Protein 6MRK (pdb70)

Nearest PDB structures (foldseek):
  6mrk-assembly2_V  TM=1.008E+00  e=7.033E-25  Drosophila melanogaster
  6mrk-assembly1_U  TM=9.855E-01  e=1.072E-21  Drosophila melanogaster
  6ihj-assembly1_B  TM=9.693E-01  e=6.223E-21  Drosophila melanogaster
  1jkg-assembly1_A  TM=9.690E-01  e=1.695E-13  Homo sapiens
  3nv0-assembly1_B  TM=9.410E-01  e=8.617E-12  Caenorhabditis elegans

Radius of gyration: 27.28 Å; Cα contacts (8 Å, |Δi|>4): 1358; chains: 4; bounding box: 56×54×80 Å

Solvent-accessible surface area: 29176 Å² total; per-residue (Å²): 163,96,91,22,57,50,66,124,48,0,147,143,21,19,30,57,14,1,54,84,0,0,129,56,5,30,40,41,115,111,0,14,63,0,40,117,23,4,26,122,88,0,5,0,0,0,0,24,20,41,90,53,162,152,57,107,47,29,98,91,13,5,23,78,4,61,44,19,20,8,51,7,104,145,47,87,68,83,90,2,18,27,21,13,32,46,8,6,14,128,0,0,47,16,0,2,18,3,18,104,3,50,7,33,54,170,20,22,39,7,2,0,2,47,55,75,56,103,7,5,8,0,8,3,18,15,6,4,103,2,36,41,172,127,20,58,14,50,2,1,4,7,0,6,0,3,1,8,21,55,71,10,131,96,76,126,73,153,201,41,121,117,33,45,1,5,0,0,0,3,1,0,7,16,19,11,166,65,22,90,197,120,72,98,96,93,106,33,90,54,100,1,49,54,0,1,109,22,0,30,71,8,2,154,85,2,11,35,7,4,31,98,113,40,154,109,1,2,145,18,0,29,114,118,2,21,0,0,16,35,4,56,29,0,92,17,43,161,101,0,82,36,60,2,138,141,31,54,72,2,83,24,86,29,63,2,1,0,1,1,8,13,26,102,108,19,62,63,158,98,75,3,4,0,0,0,0,1,7,27,0,80,8,38,146,87,114,101,45,36,1,15,2,4,0,7,0,8,44,82,155,132,137,62,15,0,38,0,0,7,2,10,51,43,46,79,170,104,85,26,68,50,60,112,44,1,135,101,17,36,42,50,12,0,53,57,0,0,123,51,3,34,59,51,124,142,1,94,78,1,114,98,21,4,44,146,83,1,5,0,0,0,0,14,28,44,94,18,93,122,61,162,68,0,31,86,22,7,22,18,5,3,64,4,21,63,21,29,11,50,10,61,82,68,44,81,85,33,1,37,42,10,26,28,71,6,10,93,141,0,16,93,17,1,75,78,4,18,104,4,41,6,10,70,135,23,15,42,6,2,0,1,46,60,83,56,137,10,3,10,0,6,2,15,20,2,2,66,2,22,45,170,119,56,20,41,12,44,0,4,2,3,0,3,0,9,4,28,32,52,67,28,167,246,198,65,145,125,30,45,1,9,1,0,0,3,0,0,5,20,20,14,165,61,31,84,180,96,7,84,59,158,159,152,86,126,37,101,61,81,5,21,52,0,0,107,26,0,16,98,9,1,124,83,0,13,21,3,5,28,108,116,44,150,97,0,2,156,18,0,43,92,116,0,19,0,0,16,26,7,52,43,5,123,6,47,109,117,0,49,47,44,2,80,130,37,64,77,10,80,14,98,24,81,0,5,0,2,0,1,14,65,114,100,151,119,69,9,7,0,0,0,0,2,3,30,0,81,10,43,140,81,125,116,34,76,3,24,1,5,0,11,0,12,67,166,158,59,50,0,40,0,0,7,2,15,32,38,126

Sequence (629 aa):
QKNFLCDTGAYELVGAFLENYLREFENDEFRHNLYKYYSENSIFTLTCNYNVVQTPKILQRLSKYNRHARNLRNKDYSKASDGVFFGCTYIVEILLQLPRVTHDFHSLQTDVMHYNGKGAVIYVAGLLRDEPPIGGVLLGFSRQFVVTFDEANLGLGKRARRLKIANERLHITNPSKTAIRNAMDSDLKAKVESCARTADTFTRLYYASVDNRRQQIGRLYLDNATLSWNGNGAIGRQMIESYFQELPSSNHQLNTLDAQPIVDQAVSNQLAYLIMASGSVKFADQQLRKFQQTFIVTAENDKWKVVSDCYRMQESQKNFLCDTGAYELVGAFLENYLREFENDEFRHNLYKYYSENSIFTLTCNYNVVQNHQTPKILQRLSKYNRHARNLRNKDYSKASDGVFFGCTYIVEILLQLPRVTHDFHSLQTDVMHYNGKGAVIYVAGLLRDEPPDIGGVLLGFSRQFVVTFDEANKRARRLKIANERLHITNPSKTAIRNAFSVNDSDLKAKVESCARTADTFTRLYYASVDNRRQQIGRLYLDNATLSWNGNGAIGRQMIESYFQELPSSNHQLNTLDAQPIVDSNQLAYLIMASGSVKFADQQLRKFQQTFIVTADKWKVVSDCYRMQE

B-factor: mean 43.91, std 13.89, range [20.0, 116.45]

Organism: Drosophila melanogaster (NCBI:txid7227)

Foldseek 3Di:
DAAADPDPVCVVVCCVPVVVLQVQLQALVRNLVCLQQAFQFAKEAEAEDADQPVRVVVCVLCCLRVVLHDDCVVNDVVCNCRNIQGGSVRVSVSSSSHAHKAWPVVFKHKYWPDQDQQGTKIKIWGWMWGDDCPDIDIWTKMKIFDWTWDFDPDPPPPTDTDIHTRYIYIYTYHDDPVRVVVD/DDPVQVVLQVVQQVQQCVLVVVQQCCLQPPLQCNLVQADQFAWEQAQNNIATGSVRVSVVSVPFAHKHWDWDDKDKDFDDCPVPHPWTKIWMKTWGWMDGPPDDIWIKIKIFIWTDDPNHIHGRYIYIHTDD/DPAAADPDPVCVCCVVPPVVVLVVLLQDLPRVLVNLQQWFQAAKEAEAEDADADPDPQSVQVVVLCCLRVVLHDDPPPDDVVCVCRRIQGGSPSVSVSSSSHARKAFQSVFKHKHFPDDDQFWTKIKIWGWMWGADCRVGTDIKTKIKIFTWTWDFDVVTDTDIHTRYIYIYTYHDDPVCVVPPDDPD/DVVVVCVQVVQQVQQVVLVVVQQCCLAPNLVCNLVQADQQAWEQAQNDIAGGSVRVSVVSVVFAHKDWDFPDKDWDWCPPVPATKIWIKTWGWMDGPPDDIWIKIKIFIWGDVHTHTRYIYIDIDD

Structure (mmCIF, N/CA/C/O backbone):
data_6MRK
#
_entry.id   6MRK
#
_cell.length_a   64.540
_cell.length_b   74.090
_cell.length_c   155.810
_cell.angle_alpha   90.00
_cell.angle_beta   90.00
_cell.angle_gamma   90.00
#
_symmetry.space_group_name_H-M   'P 21 21 21'
#
loop_
_entity.id
_entity.type
_entity.pdbx_description
1 polymer 'Nuclear RNA export factor 2'
2 polymer 'NTF2-related export protein'
3 water water
#
loop_
_atom_site.group_PDB
_atom_site.id
_atom_site.type_symbol
_atom_site.label_atom_id
_atom_site.label_alt_id
_atom_site.label_comp_id
_atom_site.label_asym_id
_atom_site.label_entity_id
_atom_site.label_seq_id
_atom_site.pdbx_PDB_ins_code
_atom_site.Cartn_x
_atom_site.Cartn_y
_atom_site.Cartn_z
_atom_site.occupancy
_atom_site.B_iso_or_equiv
_atom_site.auth_seq_id
_atom_site.auth_comp_id
_atom_site.auth_asym_id
_atom_site.auth_atom_id
_atom_site.pdbx_PDB_model_num
ATOM 1 N N . GLN A 1 2 ? 16.605 52.030 78.554 1.00 47.98 573 GLN A N 1
ATOM 2 C CA . GLN A 1 2 ? 16.277 50.748 79.283 1.00 46.55 573 GLN A CA 1
ATOM 3 C C . GLN A 1 2 ? 16.553 49.526 78.398 1.00 45.62 573 GLN A C 1
ATOM 4 O O . GLN A 1 2 ? 15.824 49.364 77.401 1.00 44.03 573 GLN A O 1
ATOM 10 N N . LYS A 1 3 ? 17.534 48.685 78.759 1.00 46.47 574 LYS A N 1
ATOM 11 C CA . LYS A 1 3 ? 17.792 47.392 78.064 1.00 42.62 574 LYS A CA 1
ATOM 12 C C . LYS A 1 3 ? 17.671 46.227 79.054 1.00 41.69 574 LYS A C 1
ATOM 13 O O . LYS A 1 3 ? 18.235 46.302 80.170 1.00 40.95 574 LYS A O 1
ATOM 19 N N . ASN A 1 4 ? 16.946 45.189 78.641 1.00 37.58 575 ASN A N 1
ATOM 20 C CA . ASN A 1 4 ? 16.816 43.912 79.379 1.00 34.29 575 ASN A CA 1
ATOM 21 C C . ASN A 1 4 ? 17.745 42.909 78.698 1.00 33.65 575 ASN A C 1
ATOM 22 O O . ASN A 1 4 ? 17.845 42.942 77.474 1.00 32.84 575 ASN A O 1
ATOM 27 N N . PHE A 1 5 ? 18.393 42.052 79.475 1.00 34.77 576 PHE A N 1
ATOM 28 C CA . PHE A 1 5 ? 19.183 40.919 78.950 1.00 35.45 576 PHE A CA 1
ATOM 29 C C . PHE A 1 5 ? 18.364 39.624 79.099 1.00 36.46 576 PHE A C 1
ATOM 30 O O . PHE A 1 5 ? 17.619 39.462 80.096 1.00 35.87 576 PHE A O 1
ATOM 38 N N . LEU A 1 6 ? 18.458 38.755 78.088 1.00 37.19 577 LEU A N 1
ATOM 39 C CA . LEU A 1 6 ? 17.835 37.411 78.074 1.00 36.79 577 LEU A CA 1
ATOM 40 C C . LEU A 1 6 ? 18.861 36.370 77.626 1.00 38.09 577 LEU A C 1
ATOM 41 O O . LEU A 1 6 ? 19.221 36.342 76.469 1.00 42.76 577 LEU A O 1
ATOM 46 N N . CYS A 1 7 ? 19.318 35.585 78.588 1.00 40.92 578 CYS A N 1
ATOM 47 C CA . CYS A 1 7 ? 20.029 34.286 78.495 1.00 40.78 578 CYS A CA 1
ATOM 48 C C . CYS A 1 7 ? 19.634 33.479 77.251 1.00 39.83 578 CYS A C 1
ATOM 49 O O . CYS A 1 7 ? 20.495 33.152 76.426 1.00 37.89 578 CYS A O 1
ATOM 52 N N . ASP A 1 8 ? 18.354 33.127 77.195 1.00 40.05 579 ASP A N 1
ATOM 53 C CA . ASP A 1 8 ? 17.735 32.144 76.283 1.00 40.95 579 ASP A CA 1
ATOM 54 C C . ASP A 1 8 ? 16.315 32.650 76.067 1.00 39.36 579 ASP A C 1
ATOM 55 O O . ASP A 1 8 ? 15.715 33.131 77.029 1.00 40.25 579 ASP A O 1
ATOM 60 N N . THR A 1 9 ? 15.797 32.525 74.857 1.00 39.76 580 THR A N 1
ATOM 61 C CA . THR A 1 9 ? 14.439 32.976 74.494 1.00 39.89 580 THR A CA 1
ATOM 62 C C . THR A 1 9 ? 13.380 32.063 75.123 1.00 40.86 580 THR A C 1
ATOM 63 O O . THR A 1 9 ? 12.209 32.437 75.035 1.00 44.20 580 THR A O 1
ATOM 67 N N . GLY A 1 10 ? 13.768 30.919 75.700 1.00 39.23 581 GLY A N 1
ATOM 68 C CA . GLY A 1 10 ? 12.868 30.012 76.438 1.00 41.08 581 GLY A CA 1
ATOM 69 C C . GLY A 1 10 ? 12.547 30.566 77.810 1.00 41.95 581 GLY A C 1
ATOM 70 O O . GLY A 1 10 ? 11.441 30.328 78.330 1.00 47.72 581 GLY A O 1
ATOM 71 N N . ALA A 1 11 ? 13.475 31.340 78.351 1.00 42.69 582 ALA A N 1
ATOM 72 C CA . ALA A 1 11 ? 13.369 32.012 79.659 1.00 42.56 582 ALA A CA 1
ATOM 73 C C . ALA A 1 11 ? 12.426 33.217 79.584 1.00 41.24 582 ALA A C 1
ATOM 74 O O . ALA A 1 11 ? 12.161 33.803 80.641 1.00 41.00 582 ALA A O 1
ATOM 76 N N . TYR A 1 12 ? 11.952 33.606 78.403 1.00 41.27 583 TYR A N 1
ATOM 77 C CA . TYR A 1 12 ? 11.272 34.912 78.256 1.00 44.34 583 TYR A CA 1
ATOM 78 C C . TYR A 1 12 ? 10.063 35.023 79.191 1.00 49.60 583 TYR A C 1
ATOM 79 O O . TYR A 1 12 ? 9.963 36.050 79.891 1.00 54.45 583 TYR A O 1
ATOM 88 N N . GLU A 1 13 ? 9.142 34.060 79.196 1.00 55.23 584 GLU A N 1
ATOM 89 C CA . GLU A 1 13 ? 7.874 34.276 79.944 1.00 59.42 584 GLU A CA 1
ATOM 90 C C . GLU A 1 13 ? 8.063 33.905 81.426 1.00 60.24 584 GLU A C 1
ATOM 91 O O . GLU A 1 13 ? 7.080 34.038 82.163 1.00 60.22 584 GLU A O 1
ATOM 97 N N . LEU A 1 14 ? 9.283 33.548 81.862 1.00 66.52 585 LEU A N 1
ATOM 98 C CA . LEU A 1 14 ? 9.664 33.385 83.301 1.00 66.58 585 LEU A CA 1
ATOM 99 C C . LEU A 1 14 ? 9.950 34.751 83.937 1.00 61.25 585 LEU A C 1
ATOM 100 O O . LEU A 1 14 ? 9.908 34.849 85.175 1.00 60.02 585 LEU A O 1
ATOM 105 N N . VAL A 1 15 ? 10.278 35.772 83.156 1.00 58.77 586 VAL A N 1
ATOM 106 C CA . VAL A 1 15 ? 10.455 37.124 83.752 1.00 61.73 586 VAL A CA 1
ATOM 107 C C . VAL A 1 15 ? 9.099 37.496 84.350 1.00 52.55 586 VAL A C 1
ATOM 108 O O . VAL A 1 15 ? 9.017 37.605 85.564 1.00 57.42 586 VAL A O 1
ATOM 112 N N . GLY A 1 16 ? 8.064 37.607 83.531 1.00 46.38 587 GLY A N 1
ATOM 113 C CA . GLY A 1 16 ? 6.735 38.033 84.002 1.00 46.53 587 GLY A CA 1
ATOM 114 C C . GLY A 1 16 ? 6.147 37.063 85.009 1.00 45.61 587 GLY A C 1
ATOM 115 O O . GLY A 1 16 ? 5.540 37.520 85.977 1.00 53.98 587 GLY A O 1
ATOM 116 N N . ALA A 1 17 ? 6.308 35.760 84.799 1.00 43.55 588 ALA A N 1
ATOM 117 C CA . ALA A 1 17 ? 5.686 34.721 85.646 1.00 44.35 588 ALA A CA 1
ATOM 118 C C . ALA A 1 17 ? 6.255 34.805 87.064 1.00 44.54 588 ALA A C 1
ATOM 119 O O . ALA A 1 17 ? 5.468 35.046 87.990 1.00 52.50 588 ALA A O 1
ATOM 121 N N . PHE A 1 18 ? 7.563 34.615 87.235 1.00 40.54 589 PHE A N 1
ATOM 122 C CA . PHE A 1 18 ? 8.190 34.548 88.577 1.00 38.01 589 PHE A CA 1
ATOM 123 C C . PHE A 1 18 ? 8.354 35.959 89.148 1.00 35.72 589 PHE A C 1
ATOM 124 O O . PHE A 1 18 ? 7.833 36.220 90.232 1.00 35.79 589 PHE A O 1
ATOM 132 N N . LEU A 1 19 ? 9.101 36.817 88.457 1.00 35.86 590 LEU A N 1
ATOM 133 C CA . LEU A 1 19 ? 9.610 38.106 88.993 1.00 36.69 590 LEU A CA 1
ATOM 134 C C . LEU A 1 19 ? 8.415 39.002 89.312 1.00 36.28 590 LEU A C 1
ATOM 135 O O . LEU A 1 19 ? 8.288 39.468 90.451 1.00 31.55 590 LEU A O 1
ATOM 140 N N . GLU A 1 20 ? 7.520 39.152 88.348 1.00 41.54 591 GLU A N 1
ATOM 141 C CA . GLU A 1 20 ? 6.374 40.084 88.443 1.00 48.30 591 GLU A CA 1
ATOM 142 C C . GLU A 1 20 ? 5.262 39.500 89.326 1.00 45.32 591 GLU A C 1
ATOM 143 O O . GLU A 1 20 ? 4.427 40.290 89.748 1.00 58.07 591 GLU A O 1
ATOM 149 N N . ASN A 1 21 ? 5.244 38.210 89.644 1.00 40.08 592 ASN A N 1
ATOM 150 C CA . ASN A 1 21 ? 4.282 37.676 90.649 1.00 40.03 592 ASN A CA 1
ATOM 151 C C . ASN A 1 21 ? 4.900 37.799 92.046 1.00 37.11 592 ASN A C 1
ATOM 152 O O . ASN A 1 21 ? 4.236 38.328 92.957 1.00 36.51 592 ASN A O 1
ATOM 157 N N . TYR A 1 22 ? 6.131 37.320 92.206 1.00 35.59 593 TYR A N 1
ATOM 158 C CA . TYR A 1 22 ? 6.928 37.419 93.455 1.00 32.76 593 TYR A CA 1
ATOM 159 C C . TYR A 1 22 ? 6.996 38.867 93.967 1.00 32.03 593 TYR A C 1
ATOM 160 O O . TYR A 1 22 ? 6.791 39.077 95.153 1.00 29.99 593 TYR A O 1
ATOM 169 N N . LEU A 1 23 ? 7.353 39.830 93.113 1.00 33.20 594 LEU A N 1
ATOM 170 C CA . LEU A 1 23 ? 7.425 41.271 93.477 1.00 32.33 594 LEU A CA 1
ATOM 171 C C . LEU A 1 23 ? 6.047 41.751 93.934 1.00 35.00 594 LEU A C 1
ATOM 172 O O . LEU A 1 23 ? 5.966 42.376 94.997 1.00 36.24 594 LEU A O 1
ATOM 177 N N . ARG A 1 24 ? 4.990 41.473 93.170 1.00 37.96 595 ARG A N 1
ATOM 178 C CA . ARG A 1 24 ? 3.629 41.922 93.546 1.00 41.31 595 ARG A CA 1
ATOM 179 C C . ARG A 1 24 ? 3.260 41.357 94.917 1.00 39.32 595 ARG A C 1
ATOM 180 O O . ARG A 1 24 ? 2.575 42.059 95.653 1.00 42.04 595 ARG A O 1
ATOM 188 N N . GLU A 1 25 ? 3.692 40.146 95.253 1.00 37.80 596 GLU A N 1
ATOM 189 C CA . GLU A 1 25 ? 3.270 39.470 96.504 1.00 39.34 596 GLU A CA 1
ATOM 190 C C . GLU A 1 25 ? 4.146 39.888 97.686 1.00 40.33 596 GLU A C 1
ATOM 191 O O . GLU A 1 25 ? 3.715 39.652 98.825 1.00 43.32 596 GLU A O 1
ATOM 197 N N . PHE A 1 26 ? 5.341 40.437 97.440 1.00 38.51 597 PHE A N 1
ATOM 198 C CA . PHE A 1 26 ? 6.218 41.006 98.492 1.00 36.10 597 PHE A CA 1
ATOM 199 C C . PHE A 1 26 ? 5.600 42.327 98.943 1.00 36.48 597 PHE A C 1
ATOM 200 O O . PHE A 1 26 ? 5.664 42.632 100.135 1.00 39.70 597 PHE A O 1
ATOM 208 N N . GLU A 1 27 ? 4.985 43.045 98.001 1.00 37.59 598 GLU A N 1
ATOM 209 C CA . GLU A 1 27 ? 4.490 44.447 98.134 1.00 39.03 598 GLU A CA 1
ATOM 210 C C . GLU A 1 27 ? 3.750 44.634 99.459 1.00 39.95 598 GLU A C 1
ATOM 211 O O . GLU A 1 27 ? 4.242 45.422 100.301 1.00 40.50 598 GLU A O 1
ATOM 217 N N . ASN A 1 28 ? 2.615 43.960 99.637 1.00 43.17 599 ASN A N 1
ATOM 218 C CA . ASN A 1 28 ? 1.783 44.118 100.858 1.00 45.34 599 ASN A CA 1
ATOM 219 C C . ASN A 1 28 ? 2.377 43.230 101.957 1.00 46.49 599 ASN A C 1
ATOM 220 O O . ASN A 1 28 ? 2.352 41.990 101.809 1.00 45.39 599 ASN A O 1
ATOM 225 N N . ASP A 1 29 ? 2.894 43.858 103.018 1.00 50.38 600 ASP A N 1
ATOM 226 C CA . ASP A 1 29 ? 3.637 43.191 104.126 1.00 53.06 600 ASP A CA 1
ATOM 227 C C . ASP A 1 29 ? 2.687 42.326 104.964 1.00 49.02 600 ASP A C 1
ATOM 228 O O . ASP A 1 29 ? 3.186 41.424 105.641 1.00 45.24 600 ASP A O 1
ATOM 233 N N . GLU A 1 30 ? 1.380 42.594 104.903 1.00 51.12 601 GLU A N 1
ATOM 234 C CA . GLU A 1 30 ? 0.314 41.818 105.595 1.00 54.45 601 GLU A CA 1
ATOM 235 C C . GLU A 1 30 ? 0.245 40.374 105.078 1.00 50.13 601 GLU A C 1
ATOM 236 O O . GLU A 1 30 ? -0.040 39.485 105.893 1.00 49.90 601 GLU A O 1
ATOM 242 N N . PHE A 1 31 ? 0.440 40.149 103.777 1.00 50.61 602 PHE A N 1
ATOM 243 C CA . PHE A 1 31 ? 0.303 38.813 103.132 1.00 54.34 602 PHE A CA 1
ATOM 244 C C . PHE A 1 31 ? 1.678 38.340 102.641 1.00 48.07 602 PHE A C 1
ATOM 245 O O . PHE A 1 31 ? 1.775 37.411 101.814 1.00 45.44 602 PHE A O 1
ATOM 253 N N . ARG A 1 32 ? 2.733 38.928 103.194 1.00 43.52 603 ARG A N 1
ATOM 254 C CA . ARG A 1 32 ? 4.117 38.695 102.731 1.00 41.26 603 ARG A CA 1
ATOM 255 C C . ARG A 1 32 ? 4.647 37.369 103.276 1.00 38.56 603 ARG A C 1
ATOM 256 O O . ARG A 1 32 ? 5.603 36.836 102.693 1.00 38.22 603 ARG A O 1
ATOM 264 N N . HIS A 1 33 ? 4.046 36.846 104.341 1.00 38.22 604 HIS A N 1
ATOM 265 C CA . HIS A 1 33 ? 4.362 35.502 104.898 1.00 38.75 604 HIS A CA 1
ATOM 266 C C . HIS A 1 33 ? 4.173 34.412 103.827 1.00 40.50 604 HIS A C 1
ATOM 267 O O . HIS A 1 33 ? 4.801 33.338 103.954 1.00 41.59 604 HIS A O 1
ATOM 274 N N . ASN A 1 34 ? 3.328 34.665 102.820 1.00 37.78 605 ASN A N 1
ATOM 275 C CA . ASN A 1 34 ? 2.928 33.667 101.796 1.00 38.13 605 ASN A CA 1
ATOM 276 C C . ASN A 1 34 ? 4.056 33.440 100.792 1.00 36.86 605 ASN A C 1
ATOM 277 O O . ASN A 1 34 ? 3.842 32.666 99.845 1.00 38.35 605 ASN A O 1
ATOM 282 N N . LEU A 1 35 ? 5.206 34.081 100.983 1.00 36.16 606 LEU A N 1
ATOM 283 C CA . LEU A 1 35 ? 6.409 33.823 100.155 1.00 35.26 606 LEU A CA 1
ATOM 284 C C . LEU A 1 35 ? 7.177 32.654 100.761 1.00 32.81 606 LEU A C 1
ATOM 285 O O . LEU A 1 35 ? 8.237 32.330 100.224 1.00 31.99 606 LEU A O 1
ATOM 290 N N . TYR A 1 36 ? 6.664 32.059 101.838 1.00 33.21 607 TYR A N 1
ATOM 291 C CA . TYR A 1 36 ? 7.322 30.917 102.523 1.00 36.21 607 TYR A CA 1
ATOM 292 C C . TYR A 1 36 ? 7.528 29.802 101.490 1.00 35.81 607 TYR A C 1
ATOM 293 O O . TYR A 1 36 ? 8.508 29.052 101.622 1.00 37.82 607 TYR A O 1
ATOM 302 N N . LYS A 1 37 ? 6.665 29.742 100.467 1.00 34.16 608 LYS A N 1
ATOM 303 C CA . LYS A 1 37 ? 6.619 28.633 99.476 1.00 31.02 608 LYS A CA 1
ATOM 304 C C . LYS A 1 37 ? 7.855 28.634 98.584 1.00 29.05 608 LYS A C 1
ATOM 305 O O . LYS A 1 37 ? 8.183 27.570 98.102 1.00 29.77 608 LYS A O 1
ATOM 311 N N . TYR A 1 38 ? 8.500 29.767 98.333 1.00 29.65 609 TYR A N 1
ATOM 312 C CA . TYR A 1 38 ? 9.628 29.826 97.362 1.00 32.20 609 TYR A CA 1
ATOM 313 C C . TYR A 1 38 ? 10.923 29.353 98.008 1.00 31.30 609 TYR A C 1
ATOM 314 O O . TYR A 1 38 ? 11.854 28.993 97.288 1.00 31.45 609 TYR A O 1
ATOM 323 N N . TYR A 1 39 ? 11.005 29.456 99.327 1.00 31.65 610 TYR A N 1
ATOM 324 C CA . TYR A 1 39 ? 12.279 29.305 100.066 1.00 31.89 610 TYR A CA 1
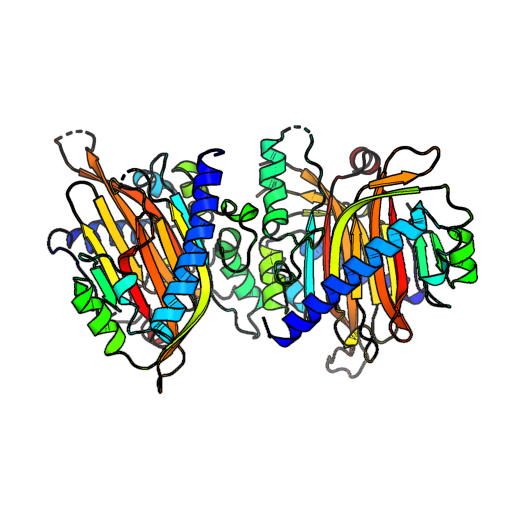ATOM 325 C C . TYR A 1 39 ? 12.340 27.864 100.549 1.00 31.31 610 TYR A C 1
ATOM 326 O O . TYR A 1 39 ? 11.333 27.159 100.565 1.00 32.72 610 TYR A O 1
ATOM 335 N N . SER A 1 40 ? 13.530 27.423 100.887 1.00 32.53 611 SER A N 1
ATOM 336 C CA . SER A 1 40 ? 13.762 26.041 101.334 1.00 34.98 611 SER A CA 1
ATOM 337 C C . SER A 1 40 ? 14.691 26.082 102.545 1.00 37.70 611 SER A C 1
ATOM 338 O O . SER A 1 40 ? 15.119 27.173 102.938 1.00 40.69 611 SER A O 1
ATOM 341 N N . GLU A 1 41 ? 14.997 24.910 103.082 1.00 40.87 612 GLU A N 1
ATOM 342 C CA . GLU A 1 41 ? 15.734 24.700 104.351 1.00 43.15 612 GLU A CA 1
ATOM 343 C C . GLU A 1 41 ? 17.162 25.239 104.168 1.00 41.80 612 GLU A C 1
ATOM 344 O O . GLU A 1 41 ? 17.777 25.668 105.170 1.00 38.29 612 GLU A O 1
ATOM 350 N N . ASN A 1 42 ? 17.645 25.252 102.919 1.00 39.09 613 ASN A N 1
ATOM 351 C CA . ASN A 1 42 ? 19.052 25.553 102.552 1.00 39.33 613 ASN A CA 1
ATOM 352 C C . ASN A 1 42 ? 19.175 26.943 101.914 1.00 38.15 613 ASN A C 1
ATOM 353 O O . ASN A 1 42 ? 20.302 27.302 101.496 1.00 37.72 613 ASN A O 1
ATOM 358 N N . SER A 1 43 ? 18.078 27.705 101.862 1.00 36.24 614 SER A N 1
ATOM 359 C CA . SER A 1 43 ? 18.014 29.065 101.267 1.00 35.83 614 SER A CA 1
ATOM 360 C C . SER A 1 43 ? 18.923 30.048 102.026 1.00 36.04 614 SER A C 1
ATOM 361 O O . SER A 1 43 ? 19.127 29.850 103.245 1.00 32.75 614 SER A O 1
ATOM 364 N N . ILE A 1 44 ? 19.446 31.060 101.315 1.00 34.10 615 ILE A N 1
ATOM 365 C CA . ILE A 1 44 ? 20.342 32.127 101.854 1.00 33.90 615 ILE A CA 1
ATOM 366 C C . ILE A 1 44 ? 19.845 33.480 101.342 1.00 32.90 615 ILE A C 1
ATOM 367 O O . ILE A 1 44 ? 19.564 33.603 100.124 1.00 31.63 615 ILE A O 1
ATOM 372 N N . PHE A 1 45 ? 19.759 34.456 102.248 1.00 30.75 616 PHE A N 1
ATOM 373 C CA . PHE A 1 45 ? 19.263 35.826 101.969 1.00 28.39 616 PHE A CA 1
ATOM 374 C C . PHE A 1 45 ? 20.183 36.845 102.649 1.00 27.92 616 PHE A C 1
ATOM 375 O O . PHE A 1 45 ? 20.489 36.666 103.824 1.00 25.05 616 PHE A O 1
ATOM 383 N N . THR A 1 46 ? 20.629 37.860 101.907 1.00 29.76 617 THR A N 1
ATOM 384 C CA . THR A 1 46 ? 21.311 39.052 102.466 1.00 31.39 617 THR A CA 1
ATOM 385 C C . THR A 1 46 ? 20.631 40.299 101.917 1.00 30.20 617 THR A C 1
ATOM 386 O O . THR A 1 46 ? 19.906 40.211 100.933 1.00 29.62 617 THR A O 1
ATOM 390 N N . LEU A 1 47 ? 20.864 41.401 102.603 1.00 31.41 618 LEU A N 1
ATOM 391 C CA . LEU A 1 47 ? 20.283 42.727 102.340 1.00 31.85 618 LEU A CA 1
ATOM 392 C C . LEU A 1 47 ? 21.430 43.740 102.436 1.00 31.91 618 LEU A C 1
ATOM 393 O O . LEU A 1 47 ? 22.216 43.688 103.409 1.00 29.40 618 LEU A O 1
ATOM 398 N N . THR A 1 48 ? 21.548 44.606 101.446 1.00 30.49 619 THR A N 1
ATOM 399 C CA . THR A 1 48 ? 22.654 45.573 101.364 1.00 32.53 619 THR A CA 1
ATOM 400 C C . THR A 1 48 ? 22.000 46.931 101.167 1.00 34.13 619 THR A C 1
ATOM 401 O O . THR A 1 48 ? 20.921 46.978 100.577 1.00 36.69 619 THR A O 1
ATOM 405 N N . CYS A 1 49 ? 22.597 47.969 101.729 1.00 36.14 620 CYS A N 1
ATOM 406 C CA . CYS A 1 49 ? 22.064 49.344 101.687 1.00 36.48 620 CYS A CA 1
ATOM 407 C C . CYS A 1 49 ? 23.192 50.332 101.382 1.00 37.95 620 CYS A C 1
ATOM 408 O O . CYS A 1 49 ? 24.115 50.454 102.196 1.00 38.97 620 CYS A O 1
ATOM 411 N N . ASN A 1 50 ? 23.116 50.996 100.232 1.00 40.69 621 ASN A N 1
ATOM 412 C CA . ASN A 1 50 ? 24.175 51.898 99.721 1.00 41.35 621 ASN A CA 1
ATOM 413 C C . ASN A 1 50 ? 23.5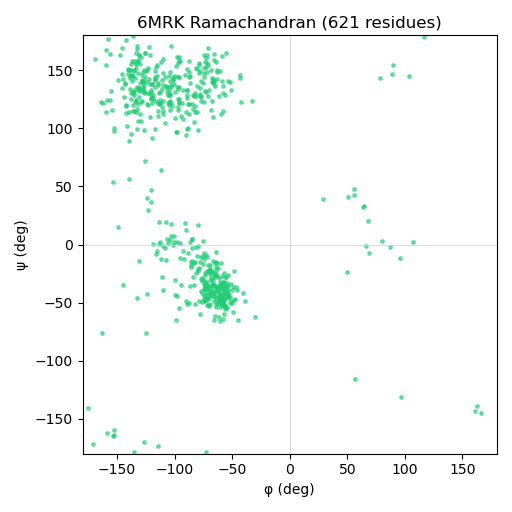56 53.268 99.472 1.00 43.40 621 ASN A C 1
ATOM 414 O O . ASN A 1 50 ? 23.866 53.869 98.435 1.00 52.26 621 ASN A O 1
ATOM 419 N N . TYR A 1 51 ? 22.680 53.722 100.358 1.00 43.87 622 TYR A N 1
ATOM 420 C CA . TYR A 1 51 ? 21.904 54.968 100.149 1.00 48.59 622 TYR A CA 1
ATOM 421 C C . TYR A 1 51 ? 22.657 56.146 100.778 1.00 51.28 622 TYR A C 1
ATOM 422 O O . TYR A 1 51 ? 22.710 56.263 102.013 1.00 52.01 622 TYR A O 1
ATOM 431 N N . ASN A 1 52 ? 23.230 57.004 99.934 1.00 56.23 623 ASN A N 1
ATOM 432 C CA . ASN A 1 52 ? 23.819 58.305 100.350 1.00 57.79 623 ASN A CA 1
ATOM 433 C C . ASN A 1 52 ? 22.666 59.198 100.830 1.00 56.70 623 ASN A C 1
ATOM 434 O O . ASN A 1 52 ? 21.820 59.612 99.992 1.00 47.50 623 ASN A O 1
ATOM 439 N N . VAL A 1 53 ? 22.602 59.461 102.135 1.00 58.06 624 VAL A N 1
ATOM 440 C CA . VAL A 1 53 ? 21.652 60.464 102.699 1.00 61.24 624 VAL A CA 1
ATOM 441 C C . VAL A 1 53 ? 22.108 61.842 102.199 1.00 67.61 624 VAL A C 1
ATOM 442 O O . VAL A 1 53 ? 23.331 62.068 102.104 1.00 73.57 624 VAL A O 1
ATOM 446 N N . VAL A 1 54 ? 21.166 62.709 101.823 1.00 73.39 625 VAL A N 1
ATOM 447 C CA . VAL A 1 54 ? 21.455 64.102 101.366 1.00 74.89 625 VAL A CA 1
ATOM 448 C C . VAL A 1 54 ? 20.267 64.996 101.741 1.00 78.41 625 VAL A C 1
ATOM 449 O O . VAL A 1 54 ? 20.535 66.067 102.321 1.00 83.51 625 VAL A O 1
ATOM 453 N N . GLN A 1 58 ? 15.457 66.757 104.262 1.00 49.96 629 GLN A N 1
ATOM 454 C CA . GLN A 1 58 ? 14.469 66.072 105.147 1.00 52.75 629 GLN A CA 1
ATOM 455 C C . GLN A 1 58 ? 15.182 64.958 105.951 1.00 56.06 629 GLN A C 1
ATOM 456 O O . GLN A 1 58 ? 14.565 63.889 106.204 1.00 55.26 629 GLN A O 1
ATOM 462 N N . THR A 1 59 ? 16.410 65.235 106.410 1.00 57.14 630 THR A N 1
ATOM 463 C CA . THR A 1 59 ? 17.453 64.234 106.777 1.00 60.23 630 THR A CA 1
ATOM 464 C C . THR A 1 59 ? 16.980 63.303 107.897 1.00 63.88 630 THR A C 1
ATOM 465 O O . THR A 1 59 ? 17.195 62.096 107.797 1.00 62.79 630 THR A O 1
ATOM 469 N N . PRO A 1 60 ? 16.389 63.791 109.018 1.00 69.16 631 PRO A N 1
ATOM 470 C CA . PRO A 1 60 ? 15.921 62.890 110.078 1.00 69.20 631 PRO A CA 1
ATOM 471 C C . PRO A 1 60 ? 14.901 61.848 109.587 1.00 67.66 631 PRO A C 1
ATOM 472 O O . PRO A 1 60 ? 15.010 60.701 110.004 1.00 70.57 631 PRO A O 1
ATOM 476 N N . LYS A 1 61 ? 13.967 62.255 108.719 1.00 60.42 632 LYS A N 1
ATOM 477 C CA . LYS A 1 61 ? 12.959 61.358 108.090 1.00 58.15 632 LYS A CA 1
ATOM 478 C C . LYS A 1 61 ? 13.678 60.244 107.333 1.00 57.89 632 LYS A C 1
ATOM 479 O O . LYS A 1 61 ? 13.340 59.064 107.538 1.00 55.11 632 LYS A O 1
ATOM 485 N N . ILE A 1 62 ? 14.618 60.623 106.468 1.00 58.13 633 ILE A N 1
ATOM 486 C CA . ILE A 1 62 ? 15.335 59.660 105.588 1.00 61.64 633 ILE A CA 1
ATOM 487 C C . ILE A 1 62 ? 15.980 58.597 106.478 1.00 62.66 633 ILE A C 1
ATOM 488 O O . ILE A 1 62 ? 15.650 57.409 106.285 1.00 68.98 633 ILE A O 1
ATOM 493 N N . LEU A 1 63 ? 16.805 59.019 107.443 1.00 60.18 634 LEU A N 1
ATOM 494 C CA . LEU A 1 63 ? 17.660 58.124 108.272 1.00 58.24 634 LEU A CA 1
ATOM 495 C C . LEU A 1 63 ? 16.797 57.173 109.114 1.00 57.73 634 LEU A C 1
ATOM 496 O O . LEU A 1 63 ? 17.221 56.018 109.297 1.00 58.67 634 LEU A O 1
ATOM 501 N N . GLN A 1 64 ? 15.646 57.624 109.624 1.00 58.22 635 GLN A N 1
ATOM 502 C CA . GLN A 1 64 ? 14.741 56.762 110.437 1.00 55.41 635 GLN A CA 1
ATOM 503 C C . GLN A 1 64 ? 14.064 55.736 109.510 1.00 50.09 635 GLN A C 1
ATOM 504 O O . GLN A 1 64 ? 13.885 54.609 109.949 1.00 50.48 635 GLN A O 1
ATOM 510 N N . ARG A 1 65 ? 13.721 56.094 108.268 1.00 46.73 636 ARG A N 1
ATOM 511 C CA . ARG A 1 65 ? 13.025 55.187 107.316 1.00 44.77 636 ARG A CA 1
ATOM 512 C C . ARG A 1 65 ? 14.014 54.166 106.736 1.00 44.42 636 ARG A C 1
ATOM 513 O O . ARG A 1 65 ? 13.624 53.002 106.578 1.00 45.30 636 ARG A O 1
ATOM 521 N N . LEU A 1 66 ? 15.229 54.599 106.385 1.00 43.23 637 LEU A N 1
ATOM 522 C CA . LEU A 1 66 ? 16.305 53.742 105.813 1.00 40.54 637 LEU A CA 1
ATOM 523 C C . LEU A 1 66 ? 16.852 52.773 106.856 1.00 38.97 637 LEU A C 1
ATOM 524 O O . LEU A 1 66 ? 17.479 51.772 106.453 1.00 37.68 637 LEU A O 1
ATOM 529 N N . SER A 1 67 ? 16.687 53.088 108.139 1.00 38.68 638 SER A N 1
ATOM 530 C CA . SER A 1 67 ? 17.123 52.211 109.252 1.00 40.06 638 SER A CA 1
ATOM 531 C C . SER A 1 67 ? 16.321 50.899 109.214 1.00 38.05 638 SER A C 1
ATOM 532 O O . SER A 1 67 ? 16.829 49.879 109.689 1.00 38.57 638 SER A O 1
ATOM 535 N N . LYS A 1 68 ? 15.121 50.915 108.643 1.00 37.17 639 LYS A N 1
ATOM 536 C CA . LYS A 1 68 ? 14.248 49.721 108.565 1.00 39.08 639 LYS A CA 1
ATOM 537 C C . LYS A 1 68 ? 14.982 48.621 107.793 1.00 37.60 639 LYS A C 1
ATOM 538 O O . LYS A 1 68 ? 14.764 47.432 108.105 1.00 38.22 639 LYS A O 1
ATOM 544 N N . TYR A 1 69 ? 15.790 49.019 106.805 1.00 37.75 640 TYR A N 1
ATOM 545 C CA . TYR A 1 69 ? 16.629 48.130 105.958 1.00 39.84 640 TYR A CA 1
ATOM 546 C C . TYR A 1 69 ? 17.998 47.967 106.612 1.00 39.58 640 TYR A C 1
ATOM 547 O O . TYR A 1 69 ? 18.473 46.832 106.754 1.00 38.11 640 TYR A O 1
ATOM 556 N N . ASN A 1 70 ? 18.595 49.092 106.997 1.00 41.26 641 ASN A N 1
ATOM 557 C CA . ASN A 1 70 ? 19.975 49.153 107.541 1.00 43.68 641 ASN A CA 1
ATOM 558 C C . ASN A 1 70 ? 20.135 48.244 108.762 1.00 44.66 641 ASN A C 1
ATOM 559 O O . ASN A 1 70 ? 21.220 47.628 108.903 1.00 47.52 641 ASN A O 1
ATOM 564 N N . ARG A 1 71 ? 19.132 48.169 109.633 1.00 42.73 642 ARG A N 1
ATOM 565 C CA . ARG A 1 71 ? 19.277 47.400 110.899 1.00 44.74 642 ARG A CA 1
ATOM 566 C C . ARG A 1 71 ? 19.586 45.932 110.587 1.00 43.21 642 ARG A C 1
ATOM 567 O O . ARG A 1 71 ? 20.044 45.235 111.501 1.00 45.52 642 ARG A O 1
ATOM 575 N N . HIS A 1 72 ? 19.366 45.489 109.350 1.00 40.40 643 HIS A N 1
ATOM 576 C CA . HIS A 1 72 ? 19.572 44.087 108.909 1.00 38.84 643 HIS A CA 1
ATOM 577 C C . HIS A 1 72 ? 20.687 43.990 107.870 1.00 37.96 643 HIS A C 1
ATOM 578 O O . HIS A 1 72 ? 21.005 42.845 107.456 1.00 36.96 643 HIS A O 1
ATOM 585 N N . ALA A 1 73 ? 21.234 45.126 107.426 1.00 34.88 644 ALA A N 1
ATOM 586 C CA . ALA A 1 73 ? 22.093 45.175 106.225 1.00 32.36 644 ALA A CA 1
ATOM 587 C C . ALA A 1 73 ? 23.431 44.520 106.549 1.00 29.49 644 ALA A C 1
ATOM 588 O O . ALA A 1 73 ? 23.778 44.413 107.727 1.00 29.15 644 ALA A O 1
ATOM 590 N N . ARG A 1 74 ? 24.097 44.051 105.506 1.00 28.72 645 ARG A N 1
ATOM 591 C CA . ARG A 1 74 ? 25.365 43.299 105.566 1.00 28.78 645 ARG A CA 1
ATOM 592 C C . ARG A 1 74 ? 26.369 44.014 104.676 1.00 28.07 645 ARG A C 1
ATOM 593 O O . ARG A 1 74 ? 25.980 44.549 103.627 1.00 25.45 645 ARG A O 1
ATOM 601 N N . ASN A 1 75 ? 27.623 44.021 105.085 1.00 29.11 646 ASN A N 1
ATOM 602 C CA . ASN A 1 75 ? 28.688 44.658 104.285 1.00 30.08 646 ASN A CA 1
ATOM 603 C C . ASN A 1 75 ? 30.029 44.141 104.809 1.00 32.15 646 ASN A C 1
ATOM 604 O O . ASN A 1 75 ? 30.279 44.249 106.024 1.00 32.84 646 ASN A O 1
ATOM 609 N N . LEU A 1 76 ? 30.820 43.539 103.923 1.00 34.72 647 LEU A N 1
ATOM 610 C CA . LEU A 1 76 ? 32.127 42.929 104.253 1.00 35.03 647 LEU A CA 1
ATOM 611 C C . LEU A 1 76 ? 33.233 43.873 103.818 1.00 40.62 647 LEU A C 1
ATOM 612 O O . LEU A 1 76 ? 34.391 43.461 103.979 1.00 40.81 647 LEU A O 1
ATOM 617 N N . ARG A 1 77 ? 32.898 45.034 103.234 1.00 46.33 648 ARG A N 1
ATOM 618 C CA . ARG A 1 77 ? 33.917 46.052 102.866 1.00 50.30 648 ARG A CA 1
ATOM 619 C C . ARG A 1 77 ? 34.644 46.466 104.148 1.00 49.60 648 ARG A C 1
ATOM 620 O O . ARG A 1 77 ? 33.989 47.069 105.007 1.00 49.59 648 ARG A O 1
ATOM 628 N N . ASN A 1 78 ? 35.928 46.115 104.267 1.00 51.11 649 ASN A N 1
ATOM 629 C CA . ASN A 1 78 ? 36.830 46.476 105.398 1.00 52.73 649 ASN A CA 1
ATOM 630 C C . ASN A 1 78 ? 36.421 45.777 106.699 1.00 49.85 649 ASN A C 1
ATOM 631 O O . ASN A 1 78 ? 36.862 46.240 107.762 1.00 54.20 649 ASN A O 1
ATOM 636 N N . LYS A 1 79 ? 35.654 44.691 106.643 1.00 45.16 650 LYS A N 1
ATOM 637 C CA . LYS A 1 79 ? 35.167 44.031 107.878 1.00 42.77 650 LYS A CA 1
ATOM 638 C C . LYS A 1 79 ? 36.101 42.884 108.258 1.00 42.04 650 LYS A C 1
ATOM 639 O O . LYS A 1 79 ? 36.841 42.377 107.401 1.00 41.39 650 LYS A O 1
ATOM 645 N N . ASP A 1 80 ? 36.060 42.509 109.529 1.00 44.69 651 ASP A N 1
ATOM 646 C CA . ASP A 1 80 ? 36.885 41.424 110.117 1.00 46.79 651 ASP A CA 1
ATOM 647 C C . ASP A 1 80 ? 36.237 40.098 109.710 1.00 43.80 651 ASP A C 1
ATOM 648 O O . ASP A 1 80 ? 35.014 39.946 109.872 1.00 44.95 651 ASP A O 1
ATOM 653 N N . TYR A 1 81 ? 37.032 39.185 109.164 1.00 42.63 652 TYR A N 1
ATOM 654 C CA . TYR A 1 81 ? 36.561 37.962 108.463 1.00 42.11 652 TYR A CA 1
ATOM 655 C C . TYR A 1 81 ? 35.770 37.050 109.407 1.00 40.98 652 TYR A C 1
ATOM 656 O O . TYR A 1 81 ? 34.986 36.199 108.950 1.00 40.94 652 TYR A O 1
ATOM 665 N N . SER A 1 82 ? 35.960 37.231 110.706 1.00 40.78 653 SER A N 1
ATOM 666 C CA . SER A 1 82 ? 35.242 36.488 111.763 1.00 43.57 653 SER A CA 1
ATOM 667 C C . SER A 1 82 ? 33.764 36.897 111.803 1.00 45.87 653 SER A C 1
ATOM 668 O O . SER A 1 82 ? 32.926 36.016 112.028 1.00 54.20 653 SER A O 1
ATOM 671 N N . LYS A 1 83 ? 33.455 38.182 111.611 1.00 43.37 654 LYS A N 1
ATOM 672 C CA . LYS A 1 83 ? 32.062 38.701 111.648 1.00 43.33 654 LYS A CA 1
ATOM 673 C C . LYS A 1 83 ? 31.353 38.419 110.322 1.00 38.39 654 LYS A C 1
ATOM 674 O O . LYS A 1 83 ? 30.312 39.059 110.066 1.00 37.68 654 LYS A O 1
ATOM 680 N N . ALA A 1 84 ? 31.880 37.513 109.502 1.00 32.01 655 ALA A N 1
ATOM 681 C CA . ALA A 1 84 ? 31.381 37.326 108.127 1.00 32.98 655 ALA A CA 1
ATOM 682 C C . ALA A 1 84 ? 29.960 36.731 108.143 1.00 34.64 655 ALA A C 1
ATOM 683 O O . ALA A 1 84 ? 29.231 36.911 107.149 1.00 36.15 655 ALA A O 1
ATOM 685 N N . SER A 1 85 ? 29.558 36.052 109.216 1.00 34.58 656 SER A N 1
ATOM 686 C CA . SER A 1 85 ? 28.200 35.462 109.339 1.00 36.01 656 SER A CA 1
ATOM 687 C C . SER A 1 85 ? 27.185 36.561 109.645 1.00 36.25 656 SER A C 1
ATOM 688 O O . SER A 1 85 ? 26.012 36.416 109.230 1.00 34.47 656 SER A O 1
ATOM 691 N N . ASP A 1 86 ? 27.624 37.604 110.353 1.00 37.42 657 ASP A N 1
ATOM 692 C CA . ASP A 1 86 ? 26.787 38.791 110.663 1.00 38.68 657 ASP A CA 1
ATOM 693 C C . ASP A 1 86 ? 26.021 39.132 109.379 1.00 39.55 657 ASP A C 1
ATOM 694 O O . ASP A 1 86 ? 26.680 39.283 108.323 1.00 41.45 657 ASP A O 1
ATOM 699 N N . GLY A 1 87 ? 24.686 39.151 109.450 1.00 39.17 658 GLY A N 1
ATOM 700 C CA . GLY A 1 87 ? 23.801 39.603 108.356 1.00 38.86 658 GLY A CA 1
ATOM 701 C C . GLY A 1 87 ? 23.266 38.485 107.463 1.00 36.86 658 GLY A C 1
ATOM 702 O O . GLY A 1 87 ? 22.381 38.782 106.652 1.00 35.99 658 GLY A O 1
ATOM 703 N N . VAL A 1 88 ? 23.787 37.260 107.559 1.00 33.87 659 VAL A N 1
ATOM 704 C CA . VAL A 1 88 ? 23.421 36.139 106.644 1.00 32.21 659 VAL A CA 1
ATOM 705 C C . VAL A 1 88 ? 22.236 35.393 107.240 1.00 30.46 659 VAL A C 1
ATOM 706 O O . VAL A 1 88 ? 22.426 34.756 108.257 1.00 36.35 659 VAL A O 1
ATOM 710 N N . PHE A 1 89 ? 21.078 35.422 106.603 1.00 29.30 660 PHE A N 1
ATOM 711 C CA . PHE A 1 89 ? 19.872 34.713 107.090 1.00 30.34 660 PHE A CA 1
ATOM 712 C C . PHE A 1 89 ? 19.738 33.412 106.310 1.00 31.08 660 PHE A C 1
ATOM 713 O O . PHE A 1 89 ? 19.837 33.443 105.076 1.00 33.60 660 PHE A O 1
ATOM 721 N N . PHE A 1 90 ? 19.526 32.308 107.017 1.00 31.57 661 PHE A N 1
ATOM 722 C CA . PHE A 1 90 ? 19.682 30.952 106.448 1.00 33.26 661 PHE A CA 1
ATOM 723 C C . PHE A 1 90 ? 18.451 30.108 106.766 1.00 31.36 661 PHE A C 1
ATOM 724 O O . PHE A 1 90 ? 18.075 30.004 107.925 1.00 36.40 661 PHE A O 1
ATOM 732 N N . GLY A 1 91 ? 17.845 29.524 105.745 1.00 29.73 662 GLY A N 1
ATOM 733 C CA . GLY A 1 91 ? 16.634 28.703 105.896 1.00 30.99 662 GLY A CA 1
ATOM 734 C C . GLY A 1 91 ? 15.368 29.536 105.806 1.00 30.56 662 GLY A C 1
ATOM 735 O O . GLY A 1 91 ? 15.381 30.677 106.279 1.00 29.51 662 GLY A O 1
ATOM 736 N N . CYS A 1 92 ? 14.309 28.938 105.255 1.00 32.21 663 CYS A N 1
ATOM 737 C CA . CYS A 1 92 ? 12.988 29.555 104.959 1.00 33.82 663 CYS A CA 1
ATOM 738 C C . CYS A 1 92 ? 12.427 30.278 106.188 1.00 34.37 663 CYS A C 1
ATOM 739 O O . CYS A 1 92 ? 11.995 31.413 106.034 1.00 35.24 663 CYS A O 1
ATOM 742 N N . THR A 1 93 ? 12.402 29.655 107.365 1.00 35.77 664 THR A N 1
ATOM 743 C CA . THR A 1 93 ? 11.792 30.292 108.565 1.00 35.24 664 THR A CA 1
ATOM 744 C C . THR A 1 93 ? 12.540 31.615 108.806 1.00 35.26 664 THR A C 1
ATOM 745 O O . THR A 1 93 ? 11.873 32.663 108.915 1.00 35.03 664 THR A O 1
ATOM 749 N N . TYR A 1 94 ? 13.876 31.577 108.827 1.00 35.90 665 TYR A N 1
ATOM 750 C CA . TYR A 1 94 ? 14.751 32.706 109.238 1.00 36.30 665 TYR A CA 1
ATOM 751 C C . TYR A 1 94 ? 14.651 33.827 108.214 1.00 35.11 665 TYR A C 1
ATOM 752 O O . TYR A 1 94 ? 14.613 35.008 108.598 1.00 35.25 665 TYR A O 1
ATOM 761 N N . ILE A 1 95 ? 14.607 33.466 106.938 1.00 34.22 666 ILE A N 1
ATOM 762 C CA . ILE A 1 95 ? 14.500 34.451 105.827 1.00 34.14 666 ILE A CA 1
ATOM 763 C C . ILE A 1 95 ? 13.157 35.180 105.937 1.00 34.46 666 ILE A C 1
ATOM 764 O O . ILE A 1 95 ? 13.140 36.434 105.981 1.00 33.79 666 ILE A O 1
ATOM 769 N N . VAL A 1 96 ? 12.063 34.430 105.999 1.00 34.19 667 VAL A N 1
ATOM 770 C CA . VAL A 1 96 ? 10.700 35.023 105.960 1.00 33.60 667 VAL A CA 1
ATOM 771 C C . VAL A 1 96 ? 10.556 35.915 107.192 1.00 32.52 667 VAL A C 1
ATOM 772 O O . VAL A 1 96 ? 9.947 36.995 107.085 1.00 34.28 667 VAL A O 1
ATOM 776 N N . GLU A 1 97 ? 11.160 35.498 108.299 1.00 33.87 668 GLU A N 1
ATOM 777 C CA . GLU A 1 97 ? 11.207 36.251 109.585 1.00 34.55 668 GLU A CA 1
ATOM 778 C C . GLU A 1 97 ? 11.804 37.649 109.359 1.00 33.22 668 GLU A C 1
ATOM 779 O O . GLU A 1 97 ? 11.259 38.587 109.927 1.00 34.15 668 GLU A O 1
ATOM 785 N N . ILE A 1 98 ? 12.877 37.796 108.576 1.00 33.72 669 ILE A N 1
ATOM 786 C CA . ILE A 1 98 ? 13.509 39.126 108.310 1.00 33.00 669 ILE A CA 1
ATOM 787 C C . ILE A 1 98 ? 12.597 39.897 107.360 1.00 31.51 669 ILE A C 1
ATOM 788 O O . ILE A 1 98 ? 12.388 41.098 107.587 1.00 33.97 669 ILE A O 1
ATOM 793 N N . LEU A 1 99 ? 12.093 39.210 106.340 1.00 30.49 670 LEU A N 1
ATOM 794 C CA . LEU A 1 99 ? 11.308 39.800 105.233 1.00 31.23 670 LEU A CA 1
ATOM 795 C C . LEU A 1 99 ? 10.028 40.439 105.773 1.00 32.95 670 LEU A C 1
ATOM 796 O O . LEU A 1 99 ? 9.530 41.379 105.132 1.00 35.42 670 LEU A O 1
ATOM 801 N N . LEU A 1 100 ? 9.499 39.936 106.887 1.00 33.41 671 LEU A N 1
ATOM 802 C CA . LEU A 1 100 ? 8.228 40.431 107.470 1.00 34.96 671 LEU A CA 1
ATOM 803 C C . LEU A 1 100 ? 8.454 41.704 108.285 1.00 34.64 671 LEU A C 1
ATOM 804 O O . LEU A 1 100 ? 7.453 42.323 108.693 1.00 36.88 671 LEU A O 1
ATOM 809 N N . GLN A 1 101 ? 9.711 42.061 108.533 1.00 33.97 672 GLN A N 1
ATOM 810 C CA . GLN A 1 101 ? 10.091 43.252 109.327 1.00 32.97 672 GLN A CA 1
ATOM 811 C C . GLN A 1 101 ? 10.370 44.433 108.410 1.00 35.10 672 GLN A C 1
ATOM 812 O O . GLN A 1 101 ? 10.551 45.551 108.937 1.00 37.14 672 GLN A O 1
ATOM 818 N N . LEU A 1 102 ? 10.473 44.190 107.106 1.00 35.00 673 LEU A N 1
ATOM 819 C CA . LEU A 1 102 ? 10.809 45.259 106.144 1.00 34.90 673 LEU A CA 1
ATOM 820 C C . LEU A 1 102 ? 9.544 46.067 105.905 1.00 38.75 673 LEU A C 1
ATOM 821 O O . LEU A 1 102 ? 8.430 45.623 106.180 1.00 42.99 673 LEU A O 1
ATOM 826 N N . PRO A 1 103 ? 9.682 47.333 105.484 1.00 42.50 674 PRO A N 1
ATOM 827 C CA . PRO A 1 103 ? 8.511 48.158 105.220 1.00 41.13 674 PRO A CA 1
ATOM 828 C C . PRO A 1 103 ? 7.676 47.655 104.044 1.00 40.46 674 PRO A C 1
ATOM 829 O O . PRO A 1 103 ? 8.130 46.879 103.253 1.00 41.26 674 PRO A O 1
ATOM 833 N N . ARG A 1 104 ? 6.460 48.163 103.972 1.00 42.62 675 ARG A N 1
ATOM 834 C CA . ARG A 1 104 ? 5.569 47.988 102.813 1.00 44.08 675 ARG A CA 1
ATOM 835 C C . ARG A 1 104 ? 6.163 48.749 101.633 1.00 43.64 675 ARG A C 1
ATOM 836 O O . ARG A 1 104 ? 6.728 49.843 101.854 1.00 40.60 675 ARG A O 1
ATOM 844 N N . VAL A 1 105 ? 6.028 48.194 100.431 1.00 44.79 676 VAL A N 1
ATOM 845 C CA . VAL A 1 105 ? 6.518 48.848 99.186 1.00 42.20 676 VAL A CA 1
ATOM 846 C C . VAL A 1 105 ? 5.412 48.771 98.135 1.00 39.64 676 VAL A C 1
ATOM 847 O O . VAL A 1 105 ? 4.411 48.101 98.383 1.00 45.94 676 VAL A O 1
ATOM 851 N N . THR A 1 106 ? 5.602 49.520 97.056 1.00 37.98 677 THR A N 1
ATOM 852 C CA . THR A 1 106 ? 4.937 49.415 95.736 1.00 37.53 677 THR A CA 1
ATOM 853 C C . THR A 1 106 ? 6.066 49.552 94.705 1.00 37.83 677 THR A C 1
ATOM 854 O O . THR A 1 106 ? 6.696 50.613 94.672 1.00 35.21 677 THR A O 1
ATOM 858 N N . HIS A 1 107 ? 6.356 48.510 93.930 1.00 37.52 678 HIS A N 1
ATOM 859 C CA . HIS A 1 107 ? 7.364 48.572 92.844 1.00 34.77 678 HIS A CA 1
ATOM 860 C C . HIS A 1 107 ? 6.784 49.352 91.661 1.00 32.19 678 HIS A C 1
ATOM 861 O O . HIS A 1 107 ? 5.593 49.188 91.368 1.00 34.26 678 HIS A O 1
ATOM 868 N N . ASP A 1 108 ? 7.618 50.125 90.971 1.00 32.16 679 ASP A N 1
ATOM 869 C CA . ASP A 1 108 ? 7.259 50.779 89.685 1.00 32.24 679 ASP A CA 1
ATOM 870 C C . ASP A 1 108 ? 7.641 49.814 88.554 1.00 33.08 679 ASP A C 1
ATOM 871 O O . ASP A 1 108 ? 8.786 49.837 88.106 1.00 37.14 679 ASP A O 1
ATOM 876 N N . PHE A 1 109 ? 6.710 48.991 88.089 1.00 34.13 680 PHE A N 1
ATOM 877 C CA . PHE A 1 109 ? 7.010 47.872 87.160 1.00 36.97 680 PHE A CA 1
ATOM 878 C C . PHE A 1 109 ? 7.518 48.384 85.822 1.00 38.09 680 PHE A C 1
ATOM 879 O O . PHE A 1 109 ? 8.250 47.656 85.160 1.00 38.64 680 PHE A O 1
ATOM 887 N N . HIS A 1 110 ? 7.131 49.595 85.442 1.00 44.26 681 HIS A N 1
ATOM 888 C CA . HIS A 1 110 ? 7.616 50.270 84.208 1.00 47.88 681 HIS A CA 1
ATOM 889 C C . HIS A 1 110 ? 9.125 50.536 84.294 1.00 44.05 681 HIS A C 1
ATOM 890 O O . HIS A 1 110 ? 9.748 50.737 83.244 1.00 42.63 681 HIS A O 1
ATOM 897 N N . SER A 1 111 ? 9.689 50.578 85.501 1.00 40.77 682 SER A N 1
ATOM 898 C CA . SER A 1 111 ? 11.068 51.072 85.738 1.00 38.80 682 SER A CA 1
ATOM 899 C C . SER A 1 111 ? 12.056 49.909 85.690 1.00 38.88 682 SER A C 1
ATOM 900 O O . SER A 1 111 ? 13.268 50.175 85.737 1.00 40.05 682 SER A O 1
ATOM 903 N N . LEU A 1 112 ? 11.551 48.681 85.572 1.00 35.98 683 LEU A N 1
ATOM 904 C CA . LEU A 1 112 ? 12.337 47.475 85.901 1.00 38.31 683 LEU A CA 1
ATOM 905 C C . LEU A 1 112 ? 13.232 47.096 84.734 1.00 36.23 683 LEU A C 1
ATOM 906 O O . LEU A 1 112 ? 12.704 46.920 83.634 1.00 34.64 683 LEU A O 1
ATOM 911 N N . GLN A 1 113 ? 14.513 46.876 85.023 1.00 35.65 684 GLN A N 1
ATOM 912 C CA . GLN A 1 113 ? 15.490 46.337 84.053 1.00 36.21 684 GLN A CA 1
ATOM 913 C C . GLN A 1 113 ? 15.925 44.957 84.529 1.00 34.60 684 GLN A C 1
ATOM 914 O O . GLN A 1 113 ? 16.288 44.824 85.705 1.00 33.17 684 GLN A O 1
ATOM 920 N N . THR A 1 114 ? 15.865 43.998 83.606 1.00 33.34 685 THR A N 1
ATOM 921 C CA . THR A 1 114 ? 15.936 42.536 83.810 1.00 31.94 685 THR A CA 1
ATOM 922 C C . THR A 1 114 ? 17.287 42.064 83.278 1.00 32.39 685 THR A C 1
ATOM 923 O O . THR A 1 114 ? 17.768 42.600 82.269 1.00 31.77 685 THR A O 1
ATOM 927 N N . ASP A 1 115 ? 17.889 41.087 83.930 1.00 34.34 686 ASP A N 1
ATOM 928 C CA . ASP A 1 115 ? 19.063 40.369 83.376 1.00 36.27 686 ASP A CA 1
ATOM 929 C C . ASP A 1 115 ? 18.912 38.899 83.741 1.00 32.56 686 ASP A C 1
ATOM 930 O O . ASP A 1 115 ? 19.168 38.576 84.894 1.00 32.62 686 ASP A O 1
ATOM 935 N N . VAL A 1 116 ? 18.491 38.049 82.810 1.00 31.37 687 VAL A N 1
ATOM 936 C CA . VAL A 1 116 ? 18.487 36.576 83.041 1.00 31.12 687 VAL A CA 1
ATOM 937 C C . VAL A 1 116 ? 19.855 36.060 82.617 1.00 29.50 687 VAL A C 1
ATOM 938 O O . VAL A 1 116 ? 20.209 36.261 81.472 1.00 33.12 687 VAL A O 1
ATOM 942 N N . MET A 1 117 ? 20.602 35.440 83.518 1.00 29.14 688 MET A N 1
ATOM 943 C CA . MET A 1 117 ? 22.050 35.208 83.305 1.00 30.09 688 MET A CA 1
ATOM 944 C C . MET A 1 117 ? 22.331 33.720 83.107 1.00 33.14 688 MET A C 1
ATOM 945 O O . MET A 1 117 ? 23.338 33.427 82.455 1.00 38.99 688 MET A O 1
ATOM 950 N N . HIS A 1 118 ? 21.514 32.828 83.675 1.00 34.45 689 HIS A N 1
ATOM 951 C CA . HIS A 1 118 ? 21.567 31.361 83.439 1.00 35.00 689 HIS A CA 1
ATOM 952 C C . HIS A 1 118 ? 20.148 30.839 83.316 1.00 35.72 689 HIS A C 1
ATOM 953 O O . HIS A 1 118 ? 19.239 31.434 83.903 1.00 37.47 689 HIS A O 1
ATOM 960 N N . TYR A 1 119 ? 19.967 29.781 82.546 1.00 35.84 690 TYR A N 1
ATOM 961 C CA . TYR A 1 119 ? 18.654 29.123 82.432 1.00 35.71 690 TYR A CA 1
ATOM 962 C C . TYR A 1 119 ? 18.832 27.728 81.861 1.00 35.41 690 TYR A C 1
ATOM 963 O O . TYR A 1 119 ? 19.354 27.618 80.766 1.00 34.82 690 TYR A O 1
ATOM 972 N N . ASN A 1 120 ? 18.390 26.717 82.600 1.00 37.66 691 ASN A N 1
ATOM 973 C CA . ASN A 1 120 ? 18.345 25.318 82.118 1.00 40.62 691 ASN A CA 1
ATOM 974 C C . ASN A 1 120 ? 17.213 24.570 82.855 1.00 44.25 691 ASN A C 1
ATOM 975 O O . ASN A 1 120 ? 16.268 25.220 83.339 1.00 43.44 691 ASN A O 1
ATOM 980 N N . GLY A 1 121 ? 17.274 23.237 82.874 1.00 49.73 692 GLY A N 1
ATOM 981 C CA . GLY A 1 121 ? 16.304 22.348 83.540 1.00 47.26 692 GLY A CA 1
ATOM 982 C C . GLY A 1 121 ? 16.484 22.356 85.046 1.00 46.15 692 GLY A C 1
ATOM 983 O O . GLY A 1 121 ? 15.480 22.210 85.740 1.00 48.97 692 GLY A O 1
ATOM 984 N N . LYS A 1 122 ? 17.717 22.497 85.533 1.00 44.94 693 LYS A N 1
ATOM 985 C CA . LYS A 1 122 ? 18.023 22.676 86.977 1.00 48.05 693 LYS A CA 1
ATOM 986 C C . LYS A 1 122 ? 17.468 24.021 87.488 1.00 45.03 693 LYS A C 1
ATOM 987 O O . LYS A 1 122 ? 16.916 24.015 88.592 1.00 42.87 693 LYS A O 1
ATOM 993 N N . GLY A 1 123 ? 17.632 25.137 86.763 1.00 45.02 694 GLY A N 1
ATOM 994 C CA . GLY A 1 123 ? 17.046 26.431 87.183 1.00 43.71 694 GLY A CA 1
ATOM 995 C C . GLY A 1 123 ? 17.589 27.646 86.451 1.00 40.27 694 GLY A C 1
ATOM 996 O O . GLY A 1 123 ? 17.879 27.569 85.246 1.00 37.08 694 GLY A O 1
ATOM 997 N N . ALA A 1 124 ? 17.703 28.761 87.163 1.00 38.52 695 ALA A N 1
ATOM 998 C CA . ALA A 1 124 ? 18.084 30.052 86.558 1.00 38.89 695 ALA A CA 1
ATOM 999 C C . ALA A 1 124 ? 18.700 31.007 87.584 1.00 35.84 695 ALA A C 1
ATOM 1000 O O . ALA A 1 124 ? 18.586 30.789 88.791 1.00 31.91 695 ALA A O 1
ATOM 1002 N N . VAL A 1 125 ? 19.366 32.027 87.056 1.00 35.22 696 VAL A N 1
ATOM 1003 C CA . VAL A 1 125 ? 19.869 33.211 87.796 1.00 33.76 696 VAL A CA 1
ATOM 1004 C C . VAL A 1 125 ? 19.178 34.414 87.172 1.00 32.29 696 VAL A C 1
ATOM 1005 O O . VAL A 1 125 ? 19.234 34.527 85.948 1.00 35.64 696 VAL A O 1
ATOM 1009 N N . ILE A 1 126 ? 18.534 35.256 87.965 1.00 30.73 697 ILE A N 1
ATOM 1010 C CA . ILE A 1 126 ? 17.714 36.361 87.403 1.00 32.58 697 ILE A CA 1
ATOM 1011 C C . ILE A 1 126 ? 17.821 37.601 88.289 1.00 28.58 697 ILE A C 1
ATOM 1012 O O . ILE A 1 126 ? 17.639 37.512 89.492 1.00 24.92 697 ILE A O 1
ATOM 1017 N N . TYR A 1 127 ? 18.173 38.716 87.676 1.00 27.43 698 TYR A N 1
ATOM 1018 C CA . TYR A 1 127 ? 18.440 39.991 88.371 1.00 29.38 698 TYR A CA 1
ATOM 1019 C C . TYR A 1 127 ? 17.409 40.987 87.874 1.00 29.28 698 TYR A C 1
ATOM 1020 O O . TYR A 1 127 ? 17.039 40.911 86.716 1.00 34.85 698 TYR A O 1
ATOM 1029 N N . VAL A 1 128 ? 16.949 41.864 88.746 1.00 29.44 699 VAL A N 1
ATOM 1030 C CA . VAL A 1 128 ? 16.032 42.972 88.374 1.00 30.27 699 VAL A CA 1
ATOM 1031 C C . VAL A 1 128 ? 16.596 44.250 89.010 1.00 31.46 699 VAL A C 1
ATOM 1032 O O . VAL A 1 128 ? 17.082 44.193 90.147 1.00 32.82 699 VAL A O 1
ATOM 1036 N N . ALA A 1 129 ? 16.625 45.347 88.265 1.00 31.41 700 ALA A N 1
ATOM 1037 C CA . ALA A 1 129 ? 16.970 46.692 88.771 1.00 30.80 700 ALA A CA 1
ATOM 1038 C C . ALA A 1 129 ? 15.742 47.572 88.552 1.00 31.16 700 ALA A C 1
ATOM 1039 O O . ALA A 1 129 ? 15.184 47.570 87.427 1.00 32.51 700 ALA A O 1
ATOM 1041 N N . GLY A 1 130 ? 15.291 48.270 89.579 1.00 32.29 701 GLY A N 1
ATOM 1042 C CA . GLY A 1 130 ? 14.079 49.090 89.421 1.00 36.29 701 GLY A CA 1
ATOM 1043 C C . GLY A 1 130 ? 13.965 50.188 90.454 1.00 35.83 701 GLY A C 1
ATOM 1044 O O . GLY A 1 130 ? 14.989 50.546 91.085 1.00 34.02 701 GLY A O 1
ATOM 1045 N N . LEU A 1 131 ? 12.747 50.701 90.592 1.00 33.48 702 LEU A N 1
ATOM 1046 C CA . LEU A 1 131 ? 12.407 51.782 91.530 1.00 33.20 702 LEU A CA 1
ATOM 1047 C C . LEU A 1 131 ? 11.167 51.322 92.284 1.00 33.80 702 LEU A C 1
ATOM 1048 O O . LEU A 1 131 ? 10.248 50.757 91.647 1.00 32.92 702 LEU A O 1
ATOM 1053 N N . LEU A 1 132 ? 11.177 51.499 93.601 1.00 33.39 703 LEU A N 1
ATOM 1054 C CA . LEU A 1 132 ? 9.992 51.225 94.439 1.00 32.07 703 LEU A CA 1
ATOM 1055 C C . LEU A 1 132 ? 9.753 52.402 95.375 1.00 31.27 703 LEU A C 1
ATOM 1056 O O . LEU A 1 132 ? 10.671 53.230 95.593 1.00 27.12 703 LEU A O 1
ATOM 1061 N N . ARG A 1 133 ? 8.519 52.490 95.850 1.00 32.92 704 ARG A N 1
ATOM 1062 C CA . ARG A 1 133 ? 8.129 53.492 96.859 1.00 36.71 704 ARG A CA 1
ATOM 1063 C C . ARG A 1 133 ? 8.042 52.756 98.194 1.00 37.09 704 ARG A C 1
ATOM 1064 O O . ARG A 1 133 ? 7.318 51.752 98.272 1.00 36.89 704 ARG A O 1
ATOM 1072 N N . ASP A 1 134 ? 8.820 53.213 99.171 1.00 38.86 705 ASP A N 1
ATOM 1073 C CA . ASP A 1 134 ? 8.670 52.822 100.596 1.00 44.78 705 ASP A CA 1
ATOM 1074 C C . ASP A 1 134 ? 7.485 53.606 101.180 1.00 44.41 705 ASP A C 1
ATOM 1075 O O . ASP A 1 134 ? 7.430 54.853 101.043 1.00 40.41 705 ASP A O 1
ATOM 1080 N N . GLU A 1 135 ? 6.553 52.883 101.792 1.00 46.18 706 GLU A N 1
ATOM 1081 C CA . GLU A 1 135 ? 5.281 53.454 102.287 1.00 48.68 706 GLU A CA 1
ATOM 1082 C C . GLU A 1 135 ? 5.243 53.288 103.790 1.00 50.42 706 GLU A C 1
ATOM 1083 O O . GLU A 1 135 ? 5.797 52.327 104.322 1.00 57.57 706 GLU A O 1
ATOM 1089 N N . PRO A 1 136 ? 4.574 54.202 104.511 1.00 50.58 707 PRO A N 1
ATOM 1090 C CA . PRO A 1 136 ? 4.555 54.126 105.962 1.00 51.73 707 PRO A CA 1
ATOM 1091 C C . PRO A 1 136 ? 3.250 53.453 106.380 1.00 55.06 707 PRO A C 1
ATOM 1092 O O . PRO A 1 136 ? 2.311 53.384 105.576 1.00 54.79 707 PRO A O 1
ATOM 1096 N N . PRO A 1 137 ? 3.119 52.919 107.619 1.00 53.69 708 PRO A N 1
ATOM 1097 C CA . PRO A 1 137 ? 1.815 52.412 108.054 1.00 53.33 708 PRO A CA 1
ATOM 1098 C C . PRO A 1 137 ? 0.718 53.455 107.752 1.00 54.00 708 PRO A C 1
ATOM 1099 O O . PRO A 1 137 ? -0.178 53.658 108.551 1.00 52.20 708 PRO A O 1
ATOM 1103 N N . ILE A 1 149 ? 3.911 57.769 107.606 1.00 46.17 720 ILE A N 1
ATOM 1104 C CA . ILE A 1 149 ? 4.380 59.122 108.007 1.00 49.58 720 ILE A CA 1
ATOM 1105 C C . ILE A 1 149 ? 4.650 59.970 106.726 1.00 53.21 720 ILE A C 1
ATOM 1106 O O . ILE A 1 149 ? 4.111 61.095 106.678 1.00 55.65 720 ILE A O 1
ATOM 1111 N N . GLY A 1 150 ? 5.337 59.439 105.690 1.00 51.92 721 GLY A N 1
ATOM 1112 C CA . GLY A 1 150 ? 5.455 59.999 104.314 1.00 47.34 721 GLY A CA 1
ATOM 1113 C C . GLY A 1 150 ? 5.870 58.938 103.281 1.00 45.09 721 GLY A C 1
ATOM 1114 O O . GLY A 1 150 ? 6.320 57.866 103.699 1.00 48.23 721 GLY A O 1
ATOM 1115 N N . GLY A 1 151 ? 5.775 59.192 101.974 1.00 38.94 722 GLY A N 1
ATOM 1116 C CA . GLY A 1 151 ? 6.290 58.246 100.955 1.00 38.90 722 GLY A CA 1
ATOM 1117 C C . GLY A 1 151 ? 7.778 58.442 100.634 1.00 38.85 722 GLY A C 1
ATOM 1118 O O . GLY A 1 151 ? 8.232 59.591 100.637 1.00 38.01 722 GLY A O 1
ATOM 1119 N N . VAL A 1 152 ? 8.537 57.371 100.357 1.00 39.21 723 VAL A N 1
ATOM 1120 C CA . VAL A 1 152 ? 9.988 57.459 99.985 1.00 39.62 723 VAL A CA 1
ATOM 1121 C C . VAL A 1 152 ? 10.260 56.592 98.752 1.00 39.64 723 VAL A C 1
ATOM 1122 O O . VAL A 1 152 ? 10.141 55.357 98.856 1.00 42.71 723 VAL A O 1
ATOM 1126 N N . LEU A 1 153 ? 10.673 57.214 97.646 1.00 37.48 724 LEU A N 1
ATOM 1127 C CA . LEU A 1 153 ? 11.196 56.485 96.468 1.00 37.95 724 LEU A CA 1
ATOM 1128 C C . LEU A 1 153 ? 12.592 55.947 96.772 1.00 35.47 724 LEU A C 1
ATOM 1129 O O . LEU A 1 153 ? 13.442 56.698 97.232 1.00 34.35 724 LEU A O 1
ATOM 1134 N N . LEU A 1 154 ? 12.827 54.681 96.477 1.00 33.63 725 LEU A N 1
ATOM 1135 C CA . LEU A 1 154 ? 14.173 54.090 96.618 1.00 31.80 725 LEU A CA 1
ATOM 1136 C C . LEU A 1 154 ? 14.572 53.436 95.308 1.00 30.35 725 LEU A C 1
ATOM 1137 O O . LEU A 1 154 ? 13.668 52.994 94.568 1.00 31.94 725 LEU A O 1
ATOM 1142 N N . GLY A 1 155 ? 15.880 53.406 95.045 1.00 28.52 726 GLY A N 1
ATOM 1143 C CA . GLY A 1 155 ? 16.472 52.491 94.056 1.00 26.80 726 GLY A CA 1
ATOM 1144 C C . GLY A 1 155 ? 16.589 51.121 94.679 1.00 25.82 726 GLY A C 1
ATOM 1145 O O . GLY A 1 155 ? 16.615 51.045 95.912 1.00 25.55 726 GLY A O 1
ATOM 1146 N N . PHE A 1 156 ? 16.593 50.065 93.876 1.00 27.70 727 PHE A N 1
ATOM 1147 C CA . PHE A 1 156 ? 16.781 48.692 94.394 1.00 27.51 727 PHE A CA 1
ATOM 1148 C C . PHE A 1 156 ? 17.231 47.762 93.279 1.00 27.41 727 PHE A C 1
ATOM 1149 O O . PHE A 1 156 ? 16.996 48.018 92.103 1.00 27.55 727 PHE A O 1
ATOM 1157 N N . SER A 1 157 ? 17.919 46.721 93.710 1.00 29.42 728 SER A N 1
ATOM 1158 C CA . SER A 1 157 ? 18.308 45.537 92.927 1.00 30.94 728 SER A CA 1
ATOM 1159 C C . SER A 1 157 ? 17.706 44.352 93.672 1.00 31.78 728 SER A C 1
ATOM 1160 O O . SER A 1 157 ? 17.694 44.399 94.922 1.00 29.34 728 SER A O 1
ATOM 1163 N N . ARG A 1 158 ? 17.222 43.355 92.934 1.00 32.87 729 ARG A N 1
ATOM 1164 C CA . ARG A 1 158 ? 16.981 41.994 93.459 1.00 32.01 729 ARG A CA 1
ATOM 1165 C C . ARG A 1 158 ? 17.653 40.961 92.554 1.00 30.23 729 ARG A C 1
ATOM 1166 O O . ARG A 1 158 ? 17.366 40.943 91.362 1.00 30.46 729 ARG A O 1
ATOM 1174 N N . GLN A 1 159 ? 18.524 40.146 93.133 1.00 29.65 730 GLN A N 1
ATOM 1175 C CA . GLN A 1 159 ? 19.200 39.017 92.458 1.00 31.62 730 GLN A CA 1
ATOM 1176 C C . GLN A 1 159 ? 18.716 37.696 93.061 1.00 30.97 730 GLN A C 1
ATOM 1177 O O . GLN A 1 159 ? 18.744 37.565 94.287 1.00 30.63 730 GLN A O 1
ATOM 1183 N N . PHE A 1 160 ? 18.325 36.741 92.221 1.00 30.27 731 PHE A N 1
ATOM 1184 C CA . PHE A 1 160 ? 17.756 35.436 92.638 1.00 28.57 731 PHE A CA 1
ATOM 1185 C C . PHE A 1 160 ? 18.492 34.302 91.941 1.00 27.29 731 PHE A C 1
ATOM 1186 O O . PHE A 1 160 ? 18.475 34.280 90.721 1.00 30.21 731 PHE A O 1
ATOM 1194 N N . VAL A 1 161 ? 19.073 33.376 92.692 1.00 27.32 732 VAL A N 1
ATOM 1195 C CA . VAL A 1 161 ? 19.484 32.041 92.171 1.00 26.37 732 VAL A CA 1
ATOM 1196 C C . VAL A 1 161 ? 18.365 31.072 92.532 1.00 26.31 732 VAL A C 1
ATOM 1197 O O . VAL A 1 161 ? 18.082 30.937 93.734 1.00 28.09 732 VAL A O 1
ATOM 1201 N N . VAL A 1 162 ? 17.724 30.473 91.538 1.00 25.15 733 VAL A N 1
ATOM 1202 C CA . VAL A 1 162 ? 16.502 29.656 91.759 1.00 26.86 733 VAL A CA 1
ATOM 1203 C C . VAL A 1 162 ? 16.705 28.292 91.107 1.00 26.50 733 VAL A C 1
ATOM 1204 O O . VAL A 1 162 ? 17.412 28.214 90.121 1.00 26.38 733 VAL A O 1
ATOM 1208 N N . THR A 1 163 ? 16.110 27.252 91.667 1.00 29.60 734 THR A N 1
ATOM 1209 C CA . THR A 1 163 ? 16.168 25.888 91.102 1.00 32.44 734 THR A CA 1
ATOM 1210 C C . THR A 1 163 ? 14.763 25.483 90.700 1.00 36.35 734 THR A C 1
ATOM 1211 O O . THR A 1 163 ? 13.780 26.014 91.282 1.00 41.12 734 THR A O 1
ATOM 1215 N N . PHE A 1 164 ? 14.708 24.573 89.740 1.00 39.67 735 PHE A N 1
ATOM 1216 C CA . PHE A 1 164 ? 13.481 24.000 89.151 1.00 40.69 735 PHE A CA 1
ATOM 1217 C C . PHE A 1 164 ? 13.384 22.542 89.613 1.00 44.14 735 PHE A C 1
ATOM 1218 O O . PHE A 1 164 ? 14.349 21.774 89.443 1.00 47.89 735 PHE A O 1
ATOM 1226 N N . ASP A 1 165 ? 12.273 22.194 90.253 1.00 49.05 736 ASP A N 1
ATOM 1227 C CA . ASP A 1 165 ? 11.996 20.843 90.806 1.00 53.95 736 ASP A CA 1
ATOM 1228 C C . ASP A 1 165 ? 10.659 20.363 90.251 1.00 56.70 736 ASP A C 1
ATOM 1229 O O . ASP A 1 165 ? 9.726 21.193 90.201 1.00 55.65 736 ASP A O 1
ATOM 1234 N N . GLU A 1 166 ? 10.535 19.078 89.906 1.00 58.66 737 GLU A N 1
ATOM 1235 C CA . GLU A 1 166 ? 9.250 18.549 89.367 1.00 60.35 737 GLU A CA 1
ATOM 1236 C C . GLU A 1 166 ? 8.233 18.588 90.525 1.00 55.73 737 GLU A C 1
ATOM 1237 O O . GLU A 1 166 ? 8.477 17.971 91.587 1.00 49.66 737 GLU A O 1
ATOM 1243 N N . ALA A 1 167 ? 7.192 19.405 90.365 1.00 53.77 738 ALA A N 1
ATOM 1244 C CA . ALA A 1 167 ? 6.045 19.476 91.290 1.00 54.70 738 ALA A CA 1
ATOM 1245 C C . ALA A 1 167 ? 5.335 18.131 91.183 1.00 57.69 738 ALA A C 1
ATOM 1246 O O . ALA A 1 167 ? 5.240 17.585 90.049 1.00 57.98 738 ALA A O 1
ATOM 1248 N N . ASN A 1 168 ? 4.919 17.590 92.308 1.00 58.32 739 ASN A N 1
ATOM 1249 C CA . ASN A 1 168 ? 4.365 16.274 92.327 1.00 54.08 739 ASN A CA 1
ATOM 1250 C C . ASN A 1 168 ? 2.909 16.344 92.657 1.00 53.66 739 ASN A C 1
ATOM 1251 O O . ASN A 1 168 ? 2.446 15.827 93.655 1.00 53.45 739 ASN A O 1
ATOM 1256 N N . LEU A 1 169 ? 2.174 16.977 91.767 1.00 52.02 740 LEU A N 1
ATOM 1257 C CA . LEU A 1 169 ? 0.747 16.940 91.793 1.00 49.22 740 LEU A CA 1
ATOM 1258 C C . LEU A 1 169 ? 0.500 15.530 91.375 1.00 54.06 740 LEU A C 1
ATOM 1259 O O . LEU A 1 169 ? 1.434 14.848 90.958 1.00 53.10 740 LEU A O 1
ATOM 1264 N N . GLY A 1 170 ? -0.726 15.066 91.490 1.00 55.65 741 GLY A N 1
ATOM 1265 C CA . GLY A 1 170 ? -0.982 13.674 91.254 1.00 53.17 741 GLY A CA 1
ATOM 1266 C C . GLY A 1 170 ? -1.345 13.218 89.874 1.00 52.05 741 GLY A C 1
ATOM 1267 O O . GLY A 1 170 ? -1.866 12.142 89.733 1.00 53.48 741 GLY A O 1
ATOM 1268 N N . LEU A 1 171 ? -1.064 14.007 88.860 1.00 47.58 742 LEU A N 1
ATOM 1269 C CA . LEU A 1 171 ? -1.581 13.706 87.546 1.00 48.91 742 LEU A CA 1
ATOM 1270 C C . LEU A 1 171 ? -0.514 13.170 86.622 1.00 50.54 742 LEU A C 1
ATOM 1271 O O . LEU A 1 171 ? -0.752 12.856 85.474 1.00 54.66 742 LEU A O 1
ATOM 1276 N N . GLY A 1 172 ? 0.669 13.051 87.169 1.00 48.80 743 GLY A N 1
ATOM 1277 C CA . GLY A 1 172 ? 1.836 12.466 86.480 1.00 50.32 743 GLY A CA 1
ATOM 1278 C C . GLY A 1 172 ? 2.301 13.322 85.310 1.00 51.76 743 GLY A C 1
ATOM 1279 O O . GLY A 1 172 ? 3.303 12.937 84.672 1.00 54.94 743 GLY A O 1
ATOM 1280 N N . LYS A 1 173 ? 1.613 14.442 85.040 1.00 51.13 744 LYS A N 1
ATOM 1281 C CA . LYS A 1 173 ? 2.087 15.531 84.144 1.00 51.90 744 LYS A CA 1
ATOM 1282 C C . LYS A 1 173 ? 3.292 16.195 84.815 1.00 52.21 744 LYS A C 1
ATOM 1283 O O . LYS A 1 173 ? 3.138 16.657 85.966 1.00 53.93 744 LYS A O 1
ATOM 1289 N N . ARG A 1 174 ? 4.434 16.240 84.126 1.00 51.48 745 ARG A N 1
ATOM 1290 C CA . ARG A 1 174 ? 5.641 16.972 84.602 1.00 55.26 745 ARG A CA 1
ATOM 1291 C C . ARG A 1 174 ? 5.237 18.445 84.801 1.00 54.81 745 ARG A C 1
ATOM 1292 O O . ARG A 1 174 ? 4.575 19.009 83.887 1.00 56.00 745 ARG A O 1
ATOM 1300 N N . ALA A 1 175 ? 5.559 19.026 85.960 1.00 51.69 746 AL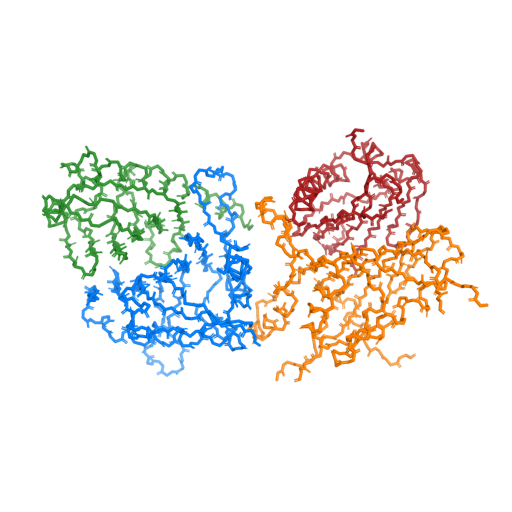A A N 1
ATOM 1301 C CA . ALA A 1 175 ? 5.416 20.473 86.247 1.00 53.90 746 ALA A CA 1
ATOM 1302 C C . ALA A 1 175 ? 6.628 20.929 87.050 1.00 49.22 746 ALA A C 1
ATOM 1303 O O . ALA A 1 175 ? 7.146 20.103 87.802 1.00 45.92 746 ALA A O 1
ATOM 1305 N N . ARG A 1 176 ? 7.019 22.196 86.927 1.00 48.34 747 ARG A N 1
ATOM 1306 C CA . ARG A 1 176 ? 8.173 22.759 87.676 1.00 50.43 747 ARG A CA 1
ATOM 1307 C C . ARG A 1 176 ? 7.676 23.668 88.801 1.00 42.31 747 ARG A C 1
ATOM 1308 O O . ARG A 1 176 ? 6.855 24.543 88.553 1.00 35.63 747 ARG A O 1
ATOM 1316 N N . ARG A 1 177 ? 8.164 23.422 90.008 1.00 44.77 748 ARG A N 1
ATOM 1317 C CA . ARG A 1 177 ? 8.036 24.339 91.165 1.00 47.31 748 ARG A CA 1
ATOM 1318 C C . ARG A 1 177 ? 9.339 25.143 91.232 1.00 42.96 748 ARG A C 1
ATOM 1319 O O . ARG A 1 177 ? 10.438 24.556 91.042 1.00 40.42 748 ARG A O 1
ATOM 1327 N N . LEU A 1 178 ? 9.221 26.454 91.411 1.00 40.18 749 LEU A N 1
ATOM 1328 C CA . LEU A 1 178 ? 10.399 27.346 91.510 1.00 37.60 749 LEU A CA 1
ATOM 1329 C C . LEU A 1 178 ? 10.790 27.405 92.979 1.00 35.77 749 LEU A C 1
ATOM 1330 O O . LEU A 1 178 ? 9.887 27.555 93.820 1.00 33.14 749 LEU A O 1
ATOM 1335 N N . LYS A 1 179 ? 12.073 27.239 93.274 1.00 33.32 750 LYS A N 1
ATOM 1336 C CA . LYS A 1 179 ? 12.575 27.451 94.647 1.00 34.70 750 LYS A CA 1
ATOM 1337 C C . LYS A 1 179 ? 13.682 28.489 94.564 1.00 33.39 750 LYS A C 1
ATOM 1338 O O . LYS A 1 179 ? 14.465 28.421 93.616 1.00 32.35 750 LYS A O 1
ATOM 1344 N N . ILE A 1 180 ? 13.737 29.404 95.526 1.00 32.70 751 ILE A N 1
ATOM 1345 C CA . ILE A 1 180 ? 14.877 30.352 95.640 1.00 31.35 751 ILE A CA 1
ATOM 1346 C C . ILE A 1 180 ? 15.952 29.719 96.523 1.00 28.85 751 ILE A C 1
ATOM 1347 O O . ILE A 1 180 ? 15.656 29.294 97.646 1.00 27.88 751 ILE A O 1
ATOM 1352 N N . ALA A 1 181 ? 17.159 29.659 95.988 1.00 26.08 752 ALA A N 1
ATOM 1353 C CA . ALA A 1 181 ? 18.352 29.108 96.651 1.00 24.68 752 ALA A CA 1
ATOM 1354 C C . ALA A 1 181 ? 19.164 30.265 97.237 1.00 24.67 752 ALA A C 1
ATOM 1355 O O . ALA A 1 181 ? 19.640 30.132 98.364 1.00 22.41 752 ALA A O 1
ATOM 1357 N N . ASN A 1 182 ? 19.334 31.339 96.461 1.00 25.99 753 ASN A N 1
ATOM 1358 C CA . ASN A 1 182 ? 20.052 32.571 96.867 1.00 27.18 753 ASN A CA 1
ATOM 1359 C C . ASN A 1 182 ? 19.239 33.770 96.391 1.00 29.93 753 ASN A C 1
ATOM 1360 O O . ASN A 1 182 ? 18.653 33.706 95.293 1.00 31.97 753 ASN A O 1
ATOM 1365 N N . GLU A 1 183 ? 19.301 34.823 97.206 1.00 33.51 754 GLU A N 1
ATOM 1366 C CA . GLU A 1 183 ? 18.367 35.969 97.317 1.00 35.03 754 GLU A CA 1
ATOM 1367 C C . GLU A 1 183 ? 19.181 37.122 97.921 1.00 33.08 754 GLU A C 1
ATOM 1368 O O . GLU A 1 183 ? 19.860 36.919 98.947 1.00 29.63 754 GLU A O 1
ATOM 1374 N N . ARG A 1 184 ? 19.212 38.260 97.243 1.00 33.17 755 ARG A N 1
ATOM 1375 C CA . ARG A 1 184 ? 19.793 39.512 97.781 1.00 29.15 755 ARG A CA 1
ATOM 1376 C C . ARG A 1 184 ? 18.847 40.654 97.403 1.00 25.93 755 ARG A C 1
ATOM 1377 O O . ARG A 1 184 ? 18.495 40.782 96.251 1.00 22.01 755 ARG A O 1
ATOM 1385 N N . LEU A 1 185 ? 18.401 41.415 98.385 1.00 26.66 756 LEU A N 1
ATOM 1386 C CA . LEU A 1 185 ? 17.797 42.739 98.136 1.00 28.66 756 LEU A CA 1
ATOM 1387 C C . LEU A 1 185 ? 18.877 43.799 98.322 1.00 29.28 756 LEU A C 1
ATOM 1388 O O . LEU A 1 185 ? 19.621 43.710 99.299 1.00 30.80 756 LEU A O 1
ATOM 1393 N N . HIS A 1 186 ? 18.943 44.769 97.415 1.00 30.74 757 HIS A N 1
ATOM 1394 C CA . HIS A 1 186 ? 19.852 45.937 97.521 1.00 29.98 757 HIS A CA 1
ATOM 1395 C C . HIS A 1 186 ? 19.008 47.215 97.527 1.00 29.65 757 HIS A C 1
ATOM 1396 O O . HIS A 1 186 ? 18.173 47.381 96.619 1.00 30.07 757 HIS A O 1
ATOM 1403 N N . ILE A 1 187 ? 19.197 48.065 98.529 1.00 29.29 758 ILE A N 1
ATOM 1404 C CA . ILE A 1 187 ? 18.538 49.399 98.620 1.00 30.46 758 ILE A CA 1
ATOM 1405 C C . ILE A 1 187 ? 19.559 50.495 98.330 1.00 30.15 758 ILE A C 1
ATOM 1406 O O . ILE A 1 187 ? 20.708 50.431 98.817 1.00 28.01 758 ILE A O 1
ATOM 1411 N N . THR A 1 188 ? 19.141 51.460 97.526 1.00 32.38 759 THR A N 1
ATOM 1412 C CA . THR A 1 188 ? 20.021 52.546 97.038 1.00 35.12 759 THR A CA 1
ATOM 1413 C C . THR A 1 188 ? 19.184 53.743 96.608 1.00 38.27 759 THR A C 1
ATOM 1414 O O . THR A 1 188 ? 17.913 53.701 96.645 1.00 39.04 759 THR A O 1
ATOM 1418 N N . ASN A 1 189 ? 19.916 54.778 96.226 1.00 39.30 760 ASN A N 1
ATOM 1419 C CA . ASN A 1 189 ? 19.365 56.054 95.739 1.00 38.61 760 ASN A CA 1
ATOM 1420 C C . ASN A 1 189 ? 18.644 55.785 94.430 1.00 40.54 760 ASN A C 1
ATOM 1421 O O . ASN A 1 189 ? 19.152 55.064 93.571 1.00 37.44 760 ASN A O 1
ATOM 1426 N N . PRO A 1 190 ? 17.441 56.367 94.244 1.00 42.77 761 PRO A N 1
ATOM 1427 C CA . PRO A 1 190 ? 16.870 56.486 92.906 1.00 42.67 761 PRO A CA 1
ATOM 1428 C C . PRO A 1 190 ? 17.708 57.441 92.043 1.00 47.05 761 PRO A C 1
ATOM 1429 O O . PRO A 1 190 ? 18.224 58.435 92.548 1.00 49.25 761 PRO A O 1
ATOM 1433 N N . SER A 1 191 ? 17.838 57.106 90.762 1.00 50.23 762 SER A N 1
ATOM 1434 C CA . SER A 1 191 ? 18.444 57.975 89.726 1.00 55.64 762 SER A CA 1
ATOM 1435 C C . SER A 1 191 ? 17.444 59.061 89.300 1.00 59.33 762 SER A C 1
ATOM 1436 O O . SER A 1 191 ? 16.237 58.732 89.143 1.00 60.10 762 SER A O 1
ATOM 1439 N N . LYS A 1 192 ? 17.923 60.290 89.067 1.00 59.48 763 LYS A N 1
ATOM 1440 C CA . LYS A 1 192 ? 17.076 61.459 88.693 1.00 58.81 763 LYS A CA 1
ATOM 1441 C C . LYS A 1 192 ? 16.076 61.047 87.606 1.00 62.24 763 LYS A C 1
ATOM 1442 O O . LYS A 1 192 ? 14.919 61.492 87.681 1.00 71.46 763 LYS A O 1
ATOM 1448 N N . THR A 1 193 ? 16.491 60.218 86.649 1.00 60.01 764 THR A N 1
ATOM 1449 C CA . THR A 1 193 ? 15.656 59.800 85.487 1.00 66.05 764 THR A CA 1
ATOM 1450 C C . THR A 1 193 ? 14.397 59.066 85.981 1.00 70.28 764 THR A C 1
ATOM 1451 O O . THR A 1 193 ? 13.303 59.318 85.427 1.00 70.67 764 THR A O 1
ATOM 1455 N N . ALA A 1 194 ? 14.553 58.179 86.972 1.00 68.65 765 ALA A N 1
ATOM 1456 C CA . ALA A 1 194 ? 13.484 57.320 87.529 1.00 60.09 765 ALA A CA 1
ATOM 1457 C C . ALA A 1 194 ? 12.486 58.200 88.287 1.00 59.88 765 ALA A C 1
ATOM 1458 O O . ALA A 1 194 ? 11.258 58.007 88.106 1.00 58.96 765 ALA A O 1
ATOM 1460 N N . ILE A 1 195 ? 13.018 59.145 89.074 1.00 58.42 766 ILE A N 1
ATOM 1461 C CA . ILE A 1 195 ? 12.259 60.138 89.897 1.00 61.36 766 ILE A CA 1
ATOM 1462 C C . ILE A 1 195 ? 11.357 60.942 88.956 1.00 69.72 766 ILE A C 1
ATOM 1463 O O . ILE A 1 195 ? 10.155 61.120 89.260 1.00 76.58 766 ILE A O 1
ATOM 1468 N N . ARG A 1 196 ? 11.953 61.393 87.851 1.00 71.00 767 ARG A N 1
ATOM 1469 C CA . ARG A 1 196 ? 11.327 62.168 86.750 1.00 69.57 767 ARG A CA 1
ATOM 1470 C C . ARG A 1 196 ? 10.097 61.419 86.229 1.00 70.66 767 ARG A C 1
ATOM 1471 O O . ARG A 1 196 ? 9.053 62.081 86.029 1.00 69.92 767 ARG A O 1
ATOM 1479 N N . ASN A 1 197 ? 10.231 60.098 86.037 1.00 73.47 768 ASN A N 1
ATOM 1480 C CA . ASN A 1 197 ? 9.304 59.243 85.241 1.00 78.75 768 ASN A CA 1
ATOM 1481 C C . ASN A 1 197 ? 8.474 58.313 86.134 1.00 73.43 768 ASN A C 1
ATOM 1482 O O . ASN A 1 197 ? 7.620 57.600 85.569 1.00 74.76 768 ASN A O 1
ATOM 1487 N N . ALA A 1 198 ? 8.697 58.319 87.451 1.00 67.14 769 ALA A N 1
ATOM 1488 C CA . ALA A 1 198 ? 8.074 57.385 88.424 1.00 68.28 769 ALA A CA 1
ATOM 1489 C C . ALA A 1 198 ? 6.652 57.015 87.993 1.00 66.45 769 ALA A C 1
ATOM 1490 O O . ALA A 1 198 ? 5.734 57.794 88.219 1.00 74.28 769 ALA A O 1
ATOM 1492 N N . MET B 2 1 ? 24.732 29.951 113.400 1.00 68.21 1 MET U N 1
ATOM 1493 C CA . MET B 2 1 ? 24.244 28.775 112.601 1.00 64.44 1 MET U CA 1
ATOM 1494 C C . MET B 2 1 ? 25.301 27.667 112.658 1.00 59.17 1 MET U C 1
ATOM 1495 O O . MET B 2 1 ? 26.262 27.824 113.432 1.00 56.68 1 MET U O 1
ATOM 1500 N N . ASP B 2 2 ? 25.134 26.625 111.836 1.00 57.00 2 ASP U N 1
ATOM 1501 C CA . ASP B 2 2 ? 26.017 25.431 111.757 1.00 59.82 2 ASP U CA 1
ATOM 1502 C C . ASP B 2 2 ? 27.479 25.882 111.600 1.00 59.26 2 ASP U C 1
ATOM 1503 O O . ASP B 2 2 ? 27.734 26.748 110.751 1.00 62.20 2 ASP U O 1
ATOM 1508 N N . SER B 2 3 ? 28.402 25.305 112.375 1.00 57.30 3 SER U N 1
ATOM 1509 C CA . SER B 2 3 ? 29.840 25.687 112.424 1.00 58.83 3 SER U CA 1
ATOM 1510 C C . SER B 2 3 ? 30.557 25.464 111.079 1.00 58.17 3 SER U C 1
ATOM 1511 O O . SER B 2 3 ? 31.687 26.003 110.919 1.00 46.14 3 SER U O 1
ATOM 1514 N N . ASP B 2 4 ? 29.967 24.692 110.155 1.00 58.32 4 ASP U N 1
ATOM 1515 C CA . ASP B 2 4 ? 30.592 24.406 108.838 1.00 58.32 4 ASP U CA 1
ATOM 1516 C C . ASP B 2 4 ? 30.085 25.399 107.795 1.00 51.07 4 ASP U C 1
ATOM 1517 O O . ASP B 2 4 ? 30.887 25.762 106.921 1.00 48.74 4 ASP U O 1
ATOM 1522 N N . LEU B 2 5 ? 28.815 25.801 107.897 1.00 48.65 5 LEU U N 1
ATOM 1523 C CA . LEU B 2 5 ? 28.204 26.903 107.107 1.00 47.85 5 LEU U CA 1
ATOM 1524 C C . LEU B 2 5 ? 28.954 28.209 107.418 1.00 44.13 5 LEU U C 1
ATOM 1525 O O . LEU B 2 5 ? 29.280 28.943 106.483 1.00 41.70 5 LEU U O 1
ATOM 1530 N N . LYS B 2 6 ? 29.250 28.452 108.694 1.00 43.43 6 LYS U N 1
ATOM 1531 C CA . LYS B 2 6 ? 30.089 29.579 109.187 1.00 44.81 6 LYS U CA 1
ATOM 1532 C C . LYS B 2 6 ? 31.436 29.558 108.457 1.00 41.31 6 LYS U C 1
ATOM 1533 O O . LYS B 2 6 ? 31.950 30.631 108.098 1.00 38.25 6 LYS U O 1
ATOM 1539 N N . ALA B 2 7 ? 32.007 28.370 108.266 1.00 43.28 7 ALA U N 1
ATOM 1540 C CA . ALA B 2 7 ? 33.334 28.185 107.637 1.00 40.99 7 ALA U CA 1
ATOM 1541 C C . ALA B 2 7 ? 33.195 28.468 106.145 1.00 39.54 7 ALA U C 1
ATOM 1542 O O . ALA B 2 7 ? 34.108 29.073 105.551 1.00 39.23 7 ALA U O 1
ATOM 1544 N N . LYS B 2 8 ? 32.077 28.040 105.570 1.00 38.58 8 LYS U N 1
ATOM 1545 C CA . LYS B 2 8 ? 31.810 28.178 104.121 1.00 40.12 8 LYS U CA 1
ATOM 1546 C C . LYS B 2 8 ? 31.553 29.662 103.805 1.00 40.35 8 LYS U C 1
ATOM 1547 O O . LYS B 2 8 ? 32.172 30.170 102.870 1.00 42.47 8 LYS U O 1
ATOM 1553 N N . VAL B 2 9 ? 30.716 30.341 104.590 1.00 36.58 9 VAL U N 1
ATOM 1554 C CA . VAL B 2 9 ? 30.419 31.794 104.451 1.00 35.93 9 VAL U CA 1
ATOM 1555 C C . VAL B 2 9 ? 31.712 32.615 104.617 1.00 36.34 9 VAL U C 1
ATOM 1556 O O . VAL B 2 9 ? 31.910 33.586 103.869 1.00 38.46 9 VAL U O 1
ATOM 1560 N N . GLU B 2 10 ? 32.544 32.282 105.596 1.00 38.39 10 GLU U N 1
ATOM 1561 C CA . GLU B 2 10 ? 33.762 33.065 105.948 1.00 41.35 10 GLU U CA 1
ATOM 1562 C C . GLU B 2 10 ? 34.859 32.936 104.877 1.00 38.18 10 GLU U C 1
ATOM 1563 O O . GLU B 2 10 ? 35.530 33.926 104.581 1.00 33.00 10 GLU U O 1
ATOM 1569 N N . SER B 2 11 ? 35.082 31.721 104.387 1.00 38.86 11 SER U N 1
ATOM 1570 C CA . SER B 2 11 ? 35.971 31.397 103.244 1.00 37.78 11 SER U CA 1
AT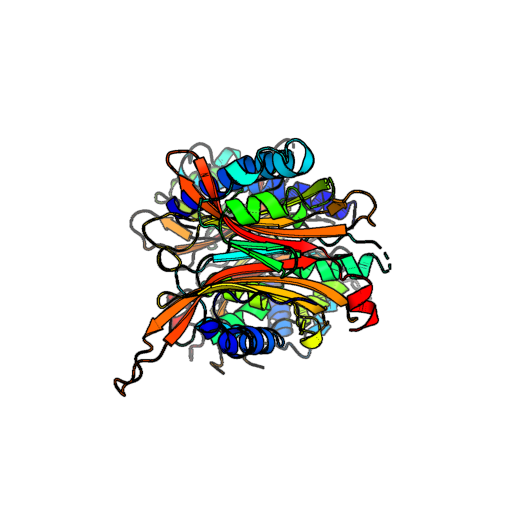OM 1571 C C . SER B 2 11 ? 35.586 32.229 102.017 1.00 37.13 11 SER U C 1
ATOM 1572 O O . SER B 2 11 ? 36.459 32.782 101.325 1.00 39.52 11 SER U O 1
ATOM 1575 N N . CYS B 2 12 ? 34.289 32.270 101.757 1.00 37.15 12 CYS U N 1
ATOM 1576 C CA . CYS B 2 12 ? 33.637 32.957 100.619 1.00 38.37 12 CYS U CA 1
ATOM 1577 C C . CYS B 2 12 ? 33.901 34.463 100.704 1.00 38.60 12 CYS U C 1
ATOM 1578 O O . CYS B 2 12 ? 34.163 35.092 99.658 1.00 38.19 12 CYS U O 1
ATOM 1581 N N . ALA B 2 13 ? 33.832 35.016 101.915 1.00 38.21 13 ALA U N 1
ATOM 1582 C CA . ALA B 2 13 ? 33.976 36.462 102.176 1.00 38.04 13 ALA U CA 1
ATOM 1583 C C . ALA B 2 13 ? 35.396 36.902 101.842 1.00 38.12 13 ALA U C 1
ATOM 1584 O O . ALA B 2 13 ? 35.547 37.970 101.252 1.00 40.28 13 ALA U O 1
ATOM 1586 N N . ARG B 2 14 ? 36.382 36.091 102.223 1.00 40.63 14 ARG U N 1
ATOM 1587 C CA . ARG B 2 14 ? 37.831 36.308 101.957 1.00 39.86 14 ARG U CA 1
ATOM 1588 C C . ARG B 2 14 ? 38.117 36.262 100.455 1.00 38.14 14 ARG U C 1
ATOM 1589 O O . ARG B 2 14 ? 38.888 37.122 99.946 1.00 36.68 14 ARG U O 1
ATOM 1597 N N . THR B 2 15 ? 37.572 35.249 99.785 1.00 34.69 15 THR U N 1
ATOM 1598 C CA . THR B 2 15 ? 37.706 35.083 98.325 1.00 34.29 15 THR U CA 1
ATOM 1599 C C . THR B 2 15 ? 37.095 36.308 97.638 1.00 37.98 15 THR U C 1
ATOM 1600 O O . THR B 2 15 ? 37.791 36.942 96.834 1.00 40.46 15 THR U O 1
ATOM 1604 N N . ALA B 2 16 ? 35.845 36.643 97.961 1.00 40.56 16 ALA U N 1
ATOM 1605 C CA . ALA B 2 16 ? 35.113 37.774 97.347 1.00 40.33 16 ALA U CA 1
ATOM 1606 C C . ALA B 2 16 ? 35.922 39.066 97.500 1.00 38.18 16 ALA U C 1
ATOM 1607 O O . ALA B 2 16 ? 35.901 39.871 96.574 1.00 39.21 16 ALA U O 1
ATOM 1609 N N . ASP B 2 17 ? 36.590 39.267 98.633 1.00 36.68 17 ASP U N 1
ATOM 1610 C CA . ASP B 2 17 ? 37.362 40.502 98.930 1.00 39.60 17 ASP U CA 1
ATOM 1611 C C . ASP B 2 17 ? 38.656 40.512 98.103 1.00 40.35 17 ASP U C 1
ATOM 1612 O O . ASP B 2 17 ? 38.963 41.530 97.466 1.00 37.79 17 ASP U O 1
ATOM 1617 N N . THR B 2 18 ? 39.397 39.406 98.098 1.00 41.22 18 THR U N 1
ATOM 1618 C CA . THR B 2 18 ? 40.644 39.261 97.302 1.00 41.22 18 THR U CA 1
ATOM 1619 C C . THR B 2 18 ? 40.317 39.470 95.819 1.00 37.38 18 THR U C 1
ATOM 1620 O O . THR B 2 18 ? 41.001 40.268 95.167 1.00 37.08 18 THR U O 1
ATOM 1624 N N . PHE B 2 19 ? 39.286 38.794 95.325 1.00 37.11 19 PHE U N 1
ATOM 1625 C CA . PHE B 2 19 ? 38.842 38.835 93.909 1.00 37.92 19 PHE U CA 1
ATOM 1626 C C . PHE B 2 19 ? 38.403 40.251 93.497 1.00 38.22 19 PHE U C 1
ATOM 1627 O O . PHE B 2 19 ? 38.823 40.733 92.435 1.00 37.84 19 PHE U O 1
ATOM 1635 N N . THR B 2 20 ? 37.537 40.900 94.271 1.00 40.46 20 THR U N 1
ATOM 1636 C CA . THR B 2 20 ? 36.912 42.185 93.847 1.00 42.98 20 THR U CA 1
ATOM 1637 C C . THR B 2 20 ? 37.979 43.284 93.849 1.00 42.76 20 THR U C 1
ATOM 1638 O O . THR B 2 20 ? 37.930 44.137 92.949 1.00 43.78 20 THR U O 1
ATOM 1642 N N . ARG B 2 21 ? 38.904 43.230 94.812 1.00 43.94 21 ARG U N 1
ATOM 1643 C CA . ARG B 2 21 ? 40.031 44.186 94.998 1.00 45.31 21 ARG U CA 1
ATOM 1644 C C . ARG B 2 21 ? 40.876 44.192 93.718 1.00 44.20 21 ARG U C 1
ATOM 1645 O O . ARG B 2 21 ? 41.111 45.273 93.121 1.00 43.79 21 ARG U O 1
ATOM 1653 N N . LEU B 2 22 ? 41.239 42.991 93.278 1.00 41.30 22 LEU U N 1
ATOM 1654 C CA . LEU B 2 22 ? 42.099 42.741 92.104 1.00 39.12 22 LEU U CA 1
ATOM 1655 C C . LEU B 2 22 ? 41.312 43.013 90.832 1.00 38.04 22 LEU U C 1
ATOM 1656 O O . LEU B 2 22 ? 41.906 43.512 89.869 1.00 42.03 22 LEU U O 1
ATOM 1661 N N . TYR B 2 23 ? 40.035 42.644 90.823 1.00 38.53 23 TYR U N 1
ATOM 1662 C CA . TYR B 2 23 ? 39.146 42.826 89.652 1.00 37.08 23 TYR U CA 1
ATOM 1663 C C . TYR B 2 23 ? 39.046 44.318 89.326 1.00 37.39 23 TYR U C 1
ATOM 1664 O O . TYR B 2 23 ? 39.251 44.679 88.154 1.00 36.09 23 TYR U O 1
ATOM 1673 N N . TYR B 2 24 ? 38.745 45.142 90.336 1.00 37.50 24 TYR U N 1
ATOM 1674 C CA . TYR B 2 24 ? 38.461 46.591 90.172 1.00 38.38 24 TYR U CA 1
ATOM 1675 C C . TYR B 2 24 ? 39.743 47.362 89.938 1.00 40.25 24 TYR U C 1
ATOM 1676 O O . TYR B 2 24 ? 39.638 48.513 89.502 1.00 47.15 24 TYR U O 1
ATOM 1685 N N . ALA B 2 25 ? 40.887 46.765 90.248 1.00 41.83 25 ALA U N 1
ATOM 1686 C CA . ALA B 2 25 ? 42.209 47.366 89.977 1.00 41.16 25 ALA U CA 1
ATOM 1687 C C . ALA B 2 25 ? 42.608 47.058 88.535 1.00 41.15 25 ALA U C 1
ATOM 1688 O O . ALA B 2 25 ? 43.334 47.840 87.938 1.00 45.72 25 ALA U O 1
ATOM 1690 N N . SER B 2 26 ? 42.124 45.946 88.000 1.00 41.32 26 SER U N 1
ATOM 1691 C CA . SER B 2 26 ? 42.411 45.498 86.621 1.00 42.02 26 SER U CA 1
ATOM 1692 C C . SER B 2 26 ? 41.575 46.312 85.633 1.00 44.86 26 SER U C 1
ATOM 1693 O O . SER B 2 26 ? 42.121 46.673 84.578 1.00 51.62 26 SER U O 1
ATOM 1696 N N . VAL B 2 27 ? 40.312 46.603 85.961 1.00 42.27 27 VAL U N 1
ATOM 1697 C CA . VAL B 2 27 ? 39.403 47.341 85.039 1.00 39.93 27 VAL U CA 1
ATOM 1698 C C . VAL B 2 27 ? 39.881 48.788 84.956 1.00 40.93 27 VAL U C 1
ATOM 1699 O O . VAL B 2 27 ? 39.895 49.322 83.847 1.00 44.02 27 VAL U O 1
ATOM 1703 N N . ASP B 2 28 ? 40.275 49.380 86.082 1.00 45.69 28 ASP U N 1
ATOM 1704 C CA . ASP B 2 28 ? 40.703 50.803 86.161 1.00 47.17 28 ASP U CA 1
ATOM 1705 C C . ASP B 2 28 ? 42.133 50.947 85.645 1.00 50.35 28 ASP U C 1
ATOM 1706 O O . ASP B 2 28 ? 42.348 51.840 84.805 1.00 51.22 28 ASP U O 1
ATOM 1711 N N . ASN B 2 29 ? 43.061 50.099 86.104 1.00 54.09 29 ASN U N 1
ATOM 1712 C CA . ASN B 2 29 ? 44.525 50.348 85.975 1.00 57.36 29 ASN U CA 1
ATOM 1713 C C . ASN B 2 29 ? 45.239 49.394 85.017 1.00 57.77 29 ASN U C 1
ATOM 1714 O O . ASN B 2 29 ? 46.406 49.662 84.730 1.00 59.96 29 ASN U O 1
ATOM 1719 N N . ARG B 2 30 ? 44.621 48.306 84.574 1.00 60.20 30 ARG U N 1
ATOM 1720 C CA . ARG B 2 30 ? 45.324 47.324 83.710 1.00 59.47 30 ARG U CA 1
ATOM 1721 C C . ARG B 2 30 ? 44.287 46.604 82.861 1.00 58.24 30 ARG U C 1
ATOM 1722 O O . ARG B 2 30 ? 44.261 45.353 82.865 1.00 59.56 30 ARG U O 1
ATOM 1730 N N . ARG B 2 31 ? 43.476 47.384 82.146 1.00 54.03 31 ARG U N 1
ATOM 1731 C CA . ARG B 2 31 ? 42.331 46.847 81.380 1.00 51.69 31 ARG U CA 1
ATOM 1732 C C . ARG B 2 31 ? 42.839 45.946 80.259 1.00 50.79 31 ARG U C 1
ATOM 1733 O O . ARG B 2 31 ? 42.050 45.154 79.733 1.00 46.30 31 ARG U O 1
ATOM 1741 N N . GLN B 2 32 ? 44.125 46.051 79.953 1.00 57.58 32 GLN U N 1
ATOM 1742 C CA . GLN B 2 32 ? 44.808 45.242 78.916 1.00 66.08 32 GLN U CA 1
ATOM 1743 C C . GLN B 2 32 ? 44.651 43.758 79.271 1.00 68.18 32 GLN U C 1
ATOM 1744 O O . GLN B 2 32 ? 44.497 42.952 78.334 1.00 66.00 32 GLN U O 1
ATOM 1750 N N . GLN B 2 33 ? 44.684 43.425 80.570 1.00 68.29 33 GLN U N 1
ATOM 1751 C CA . GLN B 2 33 ? 44.681 42.031 81.095 1.00 67.70 33 GLN U CA 1
ATOM 1752 C C . GLN B 2 33 ? 43.324 41.689 81.737 1.00 62.36 33 GLN U C 1
ATOM 1753 O O . GLN B 2 33 ? 43.282 40.705 82.505 1.00 59.87 33 GLN U O 1
ATOM 1759 N N . ILE B 2 34 ? 42.245 42.420 81.426 1.00 56.03 34 ILE U N 1
ATOM 1760 C CA . ILE B 2 34 ? 40.941 42.246 82.138 1.00 50.62 34 ILE U CA 1
ATOM 1761 C C . ILE B 2 34 ? 40.344 40.882 81.792 1.00 47.33 34 ILE U C 1
ATOM 1762 O O . ILE B 2 34 ? 39.726 40.280 82.678 1.00 48.84 34 ILE U O 1
ATOM 1767 N N . GLY B 2 35 ? 40.539 40.411 80.562 1.00 45.62 35 GLY U N 1
ATOM 1768 C CA . GLY B 2 35 ? 39.995 39.127 80.087 1.00 45.79 35 GLY U CA 1
ATOM 1769 C C . GLY B 2 35 ? 40.459 37.951 80.928 1.00 45.00 35 GLY U C 1
ATOM 1770 O O . GLY B 2 35 ? 39.696 36.988 81.068 1.00 48.06 35 GLY U O 1
ATOM 1771 N N . ARG B 2 36 ? 41.669 38.013 81.476 1.00 45.70 36 ARG U N 1
ATOM 1772 C CA . ARG B 2 36 ? 42.291 36.889 82.225 1.00 48.55 36 ARG U CA 1
ATOM 1773 C C . ARG B 2 36 ? 41.345 36.410 83.341 1.00 48.73 36 ARG U C 1
ATOM 1774 O O . ARG B 2 36 ? 41.440 35.224 83.722 1.00 48.70 36 ARG U O 1
ATOM 1782 N N . LEU B 2 37 ? 40.461 37.288 83.837 1.00 46.52 37 LEU U N 1
ATOM 1783 C CA . LEU B 2 37 ? 39.591 37.024 85.010 1.00 44.13 37 LEU U CA 1
ATOM 1784 C C . LEU B 2 37 ? 38.274 36.375 84.592 1.00 43.19 37 LEU U C 1
ATOM 1785 O O . LEU B 2 37 ? 37.525 35.994 85.498 1.00 46.61 37 LEU U O 1
ATOM 1790 N N . TYR B 2 38 ? 37.992 36.258 83.297 1.00 41.62 38 TYR U N 1
ATOM 1791 C CA . TYR B 2 38 ? 36.748 35.618 82.796 1.00 40.55 38 TYR U CA 1
ATOM 1792 C C . TYR B 2 38 ? 37.071 34.202 82.342 1.00 40.22 38 TYR U C 1
ATOM 1793 O O . TYR B 2 38 ? 38.172 33.997 81.802 1.00 43.84 38 TYR U O 1
ATOM 1802 N N . LEU B 2 39 ? 36.137 33.275 82.563 1.00 38.70 39 LEU U N 1
ATOM 1803 C CA . LEU B 2 39 ? 36.169 31.935 81.936 1.00 39.76 39 LEU U CA 1
ATOM 1804 C C . LEU B 2 39 ? 36.116 32.104 80.418 1.00 40.79 39 LEU U C 1
ATOM 1805 O O . LEU B 2 39 ? 35.486 33.074 79.956 1.00 34.57 39 LEU U O 1
ATOM 1810 N N . ASP B 2 40 ? 36.744 31.174 79.690 1.00 45.94 40 ASP U N 1
ATOM 1811 C CA . ASP B 2 40 ? 36.696 31.087 78.208 1.00 47.10 40 ASP U CA 1
ATOM 1812 C C . ASP B 2 40 ? 35.270 31.390 77.726 1.00 43.12 40 ASP U C 1
ATOM 1813 O O . ASP B 2 40 ? 35.122 32.148 76.735 1.00 36.50 40 ASP U O 1
ATOM 1818 N N . ASN B 2 41 ? 34.246 30.876 78.416 1.00 43.14 41 ASN U N 1
ATOM 1819 C CA . ASN B 2 41 ? 32.843 30.931 77.915 1.00 45.13 41 ASN U CA 1
ATOM 1820 C C . ASN B 2 41 ? 31.894 31.679 78.872 1.00 40.58 41 ASN U C 1
ATOM 1821 O O . ASN B 2 41 ? 30.715 31.299 78.925 1.00 37.80 41 ASN U O 1
ATOM 1826 N N . ALA B 2 42 ? 32.350 32.745 79.536 1.00 37.50 42 ALA U N 1
ATOM 1827 C CA . ALA B 2 42 ? 31.541 33.519 80.506 1.00 36.44 42 ALA U CA 1
ATOM 1828 C C . ALA B 2 42 ? 30.492 34.361 79.775 1.00 36.61 42 ALA U C 1
ATOM 1829 O O . ALA B 2 42 ? 30.628 34.609 78.559 1.00 38.68 42 ALA U O 1
ATOM 1831 N N . THR B 2 43 ? 29.469 34.773 80.513 1.00 32.87 43 THR U N 1
ATOM 1832 C CA . THR B 2 43 ? 28.439 35.725 80.055 1.00 32.60 43 THR U CA 1
ATOM 1833 C C . THR B 2 43 ? 28.713 37.086 80.695 1.00 34.55 43 THR U C 1
ATOM 1834 O O . THR B 2 43 ? 28.872 37.134 81.936 1.00 35.30 43 THR U O 1
ATOM 1838 N N . LEU B 2 44 ? 28.774 38.149 79.893 1.00 33.74 44 LEU U N 1
ATOM 1839 C CA . LEU B 2 44 ? 28.779 39.529 80.429 1.00 33.92 44 LEU U CA 1
ATOM 1840 C C . LEU B 2 44 ? 27.502 40.222 79.954 1.00 34.10 44 LEU U C 1
ATOM 1841 O O . LEU B 2 44 ? 26.958 39.861 78.895 1.00 38.00 44 LEU U O 1
ATOM 1846 N N . SER B 2 45 ? 26.979 41.081 80.813 1.00 32.06 45 SER U N 1
ATOM 1847 C CA . SER B 2 45 ? 25.768 41.891 80.576 1.00 32.66 45 SER U CA 1
ATOM 1848 C C . SER B 2 45 ? 26.021 43.281 81.150 1.00 32.21 45 SER U C 1
ATOM 1849 O O . SER B 2 45 ? 25.773 43.476 82.325 1.00 30.37 45 SER U O 1
ATOM 1852 N N . TRP B 2 46 ? 26.582 44.165 80.337 1.00 36.38 46 TRP U N 1
ATOM 1853 C CA . TRP B 2 46 ? 26.933 45.558 80.689 1.00 39.81 46 TRP U CA 1
ATOM 1854 C C . TRP B 2 46 ? 25.721 46.443 80.403 1.00 36.95 46 TRP U C 1
ATOM 1855 O O . TRP B 2 46 ? 25.471 46.743 79.257 1.00 32.99 46 TRP U O 1
ATOM 1866 N N . ASN B 2 47 ? 24.948 46.795 81.415 1.00 41.44 47 ASN U N 1
ATOM 1867 C CA . ASN B 2 47 ? 23.711 47.595 81.231 1.00 44.30 47 ASN U CA 1
ATOM 1868 C C . ASN B 2 47 ? 22.769 46.913 80.228 1.00 45.82 47 ASN U C 1
ATOM 1869 O O . ASN B 2 47 ? 22.190 47.634 79.392 1.00 47.09 47 ASN U O 1
ATOM 1874 N N . GLY B 2 48 ? 22.604 45.587 80.324 1.00 44.19 48 GLY U N 1
ATOM 1875 C CA . GLY B 2 48 ? 21.675 44.812 79.475 1.00 41.42 48 GLY U CA 1
ATOM 1876 C C . GLY B 2 48 ? 22.230 44.498 78.093 1.00 38.20 48 GLY U C 1
ATOM 1877 O O . GLY B 2 48 ? 21.487 43.894 77.303 1.00 38.32 48 GLY U O 1
ATOM 1878 N N . ASN B 2 49 ? 23.476 44.885 77.806 1.00 38.22 49 ASN U N 1
ATOM 1879 C CA . ASN B 2 49 ? 24.171 44.634 76.514 1.00 38.68 49 ASN U CA 1
ATOM 1880 C C . ASN B 2 49 ? 25.090 43.437 76.717 1.00 37.46 49 ASN U C 1
ATOM 1881 O O . ASN B 2 49 ? 26.101 43.599 77.412 1.00 42.64 49 ASN U O 1
ATOM 1886 N N . GLY B 2 50 ? 24.749 42.295 76.127 1.00 36.31 50 GLY U N 1
ATOM 1887 C CA . GLY B 2 50 ? 25.452 41.016 76.339 1.00 34.91 50 GLY U CA 1
ATOM 1888 C C . GLY B 2 50 ? 26.742 40.924 75.547 1.00 33.41 50 GLY U C 1
ATOM 1889 O O . GLY B 2 50 ? 26.840 41.521 74.476 1.00 32.78 50 GLY U O 1
ATOM 1890 N N . ALA B 2 51 ? 27.724 40.228 76.108 1.00 35.07 51 ALA U N 1
ATOM 1891 C CA . ALA B 2 51 ? 28.977 39.796 75.459 1.00 34.14 51 ALA U CA 1
ATOM 1892 C C . ALA B 2 51 ? 29.250 38.375 75.950 1.00 34.23 51 ALA U C 1
ATOM 1893 O O . ALA B 2 51 ? 29.419 38.227 77.173 1.00 35.86 51 ALA U O 1
ATOM 1895 N N . ILE B 2 52 ? 29.197 37.373 75.063 1.00 34.34 52 ILE U N 1
ATOM 1896 C CA . ILE B 2 52 ? 29.324 35.926 75.425 1.00 32.33 52 ILE U CA 1
ATOM 1897 C C . ILE B 2 52 ? 30.717 35.473 75.006 1.00 30.02 52 ILE U C 1
ATOM 1898 O O . ILE B 2 52 ? 31.114 35.780 73.891 1.00 30.74 52 ILE U O 1
ATOM 1903 N N . GLY B 2 53 ? 31.431 34.778 75.875 1.00 31.49 53 GLY U N 1
ATOM 1904 C CA . GLY B 2 53 ? 32.786 34.288 75.569 1.00 36.37 53 GLY U CA 1
ATOM 1905 C C . GLY B 2 53 ? 33.838 35.379 75.696 1.00 39.73 53 GLY U C 1
ATOM 1906 O O . GLY B 2 53 ? 33.577 36.549 75.334 1.00 37.07 53 GLY U O 1
ATOM 1907 N N . ARG B 2 54 ? 35.012 34.999 76.186 1.00 45.19 54 ARG U N 1
ATOM 1908 C CA . ARG B 2 54 ? 36.080 35.952 76.563 1.00 51.66 54 ARG U CA 1
ATOM 1909 C C . ARG B 2 54 ? 36.463 36.798 75.344 1.00 55.47 54 ARG U C 1
ATOM 1910 O O . ARG B 2 54 ? 36.457 38.035 75.468 1.00 57.57 54 ARG U O 1
ATOM 1918 N N . GLN B 2 55 ? 36.769 36.171 74.207 1.00 56.77 55 GLN U N 1
ATOM 1919 C CA . GLN B 2 55 ? 37.136 36.910 72.972 1.00 58.17 55 GLN U CA 1
ATOM 1920 C C . GLN B 2 55 ? 36.239 38.154 72.861 1.00 58.45 55 GLN U C 1
ATOM 1921 O O . GLN B 2 55 ? 36.772 39.260 72.664 1.00 62.76 55 GLN U O 1
ATOM 1927 N N . MET B 2 56 ? 34.927 37.988 73.024 1.00 55.18 56 MET U N 1
ATOM 1928 C CA . MET B 2 56 ? 33.922 39.050 72.768 1.00 54.03 56 MET U CA 1
ATOM 1929 C C . MET B 2 56 ? 33.801 39.971 73.987 1.00 53.06 56 MET U C 1
ATOM 1930 O O . MET B 2 56 ? 33.537 41.174 73.790 1.00 50.88 56 MET U O 1
ATOM 1935 N N . ILE B 2 57 ? 33.943 39.408 75.193 1.00 53.39 57 ILE U N 1
ATOM 1936 C CA . ILE B 2 57 ? 34.018 40.160 76.482 1.00 51.27 57 ILE U CA 1
ATOM 1937 C C . ILE B 2 57 ? 35.261 41.048 76.436 1.00 52.57 57 ILE U C 1
ATOM 1938 O O . ILE B 2 57 ? 35.152 42.241 76.753 1.00 53.15 57 ILE U O 1
ATOM 1943 N N . GLU B 2 58 ? 36.377 40.463 76.003 1.00 55.63 58 GLU U N 1
ATOM 1944 C CA . GLU B 2 58 ? 37.740 41.051 76.005 1.00 56.45 58 GLU U CA 1
ATOM 1945 C C . GLU B 2 58 ? 37.838 42.230 75.028 1.00 55.38 58 GLU U C 1
ATOM 1946 O O . GLU B 2 58 ? 38.826 42.981 75.118 1.00 63.49 58 GLU U O 1
ATOM 1952 N N . SER B 2 59 ? 36.868 42.388 74.126 1.00 52.92 59 SER U N 1
ATOM 1953 C CA . SER B 2 59 ? 36.825 43.480 73.117 1.00 50.89 59 SER U CA 1
ATOM 1954 C C . SER B 2 59 ? 35.750 44.512 73.479 1.00 50.06 59 SER U C 1
ATOM 1955 O O . SER B 2 59 ? 35.712 45.596 72.862 1.00 48.48 59 SER U O 1
ATOM 1958 N N . TYR B 2 60 ? 34.876 44.170 74.420 1.00 50.53 60 TYR U N 1
ATOM 1959 C CA . TYR B 2 60 ? 33.867 45.090 74.991 1.00 48.84 60 TYR U CA 1
ATOM 1960 C C . TYR B 2 60 ? 34.598 46.081 75.890 1.00 47.10 60 TYR U C 1
ATOM 1961 O O . TYR B 2 60 ? 34.333 47.286 75.812 1.00 49.96 60 TYR U O 1
ATOM 1970 N N . PHE B 2 61 ? 35.484 45.533 76.721 1.00 48.72 61 PHE U N 1
ATOM 1971 C CA . PHE B 2 61 ? 36.307 46.242 77.734 1.00 51.51 61 PHE U CA 1
ATOM 1972 C C . PHE B 2 61 ? 37.314 47.159 77.026 1.00 52.62 61 PHE U C 1
ATOM 1973 O O . PHE B 2 61 ? 37.514 48.312 77.469 1.00 48.99 61 PHE U O 1
ATOM 1981 N N . GLN B 2 62 ? 37.894 46.679 75.926 1.00 54.76 62 GLN U N 1
ATOM 1982 C CA . GLN B 2 62 ? 38.878 47.447 75.127 1.00 56.74 62 GLN U CA 1
ATOM 1983 C C . GLN B 2 62 ? 38.173 48.601 74.402 1.00 57.47 62 GLN U C 1
ATOM 1984 O O . GLN B 2 62 ? 38.878 49.562 74.051 1.00 66.28 62 GLN U O 1
ATOM 1990 N N . GLU B 2 63 ? 36.854 48.516 74.200 1.00 55.02 63 GLU U N 1
ATOM 1991 C CA . GLU B 2 63 ? 36.025 49.574 73.559 1.00 53.12 63 GLU U CA 1
ATOM 1992 C C . GLU B 2 63 ? 35.273 50.408 74.592 1.00 53.19 63 GLU U C 1
ATOM 1993 O O . GLU B 2 63 ? 34.410 51.184 74.176 1.00 57.77 63 GLU U O 1
ATOM 1999 N N . LEU B 2 64 ? 35.527 50.231 75.884 1.00 51.22 64 LEU U N 1
ATOM 2000 C CA . LEU B 2 64 ? 34.843 51.034 76.932 1.00 48.83 64 LEU U CA 1
ATOM 2001 C C . LEU B 2 64 ? 35.767 52.178 77.308 1.00 45.99 64 LEU U C 1
ATOM 2002 O O . LEU B 2 64 ? 36.974 51.953 77.353 1.00 50.11 64 LEU U O 1
ATOM 2007 N N . PRO B 2 65 ? 35.276 53.401 77.628 1.00 40.80 65 PRO U N 1
ATOM 2008 C CA . PRO B 2 65 ? 36.163 54.444 78.134 1.00 40.49 65 PRO U CA 1
ATOM 2009 C C . PRO B 2 65 ? 36.951 53.982 79.365 1.00 40.67 65 PRO U C 1
ATOM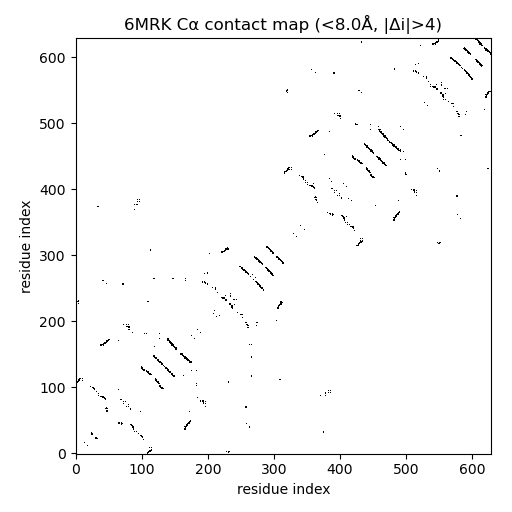 2010 O O . PRO B 2 65 ? 36.572 53.001 79.970 1.00 43.01 65 PRO U O 1
ATOM 2014 N N . SER B 2 66 ? 38.004 54.717 79.726 1.00 41.06 66 SER U N 1
ATOM 2015 C CA . SER B 2 66 ? 38.828 54.439 80.933 1.00 39.19 66 SER U CA 1
ATOM 2016 C C . SER B 2 66 ? 37.955 54.730 82.144 1.00 39.18 66 SER U C 1
ATOM 2017 O O . SER B 2 66 ? 37.079 55.618 82.035 1.00 39.13 66 SER U O 1
ATOM 2020 N N . SER B 2 67 ? 38.186 54.026 83.249 1.00 38.32 67 SER U N 1
ATOM 2021 C CA . SER B 2 67 ? 37.279 54.065 84.421 1.00 38.40 67 SER U CA 1
ATOM 2022 C C . SER B 2 67 ? 38.073 54.236 85.707 1.00 37.25 67 SER U C 1
ATOM 2023 O O . SER B 2 67 ? 39.245 53.829 85.759 1.00 38.79 67 SER U O 1
ATOM 2026 N N . ASN B 2 68 ? 37.411 54.786 86.715 1.00 37.35 68 ASN U N 1
ATOM 2027 C CA . ASN B 2 68 ? 37.877 54.741 88.122 1.00 39.42 68 ASN U CA 1
ATOM 2028 C C . ASN B 2 68 ? 36.691 54.357 88.997 1.00 38.21 68 ASN U C 1
ATOM 2029 O O . ASN B 2 68 ? 35.676 55.087 88.961 1.00 41.23 68 ASN U O 1
ATOM 2034 N N . HIS B 2 69 ? 36.825 53.268 89.754 1.00 35.43 69 HIS U N 1
ATOM 2035 C CA . HIS B 2 69 ? 35.743 52.728 90.612 1.00 33.64 69 HIS U CA 1
ATOM 2036 C C . HIS B 2 69 ? 36.047 53.075 92.066 1.00 34.90 69 HIS U C 1
ATOM 2037 O O . HIS B 2 69 ? 37.174 52.854 92.494 1.00 36.53 69 HIS U O 1
ATOM 2044 N N . GLN B 2 70 ? 35.075 53.651 92.764 1.00 35.55 70 GLN U N 1
ATOM 2045 C CA . GLN B 2 70 ? 35.070 53.750 94.236 1.00 35.09 70 GLN U CA 1
ATOM 2046 C C . GLN B 2 70 ? 34.102 52.676 94.715 1.00 38.61 70 GLN U C 1
ATOM 2047 O O . GLN B 2 70 ? 32.929 52.711 94.295 1.00 39.31 70 GLN U O 1
ATOM 2053 N N . LEU B 2 71 ? 34.601 51.723 95.496 1.00 42.18 71 LEU U N 1
ATOM 2054 C CA . LEU B 2 71 ? 33.781 50.663 96.127 1.00 38.78 71 LEU U CA 1
ATOM 2055 C C . LEU B 2 71 ? 33.300 51.160 97.483 1.00 38.32 71 LEU U C 1
ATOM 2056 O O . LEU B 2 71 ? 33.990 51.966 98.107 1.00 44.27 71 LEU U O 1
ATOM 2061 N N . ASN B 2 72 ? 32.154 50.676 97.917 1.00 39.75 72 ASN U N 1
ATOM 2062 C CA . ASN B 2 72 ? 31.520 51.123 99.178 1.00 43.59 72 ASN U CA 1
ATOM 2063 C C . ASN B 2 72 ? 30.815 49.909 99.810 1.00 44.44 72 ASN U C 1
ATOM 2064 O O . ASN B 2 72 ? 30.844 49.764 101.052 1.00 41.85 72 ASN U O 1
ATOM 2069 N N . THR B 2 73 ? 30.260 49.020 98.988 1.00 43.13 73 THR U N 1
ATOM 2070 C CA . THR B 2 73 ? 29.506 47.833 99.452 1.00 41.17 73 THR U CA 1
ATOM 2071 C C . THR B 2 73 ? 30.092 46.591 98.773 1.00 37.35 73 THR U C 1
ATOM 2072 O O . THR B 2 73 ? 30.298 46.615 97.553 1.00 35.60 73 THR U O 1
ATOM 2076 N N . LEU B 2 74 ? 30.367 45.559 99.566 1.00 36.06 74 LEU U N 1
ATOM 2077 C CA . LEU B 2 74 ? 30.779 44.215 99.102 1.00 34.84 74 LEU U CA 1
ATOM 2078 C C . LEU B 2 74 ? 29.849 43.179 99.741 1.00 34.39 74 LEU U C 1
ATOM 2079 O O . LEU B 2 74 ? 29.646 43.247 100.955 1.00 31.64 74 LEU U O 1
ATOM 2084 N N . ASP B 2 75 ? 29.310 42.250 98.958 1.00 33.95 75 ASP U N 1
ATOM 2085 C CA . ASP B 2 75 ? 28.493 41.147 99.512 1.00 35.19 75 ASP U CA 1
ATOM 2086 C C . ASP B 2 75 ? 28.747 39.854 98.734 1.00 34.22 75 ASP U C 1
ATOM 2087 O O . ASP B 2 75 ? 28.845 39.887 97.501 1.00 35.03 75 ASP U O 1
ATOM 2092 N N . ALA B 2 76 ? 28.860 38.747 99.455 1.00 33.57 76 ALA U N 1
ATOM 2093 C CA . ALA B 2 76 ? 29.161 37.416 98.888 1.00 32.85 76 ALA U CA 1
ATOM 2094 C C . ALA B 2 76 ? 28.277 36.386 99.575 1.00 30.13 76 ALA U C 1
ATOM 2095 O O . ALA B 2 76 ? 28.203 36.383 100.797 1.00 28.66 76 ALA U O 1
ATOM 2097 N N . GLN B 2 77 ? 27.615 35.564 98.787 1.00 29.66 77 GLN U N 1
ATOM 2098 C CA . GLN B 2 77 ? 26.969 34.336 99.281 1.00 31.55 77 GLN U CA 1
ATOM 2099 C C . GLN B 2 77 ? 27.646 33.147 98.614 1.00 33.65 77 GLN U C 1
ATOM 2100 O O . GLN B 2 77 ? 27.982 33.186 97.435 1.00 35.26 77 GLN U O 1
ATOM 2106 N N . PRO B 2 78 ? 27.849 32.039 99.344 1.00 34.52 78 PRO U N 1
ATOM 2107 C CA . PRO B 2 78 ? 28.170 30.764 98.716 1.00 36.23 78 PRO U CA 1
ATOM 2108 C C . PRO B 2 78 ? 26.888 30.155 98.146 1.00 38.68 78 PRO U C 1
ATOM 2109 O O . PRO B 2 78 ? 25.865 30.159 98.820 1.00 41.71 78 PRO U O 1
ATOM 2113 N N . ILE B 2 79 ? 26.957 29.663 96.916 1.00 41.67 79 ILE U N 1
ATOM 2114 C CA . ILE B 2 79 ? 25.748 29.198 96.189 1.00 43.69 79 ILE U CA 1
ATOM 2115 C C . ILE B 2 79 ? 25.425 27.765 96.618 1.00 51.27 79 ILE U C 1
ATOM 2116 O O . ILE B 2 79 ? 26.311 26.881 96.552 1.00 48.31 79 ILE U O 1
ATOM 2121 N N . VAL B 2 80 ? 24.163 27.604 97.025 1.00 61.22 80 VAL U N 1
ATOM 2122 C CA . VAL B 2 80 ? 23.453 26.348 97.410 1.00 69.87 80 VAL U CA 1
ATOM 2123 C C . VAL B 2 80 ? 23.801 25.255 96.402 1.00 72.89 80 VAL U C 1
ATOM 2124 O O . VAL B 2 80 ? 23.881 25.579 95.222 1.00 78.76 80 VAL U O 1
ATOM 2128 N N . ASP B 2 81 ? 23.948 24.006 96.835 1.00 81.84 81 ASP U N 1
ATOM 2129 C CA . ASP B 2 81 ? 24.517 22.941 95.965 1.00 98.86 81 ASP U CA 1
ATOM 2130 C C . ASP B 2 81 ? 23.713 22.843 94.654 1.00 103.30 81 ASP U C 1
ATOM 2131 O O . ASP B 2 81 ? 24.369 22.735 93.599 1.00 102.82 81 ASP U O 1
ATOM 2136 N N . GLN B 2 82 ? 22.374 22.924 94.677 1.00 106.17 82 GLN U N 1
ATOM 2137 C CA . GLN B 2 82 ? 21.540 22.498 93.510 1.00 106.53 82 GLN U CA 1
ATOM 2138 C C . GLN B 2 82 ? 21.629 23.496 92.338 1.00 101.10 82 GLN U C 1
ATOM 2139 O O . GLN B 2 82 ? 21.545 23.014 91.177 1.00 89.18 82 GLN U O 1
ATOM 2145 N N . ALA B 2 83 ? 21.804 24.801 92.606 1.00 97.23 83 ALA U N 1
ATOM 2146 C CA . ALA B 2 83 ? 21.949 25.887 91.597 1.00 88.44 83 ALA U CA 1
ATOM 2147 C C . ALA B 2 83 ? 23.014 25.521 90.551 1.00 87.65 83 ALA U C 1
ATOM 2148 O O . ALA B 2 83 ? 22.719 25.657 89.354 1.00 84.05 83 ALA U O 1
ATOM 2150 N N . VAL B 2 84 ? 24.209 25.111 90.998 1.00 91.33 84 VAL U N 1
ATOM 2151 C CA . VAL B 2 84 ? 25.273 24.438 90.185 1.00 92.13 84 VAL U CA 1
ATOM 2152 C C . VAL B 2 84 ? 26.121 23.564 91.126 1.00 100.40 84 VAL U C 1
ATOM 2153 O O . VAL B 2 84 ? 27.015 24.103 91.816 1.00 101.50 84 VAL U O 1
ATOM 2157 N N . SER B 2 85 ? 25.827 22.261 91.182 1.00 106.11 85 SER U N 1
ATOM 2158 C CA . SER B 2 85 ? 26.534 21.276 92.047 1.00 107.15 85 SER U CA 1
ATOM 2159 C C . SER B 2 85 ? 27.919 20.955 91.463 1.00 100.54 85 SER U C 1
ATOM 2160 O O . SER B 2 85 ? 28.192 21.311 90.290 1.00 90.80 85 SER U O 1
ATOM 2163 N N . ASN B 2 86 ? 28.778 20.372 92.305 1.00 102.17 86 ASN U N 1
ATOM 2164 C CA . ASN B 2 86 ? 30.114 19.809 91.969 1.00 104.78 86 ASN U CA 1
ATOM 2165 C C . ASN B 2 86 ? 31.099 20.922 91.588 1.00 98.17 86 ASN U C 1
ATOM 2166 O O . ASN B 2 86 ? 32.295 20.595 91.431 1.00 107.83 86 ASN U O 1
ATOM 2171 N N . GLN B 2 87 ? 30.640 22.171 91.447 1.00 79.59 87 GLN U N 1
ATOM 2172 C CA . GLN B 2 87 ? 31.530 23.358 91.394 1.00 70.92 87 GLN U CA 1
ATOM 2173 C C . GLN B 2 87 ? 30.960 24.343 92.419 1.00 65.28 87 GLN U C 1
ATOM 2174 O O . GLN B 2 87 ? 29.844 24.861 92.191 1.00 64.96 87 GLN U O 1
ATOM 2180 N N . LEU B 2 88 ? 31.647 24.490 93.556 1.00 58.75 88 LEU U N 1
ATOM 2181 C CA . LEU B 2 88 ? 31.347 25.510 94.595 1.00 52.55 88 LEU U CA 1
ATOM 2182 C C . LEU B 2 88 ? 31.384 26.879 93.905 1.00 50.62 88 LEU U C 1
ATOM 2183 O O . LEU B 2 88 ? 32.358 27.142 93.154 1.00 50.31 88 LEU U O 1
ATOM 2188 N N . ALA B 2 89 ? 30.341 27.691 94.085 1.00 44.11 89 ALA U N 1
ATOM 2189 C CA . ALA B 2 89 ? 30.195 28.975 93.373 1.00 40.64 89 ALA U CA 1
ATOM 2190 C C . ALA B 2 89 ? 29.920 30.088 94.384 1.00 38.74 89 ALA U C 1
ATOM 2191 O O . ALA B 2 89 ? 29.232 29.842 95.368 1.00 41.63 89 ALA U O 1
ATOM 2193 N N . TYR B 2 90 ? 30.500 31.261 94.163 1.00 38.14 90 TYR U N 1
ATOM 2194 C CA . TYR B 2 90 ? 30.238 32.469 94.973 1.00 38.74 90 TYR U CA 1
ATOM 2195 C C . TYR B 2 90 ? 29.417 33.436 94.142 1.00 36.52 90 TYR U C 1
ATOM 2196 O O . TYR B 2 90 ? 29.690 33.609 92.945 1.00 38.01 90 TYR U O 1
ATOM 2205 N N . LEU B 2 91 ? 28.419 34.011 94.794 1.00 33.70 91 LEU U N 1
ATOM 2206 C CA . LEU B 2 91 ? 27.554 35.064 94.232 1.00 32.24 91 LEU U CA 1
ATOM 2207 C C . LEU B 2 91 ? 27.911 36.386 94.908 1.00 31.58 91 LEU U C 1
ATOM 2208 O O . LEU B 2 91 ? 27.543 36.578 96.094 1.00 34.31 91 LEU U O 1
ATOM 2213 N N . ILE B 2 92 ? 28.617 37.256 94.196 1.00 29.34 92 ILE U N 1
ATOM 2214 C CA . ILE B 2 92 ? 29.281 38.442 94.800 1.00 27.70 92 ILE U CA 1
ATOM 2215 C C . ILE B 2 92 ? 28.644 39.669 94.205 1.00 28.13 92 ILE U C 1
ATOM 2216 O O . ILE B 2 92 ? 28.716 39.784 92.990 1.00 27.14 92 ILE U O 1
ATOM 2221 N N . MET B 2 93 ? 28.104 40.564 95.023 1.00 31.40 93 MET U N 1
ATOM 2222 C CA . MET B 2 93 ? 27.785 41.912 94.510 1.00 32.67 93 MET U CA 1
ATOM 2223 C C . MET B 2 93 ? 28.823 42.914 95.014 1.00 30.79 93 MET U C 1
ATOM 2224 O O . MET B 2 93 ? 29.199 42.844 96.176 1.00 29.03 93 MET U O 1
ATOM 2229 N N . ALA B 2 94 ? 29.214 43.841 94.146 1.00 31.81 94 ALA U N 1
ATOM 2230 C CA . ALA B 2 94 ? 29.988 45.055 94.481 1.00 31.81 94 ALA U CA 1
ATOM 2231 C C . ALA B 2 94 ? 29.196 46.273 94.011 1.00 29.76 94 ALA U C 1
ATOM 2232 O O . ALA B 2 94 ? 28.762 46.287 92.870 1.00 30.51 94 ALA U O 1
ATOM 2234 N N . SER B 2 95 ? 29.013 47.259 94.872 1.00 29.05 95 SER U N 1
ATOM 2235 C CA . SER B 2 95 ? 28.311 48.514 94.525 1.00 29.61 95 SER U CA 1
ATOM 2236 C C . SER B 2 95 ? 29.170 49.689 94.990 1.00 29.68 95 SER U C 1
ATOM 2237 O O . SER B 2 95 ? 30.089 49.481 95.806 1.00 29.44 95 SER U O 1
ATOM 2240 N N . GLY B 2 96 ? 28.887 50.874 94.467 1.00 28.34 96 GLY U N 1
ATOM 2241 C CA . GLY B 2 96 ? 29.675 52.078 94.761 1.00 29.60 96 GLY U CA 1
ATOM 2242 C C . GLY B 2 96 ? 29.420 53.169 93.741 1.00 31.19 96 GLY U C 1
ATOM 2243 O O . GLY B 2 96 ? 28.240 53.352 93.346 1.00 32.55 96 GLY U O 1
ATOM 2244 N N . SER B 2 97 ? 30.479 53.866 93.322 1.00 30.55 97 SER U N 1
ATOM 2245 C CA . SER B 2 97 ? 30.423 54.901 92.264 1.00 30.66 97 SER U CA 1
ATOM 2246 C C . SER B 2 97 ? 31.581 54.735 91.289 1.00 32.33 97 SER U C 1
ATOM 2247 O O . SER B 2 97 ? 32.664 54.284 91.701 1.00 34.53 97 SER U O 1
ATOM 2250 N N . VAL B 2 98 ? 31.354 55.125 90.042 1.00 32.55 98 VAL U N 1
ATOM 2251 C CA . VAL B 2 98 ? 32.366 54.966 88.971 1.00 34.74 98 VAL U CA 1
ATOM 2252 C C . VAL B 2 98 ? 32.452 56.258 88.162 1.00 36.00 98 VAL U C 1
ATOM 2253 O O . VAL B 2 98 ? 31.415 56.894 87.892 1.00 36.21 98 VAL U O 1
ATOM 2257 N N . LYS B 2 99 ? 33.671 56.584 87.756 1.00 38.08 99 LYS U N 1
ATOM 2258 C CA . LYS B 2 99 ? 33.964 57.739 86.890 1.00 39.68 99 LYS U CA 1
ATOM 2259 C C . LYS B 2 99 ? 34.554 57.260 85.570 1.00 39.48 99 LYS U C 1
ATOM 2260 O O . LYS B 2 99 ? 35.770 56.967 85.542 1.00 40.05 99 LYS U O 1
ATOM 2266 N N . PHE B 2 100 ? 33.722 57.188 84.531 1.00 41.08 100 PHE U N 1
ATOM 2267 C CA . PHE B 2 100 ? 34.153 56.864 83.146 1.00 42.40 100 PHE U CA 1
ATOM 2268 C C . PHE B 2 100 ? 34.732 58.128 82.506 1.00 43.66 100 PHE U C 1
ATOM 2269 O O . PHE B 2 100 ? 34.341 59.260 82.870 1.00 43.08 100 PHE U O 1
ATOM 2277 N N . ALA B 2 101 ? 35.667 57.945 81.577 1.00 45.16 101 ALA U N 1
ATOM 2278 C CA . ALA B 2 101 ? 36.302 59.062 80.846 1.00 44.81 101 ALA U CA 1
ATOM 2279 C C . ALA B 2 101 ? 35.208 59.807 80.073 1.00 42.83 101 ALA U C 1
ATOM 2280 O O . ALA B 2 101 ? 34.414 59.140 79.380 1.00 47.36 101 ALA U O 1
ATOM 2282 N N . ASP B 2 102 ? 35.150 61.126 80.262 1.00 43.57 102 ASP U N 1
ATOM 2283 C CA . ASP B 2 102 ? 34.290 62.096 79.533 1.00 47.26 102 ASP U CA 1
ATOM 2284 C C . ASP B 2 102 ? 32.804 61.823 79.802 1.00 46.29 102 ASP U C 1
ATOM 2285 O O . ASP B 2 102 ? 32.000 62.074 78.895 1.00 49.30 102 ASP U O 1
ATOM 2290 N N . GLN B 2 103 ? 32.448 61.356 81.001 1.00 44.74 103 GLN U N 1
ATOM 2291 C CA . GLN B 2 103 ? 31.044 61.054 81.387 1.00 43.80 103 GLN U CA 1
ATOM 2292 C C . GLN B 2 103 ? 30.789 61.520 82.824 1.00 45.14 103 GLN U C 1
ATOM 2293 O O . GLN B 2 103 ? 31.712 61.408 83.662 1.00 42.12 103 GLN U O 1
ATOM 2299 N N . GLN B 2 104 ? 29.567 61.998 83.082 1.00 46.46 104 GLN U N 1
ATOM 2300 C CA . GLN B 2 104 ? 29.040 62.325 84.427 1.00 48.69 104 GLN U CA 1
ATOM 2301 C C . GLN B 2 104 ? 29.440 61.201 85.382 1.00 45.24 104 GLN U C 1
ATOM 2302 O O . GLN B 2 104 ? 29.486 60.046 84.955 1.00 51.63 104 GLN U O 1
ATOM 2308 N N . LEU B 2 105 ? 29.706 61.518 86.638 1.00 42.23 105 LEU U N 1
ATOM 2309 C CA . LEU B 2 105 ? 29.971 60.487 87.663 1.00 39.87 105 LEU U CA 1
ATOM 2310 C C . LEU B 2 105 ? 28.690 59.670 87.867 1.00 40.63 105 LEU U C 1
ATOM 2311 O O . LEU B 2 105 ? 27.594 60.269 87.842 1.00 40.60 105 LEU U O 1
ATOM 2316 N N . ARG B 2 106 ? 28.821 58.351 88.042 1.00 40.31 106 ARG U N 1
ATOM 2317 C CA . ARG B 2 106 ? 27.649 57.447 88.152 1.00 40.78 106 ARG U CA 1
ATOM 2318 C C . ARG B 2 106 ? 27.802 56.475 89.312 1.00 38.72 106 ARG U C 1
ATOM 2319 O O . ARG B 2 106 ? 28.889 56.357 89.865 1.00 37.66 106 ARG U O 1
ATOM 2327 N N . LYS B 2 107 ? 26.687 55.856 89.673 1.00 40.74 107 LYS U N 1
ATOM 2328 C CA . LYS B 2 107 ? 26.637 54.729 90.625 1.00 45.19 107 LYS U CA 1
ATOM 2329 C C . LYS B 2 107 ? 26.609 53.454 89.794 1.00 44.52 107 LYS U C 1
ATOM 2330 O O . LYS B 2 107 ? 26.207 53.537 88.604 1.00 39.86 107 LYS U O 1
ATOM 2336 N N . PHE B 2 108 ? 27.053 52.341 90.380 1.00 41.11 108 PHE U N 1
ATOM 2337 C CA . PHE B 2 108 ? 27.033 51.022 89.711 1.00 37.16 108 PHE U CA 1
ATOM 2338 C C . PHE B 2 108 ? 26.774 49.946 90.755 1.00 37.19 108 PHE U C 1
ATOM 2339 O O . PHE B 2 108 ? 27.190 50.136 91.904 1.00 34.99 108 PHE U O 1
ATOM 2347 N N . GLN B 2 109 ? 26.070 48.888 90.339 1.00 39.92 109 GLN U N 1
ATOM 2348 C CA . GLN B 2 109 ? 25.970 47.575 91.022 1.00 38.71 109 GLN U CA 1
ATOM 2349 C C . GLN B 2 109 ? 26.539 46.551 90.050 1.00 36.31 109 GLN U C 1
ATOM 2350 O O . GLN B 2 109 ? 26.085 46.524 88.906 1.00 38.09 109 GLN U O 1
ATOM 2356 N N . GLN B 2 110 ? 27.525 45.779 90.483 1.00 33.86 110 GLN U N 1
ATOM 2357 C CA . GLN B 2 110 ? 28.110 44.692 89.675 1.00 32.46 110 GLN U CA 1
ATOM 2358 C C . GLN B 2 110 ? 27.921 43.395 90.450 1.00 33.92 110 GLN U C 1
ATOM 2359 O O . GLN B 2 110 ? 28.323 43.355 91.620 1.00 36.12 110 GLN U O 1
ATOM 2365 N N . THR B 2 111 ? 27.306 42.393 89.826 1.00 32.62 111 THR U N 1
ATOM 2366 C CA . THR B 2 111 ? 27.028 41.090 90.466 1.00 32.98 111 THR U CA 1
ATOM 2367 C C . THR B 2 111 ? 27.702 39.981 89.671 1.00 32.40 111 THR U C 1
ATOM 2368 O O . THR B 2 111 ? 27.206 39.656 88.577 1.00 34.69 111 THR U O 1
ATOM 2372 N N . PHE B 2 112 ? 28.738 39.381 90.247 1.00 30.77 112 PHE U N 1
ATOM 2373 C CA . PHE B 2 112 ? 29.454 38.232 89.655 1.00 28.81 112 PHE U CA 1
ATOM 2374 C C . PHE B 2 112 ? 28.903 36.943 90.231 1.00 28.38 112 PHE U C 1
ATOM 2375 O O . PHE B 2 112 ? 28.312 36.959 91.311 1.00 30.05 112 PHE U O 1
ATOM 2383 N N . ILE B 2 113 ? 29.113 35.871 89.484 1.00 28.76 113 ILE U N 1
ATOM 2384 C CA . ILE B 2 113 ? 29.215 34.480 89.995 1.00 29.13 113 ILE U CA 1
ATOM 2385 C C . ILE B 2 113 ? 30.595 33.973 89.569 1.00 29.60 113 ILE U C 1
ATOM 2386 O O . ILE B 2 113 ? 30.929 34.119 88.387 1.00 32.61 113 ILE U O 1
ATOM 2391 N N . VAL B 2 114 ? 31.373 33.413 90.484 1.00 29.72 114 VAL U N 1
ATOM 2392 C CA . VAL B 2 114 ? 32.764 32.964 90.188 1.00 32.29 114 VAL U CA 1
ATOM 2393 C C . VAL B 2 114 ? 32.858 31.476 90.532 1.00 34.54 114 VAL U C 1
ATOM 2394 O O . VAL B 2 114 ? 32.069 31.071 91.395 1.00 34.23 114 VAL U O 1
ATOM 2398 N N . THR B 2 115 ? 33.749 30.712 89.872 1.00 38.25 115 THR U N 1
ATOM 2399 C CA . THR B 2 115 ? 34.180 29.325 90.246 1.00 39.52 115 THR U CA 1
ATOM 2400 C C . THR B 2 115 ? 35.698 29.291 90.109 1.00 40.99 115 THR U C 1
ATOM 2401 O O . THR B 2 115 ? 36.239 30.335 89.751 1.00 39.45 115 THR U O 1
ATOM 2405 N N . ALA B 2 116 ? 36.353 28.153 90.356 1.00 48.93 116 ALA U N 1
ATOM 2406 C CA . ALA B 2 116 ? 37.830 28.063 90.390 1.00 52.15 116 ALA U CA 1
ATOM 2407 C C . ALA B 2 116 ? 38.373 27.215 89.240 1.00 55.26 116 ALA U C 1
ATOM 2408 O O . ALA B 2 116 ? 37.945 26.070 89.118 1.00 58.31 116 ALA U O 1
ATOM 2410 N N . GLU B 2 117 ? 39.281 27.793 88.445 1.00 65.49 117 GLU U N 1
ATOM 2411 C CA . GLU B 2 117 ? 40.291 27.081 87.613 1.00 70.82 117 GLU U CA 1
ATOM 2412 C C . GLU B 2 117 ? 41.525 26.852 88.488 1.00 78.05 117 GLU U C 1
ATOM 2413 O O . GLU B 2 117 ? 42.167 27.858 88.850 1.00 81.99 117 GLU U O 1
ATOM 2419 N N . ASN B 2 118 ? 41.838 25.604 88.840 1.00 81.67 118 ASN U N 1
ATOM 2420 C CA . ASN B 2 118 ? 42.973 25.303 89.752 1.00 83.51 118 ASN U CA 1
ATOM 2421 C C . ASN B 2 118 ? 42.740 26.084 91.057 1.00 79.99 118 ASN U C 1
ATOM 2422 O O . ASN B 2 118 ? 41.720 25.814 91.732 1.00 74.42 118 ASN U O 1
ATOM 2427 N N . ASP B 2 119 ? 43.616 27.041 91.380 1.00 77.14 119 ASP U N 1
ATOM 2428 C CA . ASP B 2 119 ? 43.556 27.837 92.635 1.00 80.89 119 ASP U CA 1
ATOM 2429 C C . ASP B 2 119 ? 43.028 29.256 92.350 1.00 83.50 119 ASP U C 1
ATOM 2430 O O . ASP B 2 119 ? 42.997 30.064 93.306 1.00 93.40 119 ASP U O 1
ATOM 2435 N N . LYS B 2 120 ? 42.629 29.571 91.107 1.00 74.59 120 LYS U N 1
ATOM 2436 C CA . LYS B 2 120 ? 42.218 30.948 90.699 1.00 67.35 120 LYS U CA 1
ATOM 2437 C C . LYS B 2 120 ? 40.712 31.007 90.437 1.00 59.61 120 LYS U C 1
ATOM 2438 O O . LYS B 2 120 ? 40.186 30.107 89.756 1.00 64.00 120 LYS U O 1
ATOM 2444 N N . TRP B 2 121 ? 40.061 32.067 90.917 1.00 50.92 121 TRP U N 1
ATOM 2445 C CA . TRP B 2 121 ? 38.602 32.297 90.754 1.00 46.10 121 TRP U CA 1
ATOM 2446 C C . TRP B 2 121 ? 38.341 33.225 89.569 1.00 43.89 121 TRP U C 1
ATOM 2447 O O . TRP B 2 121 ? 38.890 34.346 89.540 1.00 43.34 121 TRP U O 1
ATOM 2458 N N . LYS B 2 122 ? 37.505 32.774 88.642 1.00 43.69 122 LYS U N 1
ATOM 2459 C CA . LYS B 2 122 ? 37.158 33.532 87.422 1.00 44.43 122 LYS U CA 1
ATOM 2460 C C . LYS B 2 122 ? 35.645 33.680 87.300 1.00 40.98 122 LYS U C 1
ATOM 2461 O O . LYS B 2 122 ? 34.903 32.927 87.962 1.00 41.92 122 LYS U O 1
ATOM 2467 N N . VAL B 2 123 ? 35.231 34.595 86.433 1.00 36.75 123 VAL U N 1
ATOM 2468 C CA . VAL B 2 123 ? 33.811 34.996 86.281 1.00 37.00 123 VAL U CA 1
ATOM 2469 C C . VAL B 2 123 ? 33.129 33.948 85.415 1.00 36.16 123 VAL U C 1
ATOM 2470 O O . VAL B 2 123 ? 33.719 33.539 84.412 1.00 37.11 123 VAL U O 1
ATOM 2474 N N . VAL B 2 124 ? 31.930 33.545 85.812 1.00 35.44 124 VAL U N 1
ATOM 2475 C CA . VAL B 2 124 ? 31.014 32.704 84.997 1.00 35.62 124 VAL U CA 1
ATOM 2476 C C . VAL B 2 124 ? 29.990 33.636 84.369 1.00 34.16 124 VAL U C 1
ATOM 2477 O O . VAL B 2 124 ? 29.682 33.475 83.185 1.00 33.96 124 VAL U O 1
ATOM 2481 N N . SER B 2 125 ? 29.500 34.568 85.180 1.00 33.23 125 SER U N 1
ATOM 2482 C CA . SER B 2 125 ? 28.504 35.602 84.828 1.00 33.99 125 SER U CA 1
ATOM 2483 C C . SER B 2 125 ? 29.023 36.916 85.381 1.00 33.93 125 SER U C 1
ATOM 2484 O O . SER B 2 125 ? 29.773 36.867 86.374 1.00 32.94 125 SER U O 1
ATOM 2487 N N . ASP B 2 126 ? 28.573 38.024 84.800 1.00 32.48 126 ASP U N 1
ATOM 2488 C CA . ASP B 2 126 ? 28.836 39.383 85.317 1.00 31.02 126 ASP U CA 1
ATOM 2489 C C . ASP B 2 126 ? 27.706 40.264 84.818 1.00 29.74 126 ASP U C 1
ATOM 2490 O O . ASP B 2 126 ? 27.593 40.400 83.624 1.00 33.40 126 ASP U O 1
ATOM 2495 N N . CYS B 2 127 ? 26.888 40.808 85.709 1.00 30.84 127 CYS U N 1
ATOM 2496 C CA . CYS B 2 127 ? 25.834 41.789 85.362 1.00 30.98 127 CYS U CA 1
ATOM 2497 C C . CYS B 2 127 ? 26.248 43.144 85.927 1.00 31.53 127 CYS U C 1
ATOM 2498 O O . CYS B 2 127 ? 26.370 43.256 87.153 1.00 30.87 127 CYS U O 1
ATOM 2501 N N . TYR B 2 128 ? 26.502 44.109 85.046 1.00 32.63 128 TYR U N 1
ATOM 2502 C CA . TYR B 2 128 ? 26.880 45.496 85.399 1.00 33.36 128 TYR U CA 1
ATOM 2503 C C . TYR B 2 128 ? 25.652 46.388 85.196 1.00 34.62 128 TYR U C 1
ATOM 2504 O O . TYR B 2 128 ? 24.938 46.223 84.171 1.00 36.14 128 TYR U O 1
ATOM 2513 N N . ARG B 2 129 ? 25.376 47.276 86.152 1.00 33.01 129 ARG U N 1
ATOM 2514 C CA . ARG B 2 129 ? 24.319 48.309 85.996 1.00 35.07 129 ARG U CA 1
ATOM 2515 C C . ARG B 2 129 ? 24.831 49.656 86.506 1.00 35.93 129 ARG U C 1
ATOM 2516 O O . ARG B 2 129 ? 25.138 49.761 87.690 1.00 34.94 129 ARG U O 1
ATOM 2524 N N . MET B 2 130 ? 24.865 50.651 85.625 1.00 39.31 130 MET U N 1
ATOM 2525 C CA . MET B 2 130 ? 25.080 52.079 85.967 1.00 41.91 130 MET U CA 1
ATOM 2526 C C . MET B 2 130 ? 23.735 52.731 86.295 1.00 46.99 130 MET U C 1
ATOM 2527 O O . MET B 2 130 ? 22.707 52.238 85.814 1.00 43.06 130 MET U O 1
ATOM 2532 N N . GLN B 2 131 ? 23.749 53.835 87.042 1.00 57.90 131 GLN U N 1
ATOM 2533 C CA . GLN B 2 131 ? 22.504 54.475 87.539 1.00 65.85 131 GLN U CA 1
ATOM 2534 C C . GLN B 2 131 ? 22.461 55.950 87.118 1.00 68.23 131 GLN U C 1
ATOM 2535 O O . GLN B 2 131 ? 21.675 56.270 86.192 1.00 78.44 131 GLN U O 1
ATOM 2541 N N . GLU B 2 132 ? 23.233 56.823 87.773 1.00 70.38 132 GLU U N 1
ATOM 2542 C CA . GLU B 2 132 ? 23.120 58.302 87.591 1.00 76.24 132 GLU U CA 1
ATOM 2543 C C . GLU B 2 132 ? 23.650 58.682 86.200 1.00 70.74 132 GLU U C 1
ATOM 2544 O O . GLU B 2 132 ? 23.069 59.448 85.433 1.00 61.39 132 GLU U O 1
ATOM 2550 N N . SER C 1 1 ? 4.086 27.288 138.565 1.00 77.38 572 SER B N 1
ATOM 2551 C CA . SER C 1 1 ? 3.887 28.622 139.209 1.00 81.02 572 SER B CA 1
ATOM 2552 C C . SER C 1 1 ? 4.429 28.636 140.649 1.00 85.85 572 SER B C 1
ATOM 2553 O O . SER C 1 1 ? 4.066 29.582 141.387 1.00 103.43 572 SER B O 1
ATOM 2556 N N . GLN C 1 2 ? 5.314 27.701 141.024 1.00 76.82 573 GLN B N 1
ATOM 2557 C CA . GLN C 1 2 ? 5.624 27.413 142.452 1.00 72.83 573 GLN B CA 1
ATOM 2558 C C . GLN C 1 2 ? 6.303 28.617 143.124 1.00 71.01 573 GLN B C 1
ATOM 2559 O O . GLN C 1 2 ? 5.659 29.184 144.042 1.00 83.33 573 GLN B O 1
ATOM 2565 N N . LYS C 1 3 ? 7.520 29.026 142.728 1.00 59.08 574 LYS B N 1
ATOM 2566 C CA . LYS C 1 3 ? 8.350 29.859 143.652 1.00 50.41 574 LYS B CA 1
ATOM 2567 C C . LYS C 1 3 ? 8.534 31.306 143.192 1.00 43.08 574 LYS B C 1
ATOM 2568 O O . LYS C 1 3 ? 9.208 31.543 142.165 1.00 42.31 574 LYS B O 1
ATOM 2574 N N . ASN C 1 4 ? 8.035 32.218 144.030 1.00 35.56 575 ASN B N 1
ATOM 2575 C CA . ASN C 1 4 ? 8.107 33.694 143.887 1.00 32.03 575 ASN B CA 1
ATOM 2576 C C . ASN C 1 4 ? 9.165 34.220 144.848 1.00 30.16 575 ASN B C 1
ATOM 2577 O O . ASN C 1 4 ? 9.350 33.616 145.902 1.00 32.53 575 ASN B O 1
ATOM 2582 N N . PHE C 1 5 ? 9.849 35.296 144.493 1.00 28.54 576 PHE B N 1
ATOM 2583 C CA . PHE C 1 5 ? 10.933 35.852 145.329 1.00 27.52 576 PHE B CA 1
ATOM 2584 C C . PHE C 1 5 ? 10.567 37.272 145.721 1.00 25.69 576 PHE B C 1
ATOM 2585 O O . PHE C 1 5 ? 10.113 38.015 144.886 1.00 28.13 576 PHE B O 1
ATOM 2593 N N . LEU C 1 6 ? 10.826 37.621 146.968 1.00 26.09 577 LEU B N 1
ATOM 2594 C CA . LEU C 1 6 ? 10.422 38.903 147.572 1.00 26.27 577 LEU B CA 1
ATOM 2595 C C . LEU C 1 6 ? 11.580 39.425 148.414 1.00 27.00 577 LEU B C 1
ATOM 2596 O O . LEU C 1 6 ? 11.684 39.025 149.535 1.00 30.59 577 LEU B O 1
ATOM 2601 N N . CYS C 1 7 ? 12.435 40.286 147.885 1.00 29.90 578 CYS B N 1
ATOM 2602 C CA . CYS C 1 7 ? 13.640 40.778 148.607 1.00 31.38 578 CYS B CA 1
ATOM 2603 C C . CYS C 1 7 ? 13.252 41.478 149.917 1.00 34.53 578 CYS B C 1
ATOM 2604 O O . CYS C 1 7 ? 14.093 41.523 150.816 1.00 38.64 578 CYS B O 1
ATOM 2607 N N . ASP C 1 8 ? 12.045 42.042 149.996 1.00 38.27 579 ASP B N 1
ATOM 2608 C CA . ASP C 1 8 ? 11.546 42.823 151.162 1.00 39.76 579 ASP B CA 1
ATOM 2609 C C . ASP C 1 8 ? 10.041 42.550 151.281 1.00 39.79 579 ASP B C 1
ATOM 2610 O O . ASP C 1 8 ? 9.367 42.532 150.228 1.00 38.19 579 ASP B O 1
ATOM 2615 N N . THR C 1 9 ? 9.545 42.289 152.495 1.00 39.45 580 THR B N 1
ATOM 2616 C CA . THR C 1 9 ? 8.106 42.031 152.770 1.00 39.03 580 THR B CA 1
ATOM 2617 C C . THR C 1 9 ? 7.308 43.327 152.543 1.00 39.29 580 THR B C 1
ATOM 2618 O O . THR C 1 9 ? 6.100 43.228 152.226 1.00 40.56 580 THR B O 1
ATOM 2622 N N . GLY C 1 10 ? 7.960 44.490 152.640 1.00 35.90 581 GLY B N 1
ATOM 2623 C CA . GLY C 1 10 ? 7.306 45.799 152.476 1.00 36.66 581 GLY B CA 1
ATOM 2624 C C . GLY C 1 10 ? 6.947 46.079 151.029 1.00 37.98 581 GLY B C 1
ATOM 2625 O O . GLY C 1 10 ? 6.246 47.069 150.789 1.00 34.82 581 GLY B O 1
ATOM 2626 N N . ALA C 1 11 ? 7.411 45.240 150.097 1.00 40.96 582 ALA B N 1
ATOM 2627 C CA . ALA C 1 11 ? 7.177 45.388 148.643 1.00 41.15 582 ALA B CA 1
ATOM 2628 C C . ALA C 1 11 ? 6.114 44.405 148.167 1.00 39.50 582 ALA B C 1
ATOM 2629 O O . ALA C 1 11 ? 5.945 44.343 146.952 1.00 41.19 582 ALA B O 1
ATOM 2631 N N . TYR C 1 12 ? 5.433 43.682 149.063 1.00 39.95 583 TYR B N 1
ATOM 2632 C CA . TYR C 1 12 ? 4.510 42.586 148.661 1.00 43.28 583 TYR B CA 1
ATOM 2633 C C . TYR C 1 12 ? 3.334 43.171 147.861 1.00 43.29 583 TYR B C 1
ATOM 2634 O O . TYR C 1 12 ? 2.781 42.434 147.031 1.00 45.26 583 TYR B O 1
ATOM 2643 N N . GLU C 1 13 ? 2.992 44.450 148.054 1.00 44.68 584 GLU B N 1
ATOM 2644 C CA . GLU C 1 13 ? 1.825 45.084 147.383 1.00 46.24 584 GLU B CA 1
ATOM 2645 C C . GLU C 1 13 ? 2.165 45.328 145.913 1.00 43.22 584 GLU B C 1
ATOM 2646 O O . GLU C 1 13 ? 1.244 45.368 145.101 1.00 42.07 584 GLU B O 1
ATOM 2652 N N . LEU C 1 14 ? 3.448 45.449 145.577 1.00 42.39 585 LEU B N 1
ATOM 2653 C CA . LEU C 1 14 ? 3.899 45.686 144.180 1.00 41.40 585 LEU B CA 1
ATOM 2654 C C . LEU C 1 14 ? 3.398 44.582 143.237 1.00 41.37 585 LEU B C 1
ATOM 2655 O O . LEU C 1 14 ? 3.197 44.879 142.054 1.00 47.60 585 LEU B O 1
ATOM 2660 N N . VAL C 1 15 ? 3.252 43.342 143.704 1.00 40.88 586 VAL B N 1
ATOM 2661 C CA . VAL C 1 15 ? 2.834 42.194 142.844 1.00 40.14 586 VAL B CA 1
ATOM 2662 C C . VAL C 1 15 ? 1.343 42.296 142.506 1.00 38.45 586 VAL B C 1
ATOM 2663 O O . VAL C 1 15 ? 1.002 42.133 141.330 1.00 37.91 586 VAL B O 1
ATOM 2667 N N . GLY C 1 16 ? 0.484 42.519 143.499 1.00 36.80 587 GLY B N 1
ATOM 2668 C CA . GLY C 1 16 ? -0.970 42.557 143.288 1.00 38.81 587 GLY B CA 1
ATOM 2669 C C . GLY C 1 16 ? -1.496 43.954 142.994 1.00 41.41 587 GLY B C 1
ATOM 2670 O O . GLY C 1 16 ? -2.682 44.064 142.610 1.00 48.40 587 GLY B O 1
ATOM 2671 N N . ALA C 1 17 ? -0.704 45.005 143.201 1.00 39.52 588 ALA B N 1
ATOM 2672 C CA . ALA C 1 17 ? -1.208 46.394 143.121 1.00 38.73 588 ALA B CA 1
ATOM 2673 C C . ALA C 1 17 ? -0.651 47.098 141.885 1.00 43.40 588 ALA B C 1
ATOM 2674 O O . ALA C 1 17 ? -1.416 47.838 141.264 1.00 56.12 588 ALA B O 1
ATOM 2676 N N . PHE C 1 18 ? 0.612 46.877 141.523 1.00 43.85 589 PHE B N 1
ATOM 2677 C CA . PHE C 1 18 ? 1.220 47.469 140.306 1.00 39.57 589 PHE B CA 1
ATOM 2678 C C . PHE C 1 18 ? 1.214 46.437 139.179 1.00 37.15 589 PHE B C 1
ATOM 2679 O O . PHE C 1 18 ? 0.528 46.675 138.174 1.00 37.33 589 PHE B O 1
ATOM 2687 N N . LEU C 1 19 ? 1.967 45.348 139.354 1.00 35.02 590 LEU B N 1
ATOM 2688 C CA . LEU C 1 19 ? 2.250 44.348 138.294 1.00 36.89 590 LEU B CA 1
ATOM 2689 C C . LEU C 1 19 ? 0.941 43.819 137.702 1.00 36.26 590 LEU B C 1
ATOM 2690 O O . LEU C 1 19 ? 0.799 43.887 136.501 1.00 34.68 590 LEU B O 1
ATOM 2695 N N . GLU C 1 20 ? 0.034 43.307 138.530 1.00 39.94 591 GLU B N 1
ATOM 2696 C CA . GLU C 1 20 ? -1.316 42.851 138.106 1.00 42.72 591 GLU B CA 1
ATOM 2697 C C . GLU C 1 20 ? -2.090 44.019 137.477 1.00 39.44 591 GLU B C 1
ATOM 2698 O O . GLU C 1 20 ? -2.720 43.789 136.444 1.00 40.44 591 GLU B O 1
ATOM 2704 N N . ASN C 1 21 ? -2.066 45.222 138.055 1.00 37.13 592 ASN B N 1
ATOM 2705 C CA . ASN C 1 21 ? -2.794 46.377 137.460 1.00 36.85 592 ASN B CA 1
ATOM 2706 C C . ASN C 1 21 ? -2.290 46.572 136.033 1.00 36.69 592 ASN B C 1
ATOM 2707 O O . ASN C 1 21 ? -3.092 46.469 135.086 1.00 37.23 592 ASN B O 1
ATOM 2712 N N . TYR C 1 22 ? -0.987 46.817 135.906 1.00 36.82 593 TYR B N 1
ATOM 2713 C CA . TYR C 1 22 ? -0.277 47.063 134.626 1.00 33.79 593 TYR B CA 1
ATOM 2714 C C . TYR C 1 22 ? -0.625 45.981 133.593 1.00 32.33 593 TYR B C 1
ATOM 2715 O O . TYR C 1 22 ? -1.073 46.305 132.500 1.00 29.79 593 TYR B O 1
ATOM 2724 N N . LEU C 1 23 ? -0.374 44.717 133.919 1.00 34.05 594 LEU B N 1
ATOM 2725 C CA . LEU C 1 23 ? -0.573 43.580 132.986 1.00 33.58 594 LEU B CA 1
ATOM 2726 C C . LEU C 1 23 ? -2.033 43.540 132.555 1.00 31.81 594 LEU B C 1
ATOM 2727 O O . LEU C 1 23 ? -2.269 43.405 131.364 1.00 32.13 594 LEU B O 1
ATOM 2732 N N . ARG C 1 24 ? -2.974 43.651 133.486 1.00 33.42 595 ARG B N 1
ATOM 2733 C CA . ARG C 1 24 ? -4.418 43.674 133.142 1.00 36.90 595 ARG B CA 1
ATOM 2734 C C . ARG C 1 24 ? -4.727 44.886 132.251 1.00 35.75 595 ARG B C 1
ATOM 2735 O O . ARG C 1 24 ? -5.529 44.740 131.316 1.00 36.40 595 ARG B O 1
ATOM 2743 N N . GLU C 1 25 ? -4.109 46.038 132.497 1.00 35.89 596 GLU B N 1
ATOM 2744 C CA . GLU C 1 25 ? -4.360 47.258 131.684 1.00 37.83 596 GLU B CA 1
ATOM 2745 C C . GLU C 1 25 ? -3.765 47.125 130.283 1.00 34.41 596 GLU B C 1
ATOM 2746 O O . GLU C 1 25 ? -4.194 47.860 129.423 1.00 39.49 596 GLU B O 1
ATOM 2752 N N . PHE C 1 26 ? -2.758 46.284 130.085 1.00 35.36 597 PHE B N 1
ATOM 2753 C CA . PHE C 1 26 ? -2.016 46.153 128.803 1.00 33.35 597 PHE B CA 1
ATOM 2754 C C . PHE C 1 26 ? -2.738 45.170 127.886 1.00 32.13 597 PHE B C 1
ATOM 2755 O O . PHE C 1 26 ? -2.455 45.202 126.703 1.00 31.85 597 PHE B O 1
ATOM 2763 N N . GLU C 1 27 ? -3.627 44.337 128.431 1.00 35.52 598 GLU B N 1
ATOM 2764 C CA . GLU C 1 27 ? -4.348 43.260 127.694 1.00 38.38 598 GLU B CA 1
ATOM 2765 C C . GLU C 1 27 ? -5.143 43.857 126.530 1.00 42.88 598 GLU B C 1
ATOM 2766 O O . GLU C 1 27 ? -4.988 43.345 125.388 1.00 41.59 598 GLU B O 1
ATOM 2772 N N . ASN C 1 28 ? -5.929 44.914 126.768 1.00 48.38 599 ASN B N 1
ATOM 2773 C CA . ASN C 1 28 ? -6.704 45.558 125.674 1.00 51.19 599 ASN B CA 1
ATOM 2774 C C . ASN C 1 28 ? -5.788 46.496 124.868 1.00 51.37 599 ASN B C 1
ATOM 2775 O O . ASN C 1 28 ? -5.308 47.505 125.432 1.00 49.66 599 ASN B O 1
ATOM 2780 N N . ASP C 1 29 ? -5.549 46.166 123.593 1.00 52.78 600 ASP B N 1
ATOM 2781 C CA . ASP C 1 29 ? -4.718 46.973 122.652 1.00 56.88 600 ASP B CA 1
ATOM 2782 C C . ASP C 1 29 ? -5.438 48.285 122.313 1.00 59.53 600 ASP B C 1
ATOM 2783 O O . ASP C 1 29 ? -4.730 49.269 121.965 1.00 56.08 600 ASP B O 1
ATOM 2788 N N . GLU C 1 30 ? -6.776 48.288 122.412 1.00 63.37 601 GLU B N 1
ATOM 2789 C CA . GLU C 1 30 ? -7.649 49.471 122.192 1.00 63.20 601 GLU B CA 1
ATOM 2790 C C . GLU C 1 30 ? -7.281 50.552 123.211 1.00 67.09 601 GLU B C 1
ATOM 2791 O O . GLU C 1 30 ? -6.740 51.595 122.785 1.00 70.70 601 GLU B O 1
ATOM 2797 N N . PHE C 1 31 ? -7.514 50.295 124.504 1.00 66.90 602 PHE B N 1
ATOM 2798 C CA . PHE C 1 31 ? -7.371 51.290 125.604 1.00 63.74 602 PHE B CA 1
ATOM 2799 C C . PHE C 1 31 ? -5.958 51.291 126.205 1.00 55.68 602 PHE B C 1
ATOM 2800 O O . PHE C 1 31 ? -5.731 51.956 127.224 1.00 58.28 602 PHE B O 1
ATOM 2808 N N . ARG C 1 32 ? -5.011 50.635 125.544 1.00 48.93 603 ARG B N 1
ATOM 2809 C CA . ARG C 1 32 ? -3.613 50.486 126.015 1.00 47.32 603 ARG B CA 1
ATOM 2810 C C . ARG C 1 32 ? -2.914 51.850 126.116 1.00 45.11 603 ARG B C 1
ATOM 2811 O O . ARG C 1 32 ? -1.962 51.962 126.895 1.00 42.42 603 ARG B O 1
ATOM 2819 N N . HIS C 1 33 ? -3.326 52.849 125.336 1.00 48.41 604 HIS B N 1
ATOM 2820 C CA . HIS C 1 33 ? -2.682 54.194 125.317 1.00 50.07 604 HIS B CA 1
ATOM 2821 C C . HIS C 1 33 ? -2.655 54.794 126.726 1.00 53.23 604 HIS B C 1
ATOM 2822 O O . HIS C 1 33 ? -1.737 55.589 127.018 1.00 55.67 604 HIS B O 1
ATOM 2829 N N . ASN C 1 34 ? -3.622 54.399 127.563 1.00 55.91 605 ASN B N 1
ATOM 2830 C CA . ASN C 1 34 ? -3.803 54.867 128.963 1.00 51.53 605 ASN B CA 1
ATOM 2831 C C . ASN C 1 34 ? -2.602 54.434 129.820 1.00 43.85 605 ASN B C 1
ATOM 2832 O O . ASN C 1 34 ? -2.540 54.883 130.960 1.00 48.10 605 ASN B O 1
ATOM 2837 N N . LEU C 1 35 ? -1.663 53.635 129.296 1.00 40.98 606 LEU B N 1
ATOM 2838 C CA . LEU C 1 35 ? -0.448 53.179 130.035 1.00 41.38 606 LEU B CA 1
ATOM 2839 C C . LEU C 1 35 ? 0.608 54.291 130.038 1.00 42.27 606 LEU B C 1
ATOM 2840 O O . LEU C 1 35 ? 1.673 54.096 130.655 1.00 44.03 606 LEU B O 1
ATOM 2845 N N . TYR C 1 36 ? 0.311 55.417 129.391 1.00 44.95 607 TYR B N 1
ATOM 2846 C CA . TYR C 1 36 ? 1.157 56.639 129.338 1.00 46.07 607 TYR B CA 1
ATOM 2847 C C . TYR C 1 36 ? 1.541 57.131 130.744 1.00 43.55 607 TYR B C 1
ATOM 2848 O O . TYR C 1 36 ? 2.661 57.657 130.912 1.00 41.30 607 TYR B O 1
ATOM 2857 N N . LYS C 1 37 ? 0.636 56.967 131.715 1.00 40.19 608 LYS B N 1
ATOM 2858 C CA . LYS C 1 37 ? 0.764 57.491 133.100 1.00 40.04 608 LYS B CA 1
ATOM 2859 C C . LYS C 1 37 ? 2.044 56.950 133.766 1.00 39.19 608 LYS B C 1
ATOM 2860 O O . LYS C 1 37 ? 2.643 57.684 134.590 1.00 38.88 608 LYS B O 1
ATOM 2866 N N . TYR C 1 38 ? 2.464 55.723 133.444 1.00 38.53 609 TYR B N 1
ATOM 2867 C CA . TYR C 1 38 ? 3.579 55.029 134.146 1.00 38.32 609 TYR B CA 1
ATOM 2868 C C . TYR C 1 38 ? 4.945 55.469 133.606 1.00 36.99 609 TYR B C 1
ATOM 2869 O O . TYR C 1 38 ? 5.960 55.142 134.245 1.00 38.51 609 TYR B O 1
ATOM 2878 N N . TYR C 1 39 ? 4.976 56.119 132.443 1.00 35.44 610 TYR B N 1
ATOM 2879 C CA . TYR C 1 39 ? 6.222 56.406 131.688 1.00 36.63 610 TYR B CA 1
ATOM 2880 C C . TYR C 1 39 ? 6.505 57.911 131.741 1.00 37.09 610 TYR B C 1
ATOM 2881 O O . TYR C 1 39 ? 5.554 58.729 131.810 1.00 32.65 610 TYR B O 1
ATOM 2890 N N . SER C 1 40 ? 7.793 58.253 131.741 1.00 38.80 611 SER B N 1
ATOM 2891 C CA . SER C 1 40 ? 8.296 59.643 131.823 1.00 38.29 611 SER B CA 1
ATOM 2892 C C . SER C 1 40 ? 9.250 59.893 130.657 1.00 39.34 611 SER B C 1
ATOM 2893 O O . SER C 1 40 ? 9.313 59.052 129.755 1.00 43.13 611 SER 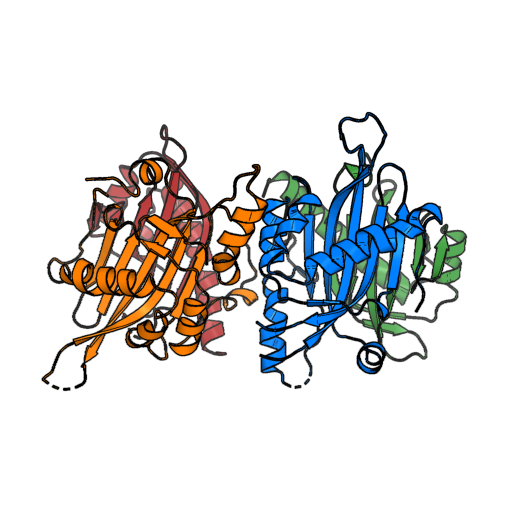B O 1
ATOM 2896 N N . GLU C 1 41 ? 9.954 61.019 130.688 1.00 41.99 612 GLU B N 1
ATOM 2897 C CA . GLU C 1 41 ? 10.726 61.556 129.539 1.00 44.67 612 GLU B CA 1
ATOM 2898 C C . GLU C 1 41 ? 11.951 60.679 129.291 1.00 44.26 612 GLU B C 1
ATOM 2899 O O . GLU C 1 41 ? 12.317 60.534 128.119 1.00 44.92 612 GLU B O 1
ATOM 2905 N N . ASN C 1 42 ? 12.580 60.172 130.355 1.00 43.38 613 ASN B N 1
ATOM 2906 C CA . ASN C 1 42 ? 13.873 59.445 130.278 1.00 46.48 613 ASN B CA 1
ATOM 2907 C C . ASN C 1 42 ? 13.616 57.934 130.352 1.00 40.91 613 ASN B C 1
ATOM 2908 O O . ASN C 1 42 ? 14.597 57.162 130.329 1.00 38.70 613 ASN B O 1
ATOM 2913 N N . SER C 1 43 ? 12.348 57.521 130.430 1.00 36.62 614 SER B N 1
ATOM 2914 C CA . SER C 1 43 ? 11.933 56.090 130.399 1.00 35.31 614 SER B CA 1
ATOM 2915 C C . SER C 1 43 ? 12.557 55.375 129.181 1.00 34.18 614 SER B C 1
ATOM 2916 O O . SER C 1 43 ? 12.645 55.977 128.095 1.00 32.92 614 SER B O 1
ATOM 2919 N N . ILE C 1 44 ? 13.010 54.133 129.352 1.00 33.50 615 ILE B N 1
ATOM 2920 C CA . ILE C 1 44 ? 13.544 53.290 128.238 1.00 32.25 615 ILE B CA 1
ATOM 2921 C C . ILE C 1 44 ? 12.700 52.016 128.155 1.00 29.12 615 ILE B C 1
ATOM 2922 O O . ILE C 1 44 ? 12.381 51.478 129.223 1.00 27.23 615 ILE B O 1
ATOM 2927 N N . PHE C 1 45 ? 12.357 51.577 126.940 1.00 26.16 616 PHE B N 1
ATOM 2928 C CA . PHE C 1 45 ? 11.723 50.265 126.665 1.00 27.22 616 PHE B CA 1
ATOM 2929 C C . PHE C 1 45 ? 12.533 49.539 125.585 1.00 27.32 616 PHE B C 1
ATOM 2930 O O . PHE C 1 45 ? 12.924 50.176 124.618 1.00 28.83 616 PHE B O 1
ATOM 2938 N N . THR C 1 46 ? 12.833 48.255 125.771 1.00 27.87 617 THR B N 1
ATOM 2939 C CA . THR C 1 46 ? 13.297 47.349 124.685 1.00 27.80 617 THR B CA 1
ATOM 2940 C C . THR C 1 46 ? 12.390 46.116 124.635 1.00 27.30 617 THR B C 1
ATOM 2941 O O . THR C 1 46 ? 11.636 45.882 125.585 1.00 27.27 617 THR B O 1
ATOM 2945 N N . LEU C 1 47 ? 12.462 45.373 123.538 1.00 28.58 618 LEU B N 1
ATOM 2946 C CA . LEU C 1 47 ? 11.709 44.116 123.327 1.00 27.87 618 LEU B CA 1
ATOM 2947 C C . LEU C 1 47 ? 12.665 43.058 122.776 1.00 26.95 618 LEU B C 1
ATOM 2948 O O . LEU C 1 47 ? 13.285 43.274 121.756 1.00 26.51 618 LEU B O 1
ATOM 2953 N N . THR C 1 48 ? 12.764 41.929 123.438 1.00 29.06 619 THR B N 1
ATOM 2954 C CA . THR C 1 48 ? 13.520 40.774 122.915 1.00 31.68 619 THR B CA 1
ATOM 2955 C C . THR C 1 48 ? 12.535 39.663 122.558 1.00 30.29 619 THR B C 1
ATOM 2956 O O . THR C 1 48 ? 11.540 39.533 123.287 1.00 31.29 619 THR B O 1
ATOM 2960 N N . CYS C 1 49 ? 12.772 38.948 121.479 1.00 29.42 620 CYS B N 1
ATOM 2961 C CA . CYS C 1 49 ? 11.932 37.870 121.056 1.00 30.09 620 CYS B CA 1
ATOM 2962 C C . CYS C 1 49 ? 12.753 36.790 120.517 1.00 30.18 620 CYS B C 1
ATOM 2963 O O . CYS C 1 49 ? 13.335 36.939 119.490 1.00 31.61 620 CYS B O 1
ATOM 2966 N N . ASN C 1 50 ? 12.774 35.669 121.203 1.00 34.13 621 ASN B N 1
ATOM 2967 C CA . ASN C 1 50 ? 13.517 34.533 120.733 1.00 31.93 621 ASN B CA 1
ATOM 2968 C C . ASN C 1 50 ? 12.738 33.268 120.540 1.00 32.51 621 ASN B C 1
ATOM 2969 O O . ASN C 1 50 ? 13.261 32.217 120.675 1.00 37.67 621 ASN B O 1
ATOM 2974 N N . TYR C 1 51 ? 11.457 33.426 120.222 1.00 31.53 622 TYR B N 1
ATOM 2975 C CA . TYR C 1 51 ? 10.560 32.301 120.009 1.00 30.96 622 TYR B CA 1
ATOM 2976 C C . TYR C 1 51 ? 10.888 31.576 118.712 1.00 31.27 622 TYR B C 1
ATOM 2977 O O . TYR C 1 51 ? 10.975 32.185 117.646 1.00 33.41 622 TYR B O 1
ATOM 2986 N N . ASN C 1 52 ? 11.068 30.266 118.820 1.00 34.39 623 ASN B N 1
ATOM 2987 C CA . ASN C 1 52 ? 11.388 29.426 117.680 1.00 37.69 623 ASN B CA 1
ATOM 2988 C C . ASN C 1 52 ? 10.193 28.877 116.938 1.00 37.35 623 ASN B C 1
ATOM 2989 O O . ASN C 1 52 ? 9.281 28.402 117.549 1.00 37.24 623 ASN B O 1
ATOM 2994 N N . VAL C 1 53 ? 10.195 28.970 115.615 1.00 39.81 624 VAL B N 1
ATOM 2995 C CA . VAL C 1 53 ? 8.990 28.603 114.807 1.00 44.46 624 VAL B CA 1
ATOM 2996 C C . VAL C 1 53 ? 9.240 27.242 114.162 1.00 46.54 624 VAL B C 1
ATOM 2997 O O . VAL C 1 53 ? 10.136 27.133 113.310 1.00 47.10 624 VAL B O 1
ATOM 3001 N N . VAL C 1 54 ? 8.446 26.248 114.549 1.00 51.30 625 VAL B N 1
ATOM 3002 C CA . VAL C 1 54 ? 8.606 24.838 114.089 1.00 53.96 625 VAL B CA 1
ATOM 3003 C C . VAL C 1 54 ? 8.382 24.804 112.568 1.00 53.94 625 VAL B C 1
ATOM 3004 O O . VAL C 1 54 ? 7.626 25.665 112.055 1.00 45.29 625 VAL B O 1
ATOM 3008 N N . GLN C 1 55 ? 9.062 23.883 111.874 1.00 59.30 626 GLN B N 1
ATOM 3009 C CA . GLN C 1 55 ? 8.822 23.560 110.438 1.00 60.10 626 GLN B CA 1
ATOM 3010 C C . GLN C 1 55 ? 7.594 22.646 110.376 1.00 58.70 626 GLN B C 1
ATOM 3011 O O . GLN C 1 55 ? 7.744 21.440 110.671 1.00 62.73 626 GLN B O 1
ATOM 3017 N N . ASN C 1 56 ? 6.418 23.206 110.086 1.00 52.39 627 ASN B N 1
ATOM 3018 C CA . ASN C 1 56 ? 5.180 22.407 109.912 1.00 50.19 627 ASN B CA 1
ATOM 3019 C C . ASN C 1 56 ? 4.215 23.151 108.981 1.00 49.98 627 ASN B C 1
ATOM 3020 O O . ASN C 1 56 ? 4.640 24.094 108.286 1.00 50.26 627 ASN B O 1
ATOM 3025 N N . HIS C 1 57 ? 2.957 22.725 108.985 1.00 47.01 628 HIS B N 1
ATOM 3026 C CA . HIS C 1 57 ? 1.899 23.157 108.041 1.00 47.53 628 HIS B CA 1
ATOM 3027 C C . HIS C 1 57 ? 1.384 24.556 108.380 1.00 43.36 628 HIS B C 1
ATOM 3028 O O . HIS C 1 57 ? 0.618 25.100 107.565 1.00 42.16 628 HIS B O 1
ATOM 3035 N N . GLN C 1 58 ? 1.762 25.103 109.536 1.00 41.93 629 GLN B N 1
ATOM 3036 C CA . GLN C 1 58 ? 1.282 26.427 110.016 1.00 44.30 629 GLN B CA 1
ATOM 3037 C C . GLN C 1 58 ? 2.412 27.468 110.070 1.00 41.68 629 GLN B C 1
ATOM 3038 O O . GLN C 1 58 ? 2.115 28.602 110.469 1.00 39.38 629 GLN B O 1
ATOM 3044 N N . THR C 1 59 ? 3.644 27.113 109.694 1.00 38.21 630 THR B N 1
ATOM 3045 C CA . THR C 1 59 ? 4.850 27.962 109.859 1.00 36.48 630 THR B CA 1
ATOM 3046 C C . THR C 1 59 ? 4.621 29.341 109.237 1.00 37.16 630 THR B C 1
ATOM 3047 O O . THR C 1 59 ? 5.030 30.343 109.813 1.00 35.00 630 THR B O 1
ATOM 3051 N N . PRO C 1 60 ? 4.032 29.472 108.026 1.00 39.07 631 PRO B N 1
ATOM 3052 C CA . PRO C 1 60 ? 3.804 30.797 107.444 1.00 40.09 631 PRO B CA 1
ATOM 3053 C C . PRO C 1 60 ? 2.967 31.720 108.336 1.00 41.33 631 PRO B C 1
ATOM 3054 O O . PRO C 1 60 ? 3.356 32.843 108.543 1.00 41.65 631 PRO B O 1
ATOM 3058 N N . LYS C 1 61 ? 1.848 31.211 108.845 1.00 43.74 632 LYS B N 1
ATOM 3059 C CA . LYS C 1 61 ? 0.866 32.011 109.615 1.00 44.42 632 LYS B CA 1
ATOM 3060 C C . LYS C 1 61 ? 1.440 32.359 110.993 1.00 41.17 632 LYS B C 1
ATOM 3061 O O . LYS C 1 61 ? 1.354 33.533 111.354 1.00 40.57 632 LYS B O 1
ATOM 3067 N N . ILE C 1 62 ? 2.016 31.383 111.712 1.00 39.40 633 ILE B N 1
ATOM 3068 C CA . ILE C 1 62 ? 2.754 31.591 113.000 1.00 37.92 633 ILE B CA 1
ATOM 3069 C C . ILE C 1 62 ? 3.883 32.609 112.779 1.00 37.51 633 ILE B C 1
ATOM 3070 O O . ILE C 1 62 ? 4.114 33.423 113.689 1.00 38.43 633 ILE B O 1
ATOM 3075 N N . LEU C 1 63 ? 4.559 32.564 111.626 1.00 35.55 634 LEU B N 1
ATOM 3076 C CA . LEU C 1 63 ? 5.655 33.505 111.269 1.00 34.88 634 LEU B CA 1
ATOM 3077 C C . LEU C 1 63 ? 5.099 34.929 111.178 1.00 35.57 634 LEU B C 1
ATOM 3078 O O . LEU C 1 63 ? 5.803 35.854 111.618 1.00 34.13 634 LEU B O 1
ATOM 3083 N N . GLN C 1 64 ? 3.881 35.105 110.651 1.00 38.10 635 GLN B N 1
ATOM 3084 C CA . GLN C 1 64 ? 3.233 36.444 110.560 1.00 39.83 635 GLN B CA 1
ATOM 3085 C C . GLN C 1 64 ? 2.804 36.927 111.951 1.00 39.70 635 GLN B C 1
ATOM 3086 O O . GLN C 1 64 ? 2.866 38.136 112.185 1.00 41.38 635 GLN B O 1
ATOM 3092 N N . ARG C 1 65 ? 2.378 36.044 112.850 1.00 39.20 636 ARG B N 1
ATOM 3093 C CA . ARG C 1 65 ? 1.869 36.479 114.180 1.00 38.85 636 ARG B CA 1
ATOM 3094 C C . ARG C 1 65 ? 3.045 36.954 115.055 1.00 37.70 636 ARG B C 1
ATOM 3095 O O . ARG C 1 65 ? 2.893 37.975 115.761 1.00 38.15 636 ARG B O 1
ATOM 3103 N N . LEU C 1 66 ? 4.187 36.273 114.969 1.00 34.72 637 LEU B N 1
ATOM 3104 C CA . LEU C 1 66 ? 5.406 36.550 115.767 1.00 34.05 637 LEU B CA 1
ATOM 3105 C C . LEU C 1 66 ? 6.150 37.772 115.211 1.00 35.50 637 LEU B C 1
ATOM 3106 O O . LEU C 1 66 ? 7.084 38.241 115.881 1.00 36.70 637 LEU B O 1
ATOM 3111 N N . SER C 1 67 ? 5.775 38.265 114.028 1.00 35.67 638 SER B N 1
ATOM 3112 C CA . SER C 1 67 ? 6.394 39.452 113.382 1.00 34.06 638 SER B CA 1
ATOM 3113 C C . SER C 1 67 ? 5.955 40.730 114.099 1.00 33.80 638 SER B C 1
ATOM 3114 O O . SER C 1 67 ? 6.694 41.711 114.052 1.00 37.99 638 SER B O 1
ATOM 3117 N N . LYS C 1 68 ? 4.795 40.717 114.746 1.00 33.58 639 LYS B N 1
ATOM 3118 C CA . LYS C 1 68 ? 4.209 41.905 115.418 1.00 32.70 639 LYS B CA 1
ATOM 3119 C C . LYS C 1 68 ? 5.099 42.280 116.601 1.00 30.46 639 LYS B C 1
ATOM 3120 O O . LYS C 1 68 ? 5.089 43.425 117.045 1.00 30.48 639 LYS B O 1
ATOM 3126 N N . TYR C 1 69 ? 5.841 41.300 117.077 1.00 30.76 640 TYR B N 1
ATOM 3127 C CA . TYR C 1 69 ? 6.831 41.421 118.164 1.00 30.21 640 TYR B CA 1
ATOM 3128 C C . TYR C 1 69 ? 8.193 41.622 117.537 1.00 30.63 640 TYR B C 1
ATOM 3129 O O . TYR C 1 69 ? 8.892 42.569 117.861 1.00 32.08 640 TYR B O 1
ATOM 3138 N N . ASN C 1 70 ? 8.541 40.696 116.660 1.00 32.92 641 ASN B N 1
ATOM 3139 C CA . ASN C 1 70 ? 9.890 40.614 116.070 1.00 35.60 641 ASN B CA 1
ATOM 3140 C C . ASN C 1 70 ? 10.222 41.927 115.379 1.00 37.88 641 ASN B C 1
ATOM 3141 O O . ASN C 1 70 ? 11.400 42.306 115.444 1.00 40.45 641 ASN B O 1
ATOM 3146 N N . ARG C 1 71 ? 9.233 42.579 114.754 1.00 37.64 642 ARG B N 1
ATOM 3147 C CA . ARG C 1 71 ? 9.411 43.886 114.064 1.00 37.00 642 ARG B CA 1
ATOM 3148 C C . ARG C 1 71 ? 10.148 44.873 114.970 1.00 32.04 642 ARG B C 1
ATOM 3149 O O . ARG C 1 71 ? 10.859 45.686 114.432 1.00 28.79 642 ARG B O 1
ATOM 3157 N N . HIS C 1 72 ? 9.903 44.849 116.280 1.00 32.52 643 HIS B N 1
ATOM 3158 C CA . HIS C 1 72 ? 10.405 45.855 117.249 1.00 32.31 643 HIS B CA 1
ATOM 3159 C C . HIS C 1 72 ? 11.462 45.259 118.163 1.00 31.75 643 HIS B C 1
ATOM 3160 O O . HIS C 1 72 ? 11.922 46.017 119.036 1.00 35.08 643 HIS B O 1
ATOM 3167 N N . ALA C 1 73 ? 11.789 43.969 118.019 1.00 29.65 644 ALA B N 1
ATOM 3168 C CA . ALA C 1 73 ? 12.706 43.280 118.954 1.00 29.11 644 ALA B CA 1
ATOM 3169 C C . ALA C 1 73 ? 14.136 43.750 118.705 1.00 27.66 644 ALA B C 1
ATOM 3170 O O . ALA C 1 73 ? 14.430 44.271 117.629 1.00 26.20 644 ALA B O 1
ATOM 3172 N N . ARG C 1 74 ? 14.959 43.608 119.733 1.00 27.28 645 ARG B N 1
ATOM 3173 C CA . ARG C 1 74 ? 16.381 43.980 119.748 1.00 26.87 645 ARG B CA 1
ATOM 3174 C C . ARG C 1 74 ? 17.171 42.734 120.129 1.00 26.10 645 ARG B C 1
ATOM 3175 O O . ARG C 1 74 ? 16.645 41.873 120.821 1.00 26.55 645 ARG B O 1
ATOM 3183 N N . ASN C 1 75 ? 18.388 42.631 119.646 1.00 28.62 646 ASN B N 1
ATOM 3184 C CA . ASN C 1 75 ? 19.284 41.481 119.920 1.00 31.61 646 ASN B CA 1
ATOM 3185 C C . ASN C 1 75 ? 20.715 41.959 119.647 1.00 33.37 646 ASN B C 1
ATOM 3186 O O . ASN C 1 75 ? 21.017 42.331 118.502 1.00 36.13 646 ASN B O 1
ATOM 3191 N N . LEU C 1 76 ? 21.557 42.041 120.665 1.00 35.36 647 LEU B N 1
ATOM 3192 C CA . LEU C 1 76 ? 22.919 42.620 120.510 1.00 37.27 647 LEU B CA 1
ATOM 3193 C C . LEU C 1 76 ? 23.925 41.494 120.266 1.00 36.82 647 LEU B C 1
ATOM 3194 O O . LEU C 1 76 ? 25.120 41.796 120.175 1.00 35.69 647 LEU B O 1
ATOM 3199 N N . ARG C 1 77 ? 23.461 40.247 120.208 1.00 37.12 648 ARG B N 1
ATOM 3200 C CA . ARG C 1 77 ? 24.353 39.089 119.964 1.00 41.28 648 ARG B CA 1
ATOM 3201 C C . ARG C 1 77 ? 24.692 39.061 118.468 1.00 38.81 648 ARG B C 1
ATOM 3202 O O . ARG C 1 77 ? 23.753 39.089 117.649 1.00 40.70 648 ARG B O 1
ATOM 3210 N N . ASN C 1 78 ? 25.988 39.021 118.145 1.00 38.33 649 ASN B N 1
ATOM 3211 C CA . ASN C 1 78 ? 26.527 38.900 116.767 1.00 38.84 649 ASN B CA 1
ATOM 3212 C C . ASN C 1 78 ? 25.963 40.036 115.920 1.00 40.38 649 ASN B C 1
ATOM 3213 O O . ASN C 1 78 ? 25.467 39.773 114.807 1.00 45.17 649 ASN B O 1
ATOM 3218 N N . LYS C 1 79 ? 26.014 41.256 116.437 1.00 39.07 650 LYS B N 1
ATOM 3219 C CA . LYS C 1 79 ? 25.611 42.441 115.650 1.00 43.01 650 LYS B CA 1
ATOM 3220 C C . LYS C 1 79 ? 26.640 43.544 115.850 1.00 42.69 650 LYS B C 1
ATOM 3221 O O . LYS C 1 79 ? 27.299 43.579 116.907 1.00 43.57 650 LYS B O 1
ATOM 3227 N N . ASP C 1 80 ? 26.801 44.366 114.822 1.00 43.88 651 ASP B N 1
ATOM 3228 C CA . ASP C 1 80 ? 27.665 45.567 114.856 1.00 47.47 651 ASP B CA 1
ATOM 3229 C C . ASP C 1 80 ? 27.164 46.467 115.982 1.00 45.53 651 ASP B C 1
ATOM 3230 O O . ASP C 1 80 ? 25.923 46.621 116.083 1.00 41.37 651 ASP B O 1
ATOM 3235 N N . TYR C 1 81 ? 28.091 47.027 116.771 1.00 43.69 652 TYR B N 1
ATOM 3236 C CA . TYR C 1 81 ? 27.797 47.888 117.944 1.00 43.12 652 TYR B CA 1
ATOM 3237 C C . TYR C 1 81 ? 27.263 49.243 117.464 1.00 43.66 652 TYR B C 1
ATOM 3238 O O . TYR C 1 81 ? 26.637 49.955 118.259 1.00 41.92 652 TYR B O 1
ATOM 3247 N N . SER C 1 82 ? 27.481 49.577 116.192 1.00 46.71 653 SER B N 1
ATOM 3248 C CA . SER C 1 82 ? 26.941 50.809 115.562 1.00 50.21 653 SER B CA 1
ATOM 3249 C C . SER C 1 82 ? 25.436 50.665 115.275 1.00 49.32 653 SER B C 1
ATOM 3250 O O . SER C 1 82 ? 24.818 51.695 114.973 1.00 47.54 653 SER B O 1
ATOM 3253 N N . LYS C 1 83 ? 24.866 49.453 115.355 1.00 49.77 654 LYS B N 1
ATOM 3254 C CA . LYS C 1 83 ? 23.397 49.219 115.245 1.00 50.62 654 LYS B CA 1
ATOM 3255 C C . LYS C 1 83 ? 22.780 49.099 116.646 1.00 47.69 654 LYS B C 1
ATOM 3256 O O . LYS C 1 83 ? 21.555 48.855 116.735 1.00 49.23 654 LYS B O 1
ATOM 3262 N N . ALA C 1 84 ? 23.579 49.257 117.702 1.00 42.11 655 ALA B N 1
ATOM 3263 C CA . ALA C 1 84 ? 23.145 49.044 119.099 1.00 42.17 655 ALA B CA 1
ATOM 3264 C C . ALA C 1 84 ? 21.889 49.865 119.415 1.00 41.59 655 ALA B C 1
ATOM 3265 O O . ALA C 1 84 ? 20.998 49.313 120.079 1.00 46.54 655 ALA B O 1
ATOM 3267 N N . SER C 1 85 ? 21.820 51.123 118.976 1.00 40.91 656 SER B N 1
ATOM 3268 C CA . SER C 1 85 ? 20.702 52.058 119.284 1.00 43.41 656 SER B CA 1
ATOM 3269 C C . SER C 1 85 ? 19.443 51.650 118.516 1.00 40.33 656 SER B C 1
ATOM 3270 O O . SER C 1 85 ? 18.349 52.028 118.968 1.00 39.82 656 SER B O 1
ATOM 3273 N N . ASP C 1 86 ? 19.584 50.913 117.412 1.00 40.01 657 ASP B N 1
ATOM 3274 C CA . ASP C 1 86 ? 18.419 50.394 116.645 1.00 39.68 657 ASP B CA 1
ATOM 3275 C C . ASP C 1 86 ? 17.614 49.552 117.647 1.00 36.54 657 ASP B C 1
ATOM 3276 O O . ASP C 1 86 ? 18.189 48.611 118.229 1.00 37.68 657 ASP B O 1
ATOM 3281 N N . GLY C 1 87 ? 16.391 49.987 117.964 1.00 32.93 658 GLY B N 1
ATOM 3282 C CA . GLY C 1 87 ? 15.403 49.222 118.748 1.00 30.98 658 GLY B CA 1
ATOM 3283 C C . GLY C 1 87 ? 15.205 49.742 120.163 1.00 31.96 658 GLY B C 1
ATOM 3284 O O . GLY C 1 87 ? 14.426 49.128 120.911 1.00 32.22 658 GLY B O 1
ATOM 3285 N N . VAL C 1 88 ? 15.873 50.826 120.553 1.00 33.35 659 VAL B N 1
ATOM 3286 C CA . VAL C 1 88 ? 15.752 51.384 121.932 1.00 33.28 659 VAL B CA 1
ATOM 3287 C C . VAL C 1 88 ? 14.735 52.516 121.898 1.00 33.28 659 VAL B C 1
ATOM 3288 O O . VAL C 1 88 ? 15.024 53.539 121.260 1.00 37.66 659 VAL B O 1
ATOM 3292 N N . PHE C 1 89 ? 13.616 52.367 122.594 1.00 31.21 660 PHE B N 1
ATOM 3293 C CA . PHE C 1 89 ? 12.531 53.375 122.602 1.00 31.35 660 PHE B CA 1
ATOM 3294 C C . PHE C 1 89 ? 12.750 54.290 123.801 1.00 32.54 660 PHE B C 1
ATOM 3295 O O . PHE C 1 89 ? 12.628 53.829 124.951 1.00 34.53 660 PHE B O 1
ATOM 3303 N N . PHE C 1 90 ? 13.116 55.542 123.535 1.00 32.81 661 PHE B N 1
ATOM 3304 C CA . PHE C 1 90 ? 13.505 56.505 124.589 1.00 32.50 661 PHE B CA 1
ATOM 3305 C C . PHE C 1 90 ? 12.357 57.487 124.813 1.00 28.05 661 PHE B C 1
ATOM 3306 O O . PHE C 1 90 ? 11.928 58.113 123.875 1.00 28.03 661 PHE B O 1
ATOM 3314 N N . GLY C 1 91 ? 11.864 57.586 126.039 1.00 26.92 662 GLY B N 1
ATOM 3315 C CA . GLY C 1 91 ? 10.790 58.522 126.391 1.00 28.79 662 GLY B CA 1
ATOM 3316 C C . GLY C 1 91 ? 9.406 57.925 126.231 1.00 30.86 662 GLY B C 1
ATOM 3317 O O . GLY C 1 91 ? 9.202 57.029 125.389 1.00 30.00 662 GLY B O 1
ATOM 3318 N N . CYS C 1 92 ? 8.489 58.485 127.008 1.00 34.61 663 CYS B N 1
ATOM 3319 C CA . CYS C 1 92 ? 7.061 58.130 127.162 1.00 41.86 663 CYS B CA 1
ATOM 3320 C C . CYS C 1 92 ? 6.298 57.966 125.831 1.00 42.12 663 CYS B C 1
ATOM 3321 O O . CYS C 1 92 ? 5.538 56.997 125.715 1.00 41.68 663 CYS B O 1
ATOM 3324 N N . THR C 1 93 ? 6.425 58.906 124.888 1.00 44.00 664 THR B N 1
ATOM 3325 C CA . THR C 1 93 ? 5.614 58.970 123.638 1.00 42.64 664 THR B CA 1
ATOM 3326 C C . THR C 1 93 ? 6.086 57.892 122.652 1.00 42.49 664 THR B C 1
ATOM 3327 O O . THR C 1 93 ? 5.221 57.172 122.107 1.00 39.11 664 THR B O 1
ATOM 3331 N N . TYR C 1 94 ? 7.401 57.785 122.433 1.00 43.92 665 TYR B N 1
ATOM 3332 C CA . TYR C 1 94 ? 8.019 56.772 121.536 1.00 46.56 665 TYR B CA 1
ATOM 3333 C C . TYR C 1 94 ? 7.685 55.362 122.033 1.00 42.85 665 TYR B C 1
ATOM 3334 O O . TYR C 1 94 ? 7.549 54.468 121.185 1.00 43.73 665 TYR B O 1
ATOM 3343 N N . ILE C 1 95 ? 7.609 55.182 123.358 1.00 38.70 666 ILE B N 1
ATOM 3344 C CA . ILE C 1 95 ? 7.369 53.885 124.060 1.00 34.30 666 ILE B CA 1
ATOM 3345 C C . ILE C 1 95 ? 5.901 53.478 123.929 1.00 33.77 666 ILE B C 1
ATOM 3346 O O . ILE C 1 95 ? 5.632 52.295 123.670 1.00 32.50 666 ILE B O 1
ATOM 3351 N N . VAL C 1 96 ? 4.980 54.406 124.174 1.00 34.89 667 VAL B N 1
ATOM 3352 C CA . VAL C 1 96 ? 3.513 54.152 124.050 1.00 36.92 667 VAL B CA 1
ATOM 3353 C C . VAL C 1 96 ? 3.163 53.877 122.576 1.00 39.44 667 VAL B C 1
ATOM 3354 O O . VAL C 1 96 ? 2.273 53.048 122.296 1.00 37.96 667 VAL B O 1
ATOM 3358 N N . GLU C 1 97 ? 3.857 54.545 121.661 1.00 45.19 668 GLU B N 1
ATOM 3359 C CA . GLU C 1 97 ? 3.676 54.409 120.196 1.00 46.35 668 GLU B CA 1
ATOM 3360 C C . GLU C 1 97 ? 3.888 52.949 119.792 1.00 42.73 668 GLU B C 1
ATOM 3361 O O . GLU C 1 97 ? 3.012 52.386 119.106 1.00 41.47 668 GLU B O 1
ATOM 3367 N N . ILE C 1 98 ? 5.016 52.369 120.207 1.00 39.77 669 ILE B N 1
ATOM 3368 C CA . ILE C 1 98 ? 5.400 50.962 119.882 1.00 38.73 669 ILE B CA 1
ATOM 3369 C C . ILE C 1 98 ? 4.435 50.008 120.601 1.00 36.77 669 ILE B C 1
ATOM 3370 O O . ILE C 1 98 ? 4.100 48.976 120.036 1.00 37.25 669 ILE B O 1
ATOM 3375 N N . LEU C 1 99 ? 3.988 50.367 121.799 1.00 35.72 670 LEU B N 1
ATOM 3376 C CA . LEU C 1 99 ? 3.104 49.529 122.650 1.00 35.99 670 LEU B CA 1
ATOM 3377 C C . LEU C 1 99 ? 1.734 49.369 121.985 1.00 35.63 670 LEU B C 1
ATOM 3378 O O . LEU C 1 99 ? 1.150 48.287 122.115 1.00 31.11 670 LEU B O 1
ATOM 3383 N N . LEU C 1 100 ? 1.243 50.416 121.316 1.00 37.25 671 LEU B N 1
ATOM 3384 C CA . LEU C 1 100 ? -0.082 50.413 120.641 1.00 38.91 671 LEU B CA 1
ATOM 3385 C C . LEU C 1 100 ? -0.044 49.427 119.485 1.00 40.97 671 LEU B C 1
ATOM 3386 O O . LEU C 1 100 ? -1.065 48.769 119.232 1.00 43.78 671 LEU B O 1
ATOM 3391 N N . GLN C 1 101 ? 1.124 49.310 118.861 1.00 43.69 672 GLN B N 1
ATOM 3392 C CA . GLN C 1 101 ? 1.388 48.393 117.725 1.00 43.30 672 GLN B CA 1
ATOM 3393 C C . GLN C 1 101 ? 1.363 46.927 118.197 1.00 40.08 672 GLN B C 1
ATOM 3394 O O . GLN C 1 101 ? 1.242 46.000 117.368 1.00 44.97 672 GLN B O 1
ATOM 3400 N N . LEU C 1 102 ? 1.475 46.683 119.487 1.00 35.23 673 LEU B N 1
ATOM 3401 C CA . LEU C 1 102 ? 1.600 45.287 119.948 1.00 33.83 673 LEU B CA 1
ATOM 3402 C C . LEU C 1 102 ? 0.247 44.603 119.854 1.00 33.28 673 LEU B C 1
ATOM 3403 O O . LEU C 1 102 ? -0.788 45.249 119.927 1.00 35.78 673 LEU B O 1
ATOM 3408 N N . PRO C 1 103 ? 0.237 43.270 119.656 1.00 34.67 674 PRO B N 1
ATOM 3409 C CA . PRO C 1 103 ? -1.007 42.503 119.551 1.00 35.22 674 PRO B CA 1
ATOM 3410 C C . PRO C 1 103 ? -1.857 42.501 120.827 1.00 35.01 674 PRO B C 1
ATOM 3411 O O . PRO C 1 103 ? -1.325 42.705 121.903 1.00 35.70 674 PRO B O 1
ATOM 3415 N N . ARG C 1 104 ? -3.155 42.255 120.681 1.00 36.12 675 ARG B N 1
ATOM 3416 C CA . ARG C 1 104 ? -4.041 42.015 121.841 1.00 39.62 675 ARG B CA 1
ATOM 3417 C C . ARG C 1 104 ? -3.552 40.732 122.527 1.00 39.60 675 ARG B C 1
ATOM 3418 O O . ARG C 1 104 ? -3.088 39.815 121.797 1.00 38.84 675 ARG B O 1
ATOM 3426 N N . VAL C 1 105 ? -3.584 40.682 123.864 1.00 35.35 676 VAL B N 1
ATOM 3427 C CA . VAL C 1 105 ? -3.135 39.495 124.648 1.00 34.80 676 VAL B CA 1
ATOM 3428 C C . VAL C 1 105 ? -4.120 39.254 125.785 1.00 33.38 676 VAL B C 1
ATOM 3429 O O . VAL C 1 105 ? -4.752 40.218 126.227 1.00 35.92 676 VAL B O 1
ATOM 3433 N N . THR C 1 106 ? -4.188 38.009 126.252 1.00 33.11 677 THR B N 1
ATOM 3434 C CA . THR C 1 106 ? -4.723 37.620 127.586 1.00 34.22 677 THR B CA 1
ATOM 3435 C C . THR C 1 106 ? -3.601 36.932 128.381 1.00 32.30 677 THR B C 1
ATOM 3436 O O . THR C 1 106 ? -3.053 35.953 127.868 1.00 30.33 677 THR B O 1
ATOM 3440 N N . HIS C 1 107 ? -3.243 37.465 129.555 1.00 31.84 678 HIS B N 1
ATOM 3441 C CA . HIS C 1 107 ? -2.248 36.852 130.470 1.00 33.58 678 HIS B CA 1
ATOM 3442 C C . HIS C 1 107 ? -2.891 35.649 131.162 1.00 34.93 678 HIS B C 1
ATOM 3443 O O . HIS C 1 107 ? -4.104 35.665 131.376 1.00 35.34 678 HIS B O 1
ATOM 3450 N N . ASP C 1 108 ? -2.099 34.629 131.470 1.00 37.96 679 ASP B N 1
ATOM 3451 C CA . ASP C 1 108 ? -2.504 33.527 132.376 1.00 38.27 679 ASP B CA 1
ATOM 3452 C C . ASP C 1 108 ? -1.937 33.848 133.761 1.00 40.98 679 ASP B C 1
ATOM 3453 O O . ASP C 1 108 ? -0.733 33.569 133.988 1.00 43.14 679 ASP B O 1
ATOM 3458 N N . PHE C 1 109 ? -2.760 34.444 134.628 1.00 41.50 680 PHE B N 1
ATOM 3459 C CA . PHE C 1 109 ? -2.349 34.992 135.947 1.00 40.57 680 PHE B CA 1
ATOM 3460 C C . PHE C 1 109 ? -1.904 33.864 136.878 1.00 41.71 680 PHE B C 1
ATOM 3461 O O . PHE C 1 109 ? -1.036 34.117 137.714 1.00 46.76 680 PHE B O 1
ATOM 3469 N N . HIS C 1 110 ? -2.453 32.661 136.710 1.00 44.56 681 HIS B N 1
ATOM 3470 C CA . HIS C 1 110 ? -2.066 31.446 137.470 1.00 44.70 681 HIS B CA 1
ATOM 3471 C C . HIS C 1 110 ? -0.587 31.121 137.227 1.00 41.32 681 HIS B C 1
ATOM 3472 O O . HIS C 1 110 ? 0.060 30.626 138.157 1.00 47.24 681 HIS B O 1
ATOM 3479 N N . SER C 1 111 ? -0.061 31.423 136.041 1.00 37.20 682 SER B N 1
ATOM 3480 C CA . SER C 1 111 ? 1.272 30.961 135.569 1.00 36.85 682 SER B CA 1
ATOM 3481 C C . SER C 1 111 ? 2.398 31.874 136.042 1.00 34.04 682 SER B C 1
ATOM 3482 O O . SER C 1 111 ? 3.542 31.563 135.724 1.00 32.86 682 SER B O 1
ATOM 3485 N N . LEU C 1 112 ? 2.093 32.970 136.731 1.00 31.61 683 LEU B N 1
ATOM 3486 C CA . LEU C 1 112 ? 3.071 34.060 136.910 1.00 29.53 683 LEU B CA 1
ATOM 3487 C C . LEU C 1 112 ? 4.027 33.711 138.042 1.00 27.60 683 LEU B C 1
ATOM 3488 O O . LEU C 1 112 ? 3.547 33.358 139.115 1.00 27.71 683 LEU B O 1
ATOM 3493 N N . GLN C 1 113 ? 5.331 33.797 137.763 1.00 27.95 684 GLN B N 1
ATOM 3494 C CA . GLN C 1 113 ? 6.439 33.687 138.750 1.00 27.38 684 GLN B CA 1
ATOM 3495 C C . GLN C 1 113 ? 7.161 35.033 138.843 1.00 26.03 684 GLN B C 1
ATOM 3496 O O . GLN C 1 113 ? 7.751 35.460 137.839 1.00 25.38 684 GLN B O 1
ATOM 3502 N N . THR C 1 114 ? 7.082 35.680 140.003 1.00 26.01 685 THR B N 1
ATOM 3503 C CA . THR C 1 114 ? 7.492 37.093 140.203 1.00 27.50 685 THR B CA 1
ATOM 3504 C C . THR C 1 114 ? 8.750 37.137 141.066 1.00 28.06 685 THR B C 1
ATOM 3505 O O . THR C 1 114 ? 9.027 36.151 141.785 1.00 27.20 685 THR B O 1
ATOM 3509 N N . ASP C 1 115 ? 9.476 38.249 140.986 1.00 29.09 686 ASP B N 1
ATOM 3510 C CA . ASP C 1 115 ? 10.769 38.459 141.687 1.00 28.46 686 ASP B CA 1
ATOM 3511 C C . ASP C 1 115 ? 10.981 39.949 141.955 1.00 27.98 686 ASP B C 1
ATOM 3512 O O . ASP C 1 115 ? 11.378 40.646 141.025 1.00 28.08 686 ASP B O 1
ATOM 3517 N N . VAL C 1 116 ? 10.717 40.428 143.166 1.00 27.27 687 VAL B N 1
ATOM 3518 C CA . VAL C 1 116 ? 11.035 41.828 143.548 1.00 27.07 687 VAL B CA 1
ATOM 3519 C C . VAL C 1 116 ? 12.502 41.839 143.958 1.00 27.43 687 VAL B C 1
ATOM 3520 O O . VAL C 1 116 ? 12.788 41.334 145.042 1.00 28.61 687 VAL B O 1
ATOM 3524 N N . MET C 1 117 ? 13.391 42.369 143.126 1.00 28.98 688 MET B N 1
ATOM 3525 C CA . MET C 1 117 ? 14.857 42.239 143.334 1.00 31.68 688 MET B CA 1
ATOM 3526 C C . MET C 1 117 ? 15.389 43.340 144.248 1.00 33.97 688 MET B C 1
ATOM 3527 O O . MET C 1 117 ? 16.328 43.056 145.032 1.00 33.36 688 MET B O 1
ATOM 3532 N N . HIS C 1 118 ? 14.832 44.547 144.145 1.00 36.65 689 HIS B N 1
ATOM 3533 C CA . HIS C 1 118 ? 15.265 45.727 144.934 1.00 36.58 689 HIS B CA 1
ATOM 3534 C C . HIS C 1 118 ? 14.041 46.494 145.411 1.00 33.68 689 HIS B C 1
ATOM 3535 O O . HIS C 1 118 ? 13.039 46.514 144.687 1.00 31.70 689 HIS B O 1
ATOM 3542 N N . TYR C 1 119 ? 14.133 47.086 146.598 1.00 33.46 690 TYR B N 1
ATOM 3543 C CA . TYR C 1 119 ? 13.057 47.917 147.188 1.00 34.42 690 TYR B CA 1
ATOM 3544 C C . TYR C 1 119 ? 13.614 48.857 148.258 1.00 35.94 690 TYR B C 1
ATOM 3545 O O . TYR C 1 119 ? 14.240 48.393 149.223 1.00 38.91 690 TYR B O 1
ATOM 3554 N N . ASN C 1 120 ? 13.357 50.155 148.082 1.00 39.60 691 ASN B N 1
ATOM 3555 C CA . ASN C 1 120 ? 13.726 51.239 149.026 1.00 39.34 691 ASN B CA 1
ATOM 3556 C C . ASN C 1 120 ? 12.734 52.401 148.851 1.00 43.00 691 ASN B C 1
ATOM 3557 O O . ASN C 1 120 ? 11.645 52.181 148.290 1.00 44.31 691 ASN B O 1
ATOM 3562 N N . GLY C 1 121 ? 13.078 53.588 149.361 1.00 50.55 692 GLY B N 1
ATOM 3563 C CA . GLY C 1 121 ? 12.237 54.802 149.334 1.00 47.80 692 GLY B CA 1
ATOM 3564 C C . GLY C 1 121 ? 12.196 55.438 147.959 1.00 47.87 692 GLY B C 1
ATOM 3565 O O . GLY C 1 121 ? 11.172 56.041 147.646 1.00 50.46 692 GLY B O 1
ATOM 3566 N N . LYS C 1 122 ? 13.273 55.312 147.181 1.00 46.75 693 LYS B N 1
ATOM 3567 C CA . LYS C 1 122 ? 13.380 55.851 145.801 1.00 48.60 693 LYS B CA 1
ATOM 3568 C C . LYS C 1 122 ? 12.606 54.979 144.802 1.00 46.33 693 LYS B C 1
ATOM 3569 O O . LYS C 1 122 ? 11.908 55.556 143.991 1.00 47.65 693 LYS B O 1
ATOM 3575 N N . GLY C 1 123 ? 12.769 53.657 144.781 1.00 46.25 694 GLY B N 1
ATOM 3576 C CA . GLY C 1 123 ? 12.215 52.849 143.672 1.00 44.04 694 GLY B CA 1
ATOM 3577 C C . GLY C 1 123 ? 12.293 51.349 143.899 1.00 41.60 694 GLY B C 1
ATOM 3578 O O . GLY C 1 123 ? 12.618 50.916 145.009 1.00 45.35 694 GLY B O 1
ATOM 3579 N N . ALA C 1 124 ? 11.967 50.563 142.882 1.00 37.30 695 ALA B N 1
ATOM 3580 C CA . ALA C 1 124 ? 11.981 49.090 142.963 1.00 34.67 695 ALA B CA 1
ATOM 3581 C C . ALA C 1 124 ? 12.398 48.491 141.616 1.00 33.63 695 ALA B C 1
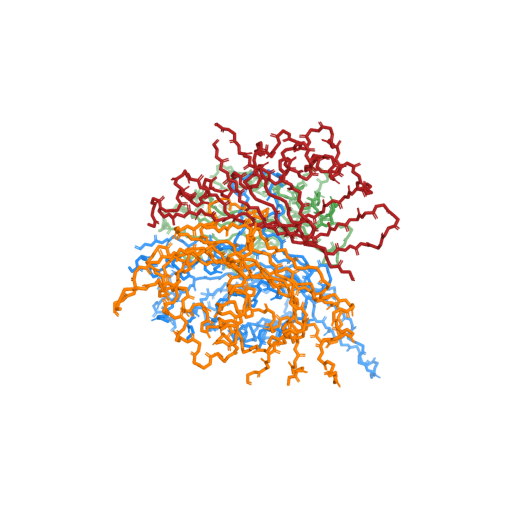ATOM 3582 O O . ALA C 1 124 ? 12.516 49.222 140.599 1.00 32.85 695 ALA B O 1
ATOM 3584 N N . VAL C 1 125 ? 12.666 47.192 141.657 1.00 30.68 696 VAL B N 1
ATOM 3585 C CA . VAL C 1 125 ? 13.054 46.348 140.501 1.00 27.63 696 VAL B CA 1
ATOM 3586 C C . VAL C 1 125 ? 12.204 45.086 140.608 1.00 26.17 696 VAL B C 1
ATOM 3587 O O . VAL C 1 125 ? 12.281 44.396 141.634 1.00 26.50 696 VAL B O 1
ATOM 3591 N N . ILE C 1 126 ? 11.320 44.889 139.647 1.00 25.49 697 ILE B N 1
ATOM 3592 C CA . ILE C 1 126 ? 10.297 43.817 139.670 1.00 26.93 697 ILE B CA 1
ATOM 3593 C C . ILE C 1 126 ? 10.428 43.069 138.357 1.00 26.11 697 ILE B C 1
ATOM 3594 O O . ILE C 1 126 ? 10.540 43.713 137.315 1.00 26.69 697 ILE B O 1
ATOM 3599 N N . TYR C 1 127 ? 10.405 41.754 138.416 1.00 25.37 698 TYR B N 1
ATOM 3600 C CA . TYR C 1 127 ? 10.434 40.889 137.220 1.00 26.25 698 TYR B CA 1
ATOM 3601 C C . TYR C 1 127 ? 9.231 39.953 137.285 1.00 26.12 698 TYR B C 1
ATOM 3602 O O . TYR C 1 127 ? 8.820 39.581 138.391 1.00 31.78 698 TYR B O 1
ATOM 3611 N N . VAL C 1 128 ? 8.697 39.562 136.140 1.00 25.37 699 VAL B N 1
ATOM 3612 C CA . VAL C 1 128 ? 7.632 38.529 136.082 1.00 25.95 699 VAL B CA 1
ATOM 3613 C C . VAL C 1 128 ? 7.936 37.584 134.921 1.00 26.37 699 VAL B C 1
ATOM 3614 O O . VAL C 1 128 ? 8.421 38.044 133.882 1.00 29.31 699 VAL B O 1
ATOM 3618 N N . ALA C 1 129 ? 7.704 36.294 135.106 1.00 26.12 700 ALA B N 1
ATOM 3619 C CA . ALA C 1 129 ? 7.773 35.288 134.023 1.00 26.34 700 ALA B CA 1
ATOM 3620 C C . ALA C 1 129 ? 6.461 34.495 134.016 1.00 25.74 700 ALA B C 1
ATOM 3621 O O . ALA C 1 129 ? 5.955 34.172 135.096 1.00 25.08 700 ALA B O 1
ATOM 3623 N N . GLY C 1 130 ? 5.917 34.182 132.850 1.00 26.39 701 GLY B N 1
ATOM 3624 C CA . GLY C 1 130 ? 4.675 33.394 132.798 1.00 27.81 701 GLY B CA 1
ATOM 3625 C C . GLY C 1 130 ? 4.264 33.034 131.393 1.00 27.01 701 GLY B C 1
ATOM 3626 O O . GLY C 1 130 ? 5.126 32.704 130.592 1.00 25.08 701 GLY B O 1
ATOM 3627 N N . LEU C 1 131 ? 2.962 33.086 131.142 1.00 30.09 702 LEU B N 1
ATOM 3628 C CA . LEU C 1 131 ? 2.345 32.696 129.856 1.00 31.55 702 LEU B CA 1
ATOM 3629 C C . LEU C 1 131 ? 1.203 33.661 129.592 1.00 30.64 702 LEU B C 1
ATOM 3630 O O . LEU C 1 131 ? 0.529 34.048 130.555 1.00 30.34 702 LEU B O 1
ATOM 3635 N N . LEU C 1 132 ? 1.072 34.079 128.342 1.00 31.78 703 LEU B N 1
ATOM 3636 C CA . LEU C 1 132 ? -0.075 34.871 127.857 1.00 33.45 703 LEU B CA 1
ATOM 3637 C C . LEU C 1 132 ? -0.529 34.222 126.557 1.00 35.13 703 LEU B C 1
ATOM 3638 O O . LEU C 1 132 ? 0.167 33.304 126.068 1.00 33.06 703 LEU B O 1
ATOM 3643 N N . ARG C 1 133 ? -1.658 34.645 126.047 1.00 38.27 704 ARG B N 1
ATOM 3644 C CA . ARG C 1 133 ? -2.165 34.154 124.807 1.00 40.33 704 ARG B CA 1
ATOM 3645 C C . ARG C 1 133 ? -2.272 35.343 123.915 1.00 40.40 704 ARG B C 1
ATOM 3646 O O . ARG C 1 133 ? -2.764 36.345 124.297 1.00 38.37 704 ARG B O 1
ATOM 3654 N N . ASP C 1 134 ? -1.761 35.207 122.714 1.00 44.07 705 ASP B N 1
ATOM 3655 C CA . ASP C 1 134 ? -1.792 36.236 121.726 1.00 45.77 705 ASP B CA 1
ATOM 3656 C C . ASP C 1 134 ? -3.091 36.042 120.972 1.00 47.50 705 ASP B C 1
ATOM 3657 O O . ASP C 1 134 ? -3.393 34.967 120.544 1.00 43.10 705 ASP B O 1
ATOM 3662 N N . GLU C 1 135 ? -3.879 37.094 120.840 1.00 51.72 706 GLU B N 1
ATOM 3663 C CA . GLU C 1 135 ? -5.211 37.000 120.275 1.00 50.96 706 GLU B CA 1
ATOM 3664 C C . GLU C 1 135 ? -5.206 37.544 118.887 1.00 51.79 706 GLU B C 1
ATOM 3665 O O . GLU C 1 135 ? -4.490 38.467 118.600 1.00 57.28 706 GLU B O 1
ATOM 3671 N N . PRO C 1 136 ? -5.994 36.965 118.009 1.00 55.72 707 PRO B N 1
ATOM 3672 C CA . PRO C 1 136 ? -6.014 37.418 116.620 1.00 57.90 707 PRO B CA 1
ATOM 3673 C C . PRO C 1 136 ? -6.922 38.644 116.526 1.00 59.01 707 PRO B C 1
ATOM 3674 O O . PRO C 1 136 ? -7.872 38.772 117.303 1.00 57.73 707 PRO B O 1
ATOM 3678 N N . PRO C 1 137 ? -6.686 39.570 115.566 1.00 58.77 708 PRO B N 1
ATOM 3679 C CA . PRO C 1 137 ? -7.357 40.870 115.567 1.00 58.89 708 PRO B CA 1
ATOM 3680 C C . PRO C 1 137 ? -8.728 40.757 114.869 1.00 62.55 708 PRO B C 1
ATOM 3681 O O . PRO C 1 137 ? -8.773 40.079 113.829 1.00 58.19 708 PRO B O 1
ATOM 3685 N N . ASP C 1 148 ? -7.916 32.572 110.512 1.00 65.39 719 ASP B N 1
ATOM 3686 C CA . ASP C 1 148 ? -6.547 32.505 111.095 1.00 67.26 719 ASP B CA 1
ATOM 3687 C C . ASP C 1 148 ? -6.447 31.304 112.058 1.00 67.41 719 ASP B C 1
ATOM 3688 O O . ASP C 1 148 ? -7.450 30.576 112.218 1.00 63.75 719 ASP B O 1
ATOM 3693 N N . ILE C 1 149 ? -5.256 31.090 112.637 1.00 64.99 720 ILE B N 1
ATOM 3694 C CA . ILE C 1 149 ? -4.939 30.021 113.630 1.00 60.15 720 ILE B CA 1
ATOM 3695 C C . ILE C 1 149 ? -5.727 30.272 114.913 1.00 60.33 720 ILE B C 1
ATOM 3696 O O . ILE C 1 149 ? -6.087 29.291 115.579 1.00 64.06 720 ILE B O 1
ATOM 3701 N N . GLY C 1 150 ? -5.922 31.541 115.273 1.00 59.68 721 GLY B N 1
ATOM 3702 C CA . GLY C 1 150 ? -6.575 31.943 116.532 1.00 55.16 721 GLY B CA 1
ATOM 3703 C C . GLY C 1 150 ? -5.562 32.255 117.619 1.00 49.34 721 GLY B C 1
ATOM 3704 O O . GLY C 1 150 ? -4.615 32.998 117.347 1.00 55.39 721 GLY B O 1
ATOM 3705 N N . GLY C 1 151 ? -5.743 31.695 118.811 1.00 44.80 722 GLY B N 1
ATOM 3706 C CA . GLY C 1 151 ? -4.883 31.961 119.978 1.00 43.29 722 GLY B CA 1
ATOM 3707 C C . GLY C 1 151 ? -3.522 31.278 119.879 1.00 42.35 722 GLY B C 1
ATOM 3708 O O . GLY C 1 151 ? -3.460 30.031 119.760 1.00 41.01 722 GLY B O 1
ATOM 3709 N N . VAL C 1 152 ? -2.446 32.062 119.950 1.00 40.56 723 VAL B N 1
ATOM 3710 C CA . VAL C 1 152 ? -1.047 31.548 120.049 1.00 36.79 723 VAL B CA 1
ATOM 3711 C C . VAL C 1 152 ? -0.563 31.760 121.487 1.00 33.57 723 VAL B C 1
ATOM 3712 O O . VAL C 1 152 ? -0.568 32.902 121.974 1.00 32.01 723 VAL B O 1
ATOM 3716 N N . LEU C 1 153 ? -0.174 30.669 122.139 1.00 31.73 724 LEU B N 1
ATOM 3717 C CA . LEU C 1 153 ? 0.365 30.682 123.516 1.00 30.71 724 LEU B CA 1
ATOM 3718 C C . LEU C 1 153 ? 1.853 31.043 123.443 1.00 29.84 724 LEU B C 1
ATOM 3719 O O . LEU C 1 153 ? 2.619 30.337 122.765 1.00 27.86 724 LEU B O 1
ATOM 3724 N N . LEU C 1 154 ? 2.214 32.157 124.074 1.00 29.61 725 LEU B N 1
ATOM 3725 C CA . LEU C 1 154 ? 3.597 32.691 124.121 1.00 30.20 725 LEU B CA 1
ATOM 3726 C C . LEU C 1 154 ? 4.068 32.633 125.559 1.00 30.26 725 LEU B C 1
ATOM 3727 O O . LEU C 1 154 ? 3.274 33.008 126.437 1.00 30.75 725 LEU B O 1
ATOM 3732 N N . GLY C 1 155 ? 5.311 32.208 125.769 1.00 30.56 726 GLY B N 1
ATOM 3733 C CA . GLY C 1 155 ? 6.008 32.467 127.038 1.00 29.43 726 GLY B CA 1
ATOM 3734 C C . GLY C 1 155 ? 6.440 33.918 127.075 1.00 28.19 726 GLY B C 1
ATOM 3735 O O . GLY C 1 155 ? 6.877 34.422 126.033 1.00 26.08 726 GLY B O 1
ATOM 3736 N N . PHE C 1 156 ? 6.310 34.588 128.216 1.00 29.55 727 PHE B N 1
ATOM 3737 C CA . PHE C 1 156 ? 6.763 35.993 128.335 1.00 29.97 727 PHE B CA 1
ATOM 3738 C C . PHE C 1 156 ? 7.538 36.218 129.620 1.00 26.76 727 PHE B C 1
ATOM 3739 O O . PHE C 1 156 ? 7.422 35.489 130.583 1.00 26.09 727 PHE B O 1
ATOM 3747 N N . SER C 1 157 ? 8.322 37.271 129.560 1.00 28.62 728 SER B N 1
ATOM 3748 C CA . SER C 1 157 ? 9.151 37.814 130.657 1.00 30.20 728 SER B CA 1
ATOM 3749 C C . SER C 1 157 ? 8.961 39.335 130.619 1.00 29.10 728 SER B C 1
ATOM 3750 O O . SER C 1 157 ? 8.978 39.907 129.534 1.00 29.55 728 SER B O 1
ATOM 3753 N N . ARG C 1 158 ? 8.702 39.974 131.742 1.00 30.13 729 ARG B N 1
ATOM 3754 C CA . ARG C 1 158 ? 8.685 41.451 131.784 1.00 29.76 729 ARG B CA 1
ATOM 3755 C C . ARG C 1 158 ? 9.515 41.934 132.972 1.00 27.72 729 ARG B C 1
ATOM 3756 O O . ARG C 1 158 ? 9.205 41.563 134.108 1.00 26.30 729 ARG B O 1
ATOM 3764 N N . GLN C 1 159 ? 10.544 42.720 132.688 1.00 26.61 730 GLN B N 1
ATOM 3765 C CA . GLN C 1 159 ? 11.410 43.355 133.702 1.00 27.94 730 GLN B CA 1
ATOM 3766 C C . GLN C 1 159 ? 10.978 44.806 133.875 1.00 26.01 730 GLN B C 1
ATOM 3767 O O . GLN C 1 159 ? 10.714 45.406 132.855 1.00 28.50 730 GLN B O 1
ATOM 3773 N N . PHE C 1 160 ? 10.908 45.333 135.101 1.00 25.56 731 PHE B N 1
ATOM 3774 C CA . PHE C 1 160 ? 10.604 46.764 135.390 1.00 25.83 731 PHE B CA 1
ATOM 3775 C C . PHE C 1 160 ? 11.584 47.322 136.411 1.00 25.28 731 PHE B C 1
ATOM 3776 O O . PHE C 1 160 ? 11.634 46.763 137.491 1.00 26.47 731 PHE B O 1
ATOM 3784 N N . VAL C 1 161 ? 12.297 48.395 136.093 1.00 25.70 732 VAL B N 1
ATOM 3785 C CA . VAL C 1 161 ? 12.901 49.276 137.128 1.00 27.25 732 VAL B CA 1
ATOM 3786 C C . VAL C 1 161 ? 11.934 50.438 137.327 1.00 28.28 732 VAL B C 1
ATOM 3787 O O . VAL C 1 161 ? 11.577 51.112 136.358 1.00 26.03 732 VAL B O 1
ATOM 3791 N N . VAL C 1 162 ? 11.481 50.630 138.549 1.00 31.08 733 VAL B N 1
ATOM 3792 C CA . VAL C 1 162 ? 10.472 51.678 138.819 1.00 32.76 733 VAL B CA 1
ATOM 3793 C C . VAL C 1 162 ? 11.078 52.623 139.844 1.00 34.14 733 VAL B C 1
ATOM 3794 O O . VAL C 1 162 ? 12.075 52.264 140.487 1.00 34.07 733 VAL B O 1
ATOM 3798 N N . THR C 1 163 ? 10.480 53.796 139.945 1.00 39.36 734 THR B N 1
ATOM 3799 C CA . THR C 1 163 ? 10.925 54.910 140.804 1.00 43.56 734 THR B CA 1
ATOM 3800 C C . THR C 1 163 ? 9.655 55.433 141.467 1.00 40.59 734 THR B C 1
ATOM 3801 O O . THR C 1 163 ? 8.613 55.343 140.816 1.00 41.21 734 THR B O 1
ATOM 3805 N N . PHE C 1 164 ? 9.730 55.886 142.716 1.00 43.86 735 PHE B N 1
ATOM 3806 C CA . PHE C 1 164 ? 8.575 56.402 143.499 1.00 45.25 735 PHE B CA 1
ATOM 3807 C C . PHE C 1 164 ? 8.650 57.928 143.586 1.00 48.79 735 PHE B C 1
ATOM 3808 O O . PHE C 1 164 ? 9.666 58.484 144.052 1.00 50.63 735 PHE B O 1
ATOM 3816 N N . ASP C 1 165 ? 7.596 58.589 143.122 1.00 51.96 736 ASP B N 1
ATOM 3817 C CA . ASP C 1 165 ? 7.564 60.065 142.970 1.00 59.44 736 ASP B CA 1
ATOM 3818 C C . ASP C 1 165 ? 6.288 60.588 143.619 1.00 57.92 736 ASP B C 1
ATOM 3819 O O . ASP C 1 165 ? 5.304 59.815 143.696 1.00 58.00 736 ASP B O 1
ATOM 3824 N N . GLU C 1 166 ? 6.305 61.854 144.036 1.00 52.46 737 GLU B N 1
ATOM 3825 C CA . GLU C 1 166 ? 5.133 62.494 144.677 1.00 55.23 737 GLU B CA 1
ATOM 3826 C C . GLU C 1 166 ? 4.031 62.714 143.636 1.00 56.34 737 GLU B C 1
ATOM 3827 O O . GLU C 1 166 ? 4.327 63.218 142.533 1.00 51.08 737 GLU B O 1
ATOM 3833 N N . ALA C 1 167 ? 2.805 62.342 144.008 1.00 56.84 738 ALA B N 1
ATOM 3834 C CA . ALA C 1 167 ? 1.570 62.497 143.210 1.00 54.37 738 ALA B CA 1
ATOM 3835 C C . ALA C 1 167 ? 0.890 63.782 143.670 1.00 51.68 738 ALA B C 1
ATOM 3836 O O . ALA C 1 167 ? 0.989 64.087 144.876 1.00 51.79 738 ALA B O 1
ATOM 3838 N N . ASN C 1 168 ? 0.259 64.504 142.742 1.00 52.11 739 ASN B N 1
ATOM 3839 C CA . ASN C 1 168 ? -0.386 65.818 143.013 1.00 52.93 739 ASN B CA 1
ATOM 3840 C C . ASN C 1 168 ? -1.836 65.754 142.517 1.00 51.42 739 ASN B C 1
ATOM 3841 O O . ASN C 1 168 ? -2.612 65.022 143.185 1.00 49.52 739 ASN B O 1
ATOM 3846 N N . LYS C 1 173 ? -3.124 64.086 151.470 1.00 52.23 744 LYS B N 1
ATOM 3847 C CA . LYS C 1 173 ? -2.937 64.810 150.174 1.00 54.15 744 LYS B CA 1
ATOM 3848 C C . LYS C 1 173 ? -1.552 64.549 149.557 1.00 50.48 744 LYS B C 1
ATOM 3849 O O . LYS C 1 173 ? -1.396 64.850 148.358 1.00 54.19 744 LYS B O 1
ATOM 3855 N N . ARG C 1 174 ? -0.565 64.089 150.324 1.00 47.91 745 ARG B N 1
ATOM 3856 C CA . ARG C 1 174 ? 0.773 63.720 149.788 1.00 53.33 745 ARG B CA 1
ATOM 3857 C C . ARG C 1 174 ? 0.905 62.194 149.896 1.00 56.18 745 ARG B C 1
ATOM 3858 O O . ARG C 1 174 ? 0.501 61.629 150.950 1.00 54.74 745 ARG B O 1
ATOM 3866 N N . ALA C 1 175 ? 1.374 61.568 148.808 1.00 59.39 746 ALA B N 1
ATOM 3867 C CA . ALA C 1 175 ? 1.363 60.110 148.537 1.00 62.76 746 ALA B CA 1
ATOM 3868 C C . ALA C 1 175 ? 2.231 59.818 147.303 1.00 62.78 746 ALA B C 1
ATOM 3869 O O . ALA C 1 175 ? 2.457 60.738 146.484 1.00 59.89 746 ALA B O 1
ATOM 3871 N N . ARG C 1 176 ? 2.663 58.563 147.166 1.00 64.41 747 ARG B N 1
ATOM 3872 C CA . ARG C 1 176 ? 3.652 58.108 146.154 1.00 65.80 747 ARG B CA 1
ATOM 3873 C C . ARG C 1 176 ? 2.929 57.750 144.861 1.00 62.64 747 ARG B C 1
ATOM 3874 O O . ARG C 1 176 ? 1.853 57.183 144.989 1.00 59.48 747 ARG B O 1
ATOM 3882 N N . ARG C 1 177 ? 3.547 58.020 143.704 1.00 61.93 748 ARG B N 1
ATOM 3883 C CA . ARG C 1 177 ? 3.160 57.573 142.333 1.00 59.09 748 ARG B CA 1
ATOM 3884 C C . ARG C 1 177 ? 4.263 56.641 141.840 1.00 55.33 748 ARG B C 1
ATOM 3885 O O . ARG C 1 177 ? 5.435 56.967 142.096 1.00 56.82 748 ARG B O 1
ATOM 3893 N N . LEU C 1 178 ? 3.932 55.540 141.169 1.00 52.64 749 LEU B N 1
ATOM 3894 C CA . LEU C 1 178 ? 4.959 54.598 140.643 1.00 51.22 749 LEU B CA 1
ATOM 3895 C C . LEU C 1 178 ? 5.308 54.987 139.205 1.00 45.99 749 LEU B C 1
ATOM 3896 O O . LEU C 1 178 ? 4.375 55.206 138.430 1.00 47.04 749 LEU B O 1
ATOM 3901 N N . LYS C 1 179 ? 6.593 55.051 138.858 1.00 42.80 750 LYS B N 1
ATOM 3902 C CA . LYS C 1 179 ? 7.035 55.454 137.493 1.00 43.05 750 LYS B CA 1
ATOM 3903 C C . LYS C 1 179 ? 8.053 54.459 136.942 1.00 39.41 750 LYS B C 1
ATOM 3904 O O . LYS C 1 179 ? 9.024 54.185 137.656 1.00 44.08 750 LYS B O 1
ATOM 3910 N N . ILE C 1 180 ? 7.871 54.013 135.697 1.00 32.34 751 ILE B N 1
ATOM 3911 C CA . ILE C 1 180 ? 8.771 53.034 135.041 1.00 29.62 751 ILE B CA 1
ATOM 3912 C C . ILE C 1 180 ? 9.978 53.746 134.438 1.00 27.56 751 ILE B C 1
ATOM 3913 O O . ILE C 1 180 ? 9.807 54.508 133.499 1.00 30.53 751 ILE B O 1
ATOM 3918 N N . ALA C 1 181 ? 11.163 53.435 134.934 1.00 25.67 752 ALA B N 1
ATOM 3919 C CA . ALA C 1 181 ? 12.440 54.022 134.505 1.00 26.33 752 ALA B CA 1
ATOM 3920 C C . ALA C 1 181 ? 12.987 53.191 133.361 1.00 27.44 752 ALA B C 1
ATOM 3921 O O . ALA C 1 181 ? 13.371 53.785 132.350 1.00 30.25 752 ALA B O 1
ATOM 3923 N N . ASN C 1 182 ? 13.056 51.874 133.558 1.00 26.98 753 ASN B N 1
ATOM 3924 C CA . ASN C 1 182 ? 13.510 50.905 132.532 1.00 28.35 753 ASN B CA 1
ATOM 3925 C C . ASN C 1 182 ? 12.473 49.795 132.443 1.00 29.96 753 ASN B C 1
ATOM 3926 O O . ASN C 1 182 ? 12.010 49.354 133.494 1.00 32.00 753 ASN B O 1
ATOM 3931 N N . GLU C 1 183 ? 12.163 49.356 131.225 1.00 31.24 754 GLU B N 1
ATOM 3932 C CA . GLU C 1 183 ? 11.200 48.270 130.943 1.00 31.74 754 GLU B CA 1
ATOM 3933 C C . GLU C 1 183 ? 11.775 47.389 129.817 1.00 29.85 754 GLU B C 1
ATOM 3934 O O . GLU C 1 183 ? 12.446 47.919 128.916 1.00 27.83 754 GLU B O 1
ATOM 3940 N N . ARG C 1 184 ? 11.550 46.077 129.902 1.00 28.90 755 ARG B N 1
ATOM 3941 C CA . ARG C 1 184 ? 11.888 45.089 128.851 1.00 28.24 755 ARG B CA 1
ATOM 3942 C C . ARG C 1 184 ? 10.741 44.076 128.728 1.00 26.16 755 ARG B C 1
ATOM 3943 O O . ARG C 1 184 ? 10.257 43.616 129.744 1.00 26.40 755 ARG B O 1
ATOM 3951 N N . LEU C 1 185 ? 10.304 43.765 127.517 1.00 24.13 756 LEU B N 1
ATOM 3952 C CA . LEU C 1 185 ? 9.324 42.687 127.273 1.00 24.30 756 LEU B CA 1
ATOM 3953 C C . LEU C 1 185 ? 10.065 41.619 126.478 1.00 23.39 756 LEU B C 1
ATOM 3954 O O . LEU C 1 185 ? 10.612 41.960 125.430 1.00 23.90 756 LEU B O 1
ATOM 3959 N N . HIS C 1 186 ? 10.129 40.395 126.990 1.00 23.07 757 HIS B N 1
ATOM 3960 C CA . HIS C 1 186 ? 10.810 39.262 126.323 1.00 24.21 757 HIS B CA 1
ATOM 3961 C C . HIS C 1 186 ? 9.760 38.239 125.920 1.00 24.34 757 HIS B C 1
ATOM 3962 O O . HIS C 1 186 ? 9.026 37.797 126.820 1.00 23.06 757 HIS B O 1
ATOM 3969 N N . ILE C 1 187 ? 9.682 37.936 124.626 1.00 24.92 758 ILE B N 1
ATOM 3970 C CA . ILE C 1 187 ? 8.731 36.942 124.058 1.00 27.87 758 ILE B CA 1
ATOM 3971 C C . ILE C 1 187 ? 9.523 35.690 123.714 1.00 28.63 758 ILE B C 1
ATOM 3972 O O . ILE C 1 187 ? 10.546 35.793 123.025 1.00 26.63 758 ILE B O 1
ATOM 3977 N N . THR C 1 188 ? 9.054 34.548 124.188 1.00 30.32 759 THR B N 1
ATOM 3978 C CA . THR C 1 188 ? 9.767 33.270 123.989 1.00 32.82 759 THR B CA 1
ATOM 3979 C C . THR C 1 188 ? 8.749 32.155 123.754 1.00 32.53 759 THR B C 1
ATOM 3980 O O . THR C 1 188 ? 7.530 32.431 123.804 1.00 30.71 759 THR B O 1
ATOM 3984 N N . ASN C 1 189 ? 9.261 30.956 123.475 1.00 35.22 760 ASN B N 1
ATOM 3985 C CA . ASN C 1 189 ? 8.469 29.702 123.384 1.00 37.96 760 ASN B CA 1
ATOM 3986 C C . ASN C 1 189 ? 7.910 29.346 124.758 1.00 37.02 760 ASN B C 1
ATOM 3987 O O . ASN C 1 189 ? 8.621 29.429 125.755 1.00 35.69 760 ASN B O 1
ATOM 3992 N N . PRO C 1 190 ? 6.653 28.864 124.852 1.00 36.88 761 PRO B N 1
ATOM 3993 C CA . PRO C 1 190 ? 6.108 28.397 126.121 1.00 38.31 761 PRO B CA 1
ATOM 3994 C C . PRO C 1 190 ? 6.643 26.996 126.455 1.00 39.42 761 PRO B C 1
ATOM 3995 O O . PRO C 1 190 ? 6.934 26.218 125.564 1.00 36.70 761 PRO B O 1
ATOM 3999 N N . SER C 1 191 ? 6.765 26.715 127.746 1.00 43.20 762 SER B N 1
ATOM 4000 C CA . SER C 1 191 ? 7.139 25.389 128.292 1.00 47.10 762 SER B CA 1
ATOM 4001 C C . SER C 1 191 ? 6.017 24.398 127.983 1.00 46.31 762 SER B C 1
ATOM 4002 O O . SER C 1 191 ? 4.855 24.790 128.096 1.00 50.59 762 SER B O 1
ATOM 4005 N N . LYS C 1 192 ? 6.330 23.157 127.633 1.00 47.10 763 LYS B N 1
ATOM 4006 C CA . LYS C 1 192 ? 5.273 22.137 127.389 1.00 50.83 763 LYS B CA 1
ATOM 4007 C C . LYS C 1 192 ? 4.417 21.950 128.652 1.00 48.48 763 LYS B C 1
ATOM 4008 O O . LYS C 1 192 ? 3.193 21.771 128.501 1.00 47.41 763 LYS B O 1
ATOM 4014 N N . THR C 1 193 ? 5.032 21.995 129.838 1.00 47.08 764 THR B N 1
ATOM 4015 C CA . THR C 1 193 ? 4.357 21.931 131.164 1.00 47.72 764 THR B CA 1
ATOM 4016 C C . THR C 1 193 ? 3.324 23.058 131.241 1.00 45.61 764 THR B C 1
ATOM 4017 O O . THR C 1 193 ? 2.145 22.794 131.572 1.00 41.94 764 THR B O 1
ATOM 4021 N N . ALA C 1 194 ? 3.783 24.273 130.944 1.00 46.39 765 ALA B N 1
ATOM 4022 C CA . ALA C 1 194 ? 2.994 25.526 130.984 1.00 48.95 765 ALA B CA 1
ATOM 4023 C C . ALA C 1 194 ? 1.767 25.397 130.075 1.00 46.94 765 ALA B C 1
ATOM 4024 O O . ALA C 1 194 ? 0.660 25.747 130.518 1.00 47.52 765 ALA B O 1
ATOM 4026 N N . ILE C 1 195 ? 1.976 24.897 128.856 1.00 44.81 766 ILE B N 1
ATOM 4027 C CA . ILE C 1 195 ? 0.905 24.623 127.846 1.00 47.65 766 ILE B CA 1
ATOM 4028 C C . ILE C 1 195 ? -0.162 23.717 128.483 1.00 47.36 766 ILE B C 1
ATOM 4029 O O . ILE C 1 195 ? -1.373 23.919 128.199 1.00 42.88 766 ILE B O 1
ATOM 4034 N N . ARG C 1 196 ? 0.274 22.773 129.326 1.00 48.69 767 ARG B N 1
ATOM 4035 C CA . ARG C 1 196 ? -0.572 21.683 129.884 1.00 48.37 767 ARG B CA 1
ATOM 4036 C C . ARG C 1 196 ? -1.424 22.196 131.051 1.00 45.34 767 ARG B C 1
ATOM 4037 O O . ARG C 1 196 ? -2.459 21.562 131.351 1.00 40.37 767 ARG B O 1
ATOM 4045 N N . ASN C 1 197 ? -1.013 23.306 131.662 1.00 46.66 768 ASN B N 1
ATOM 4046 C CA . ASN C 1 197 ? -1.740 23.925 132.799 1.00 50.51 768 ASN B CA 1
ATOM 4047 C C . ASN C 1 197 ? -2.328 25.287 132.404 1.00 48.57 768 ASN B C 1
ATOM 4048 O O . ASN C 1 197 ? -2.947 25.906 133.286 1.00 47.34 768 ASN B O 1
ATOM 4053 N N . ALA C 1 198 ? -2.176 25.729 131.149 1.00 46.56 769 ALA B N 1
ATOM 4054 C CA . ALA C 1 198 ? -2.249 27.164 130.792 1.00 49.11 769 ALA B CA 1
ATOM 4055 C C . ALA C 1 198 ? -3.598 27.747 131.205 1.00 51.97 769 ALA B C 1
ATOM 4056 O O . ALA C 1 198 ? -3.606 28.631 132.064 1.00 65.05 769 ALA B O 1
ATOM 4058 N N . PHE C 1 199 ? -4.709 27.295 130.643 1.00 48.63 770 PHE B N 1
ATOM 4059 C CA . PHE C 1 199 ? -6.011 27.939 130.943 1.00 49.12 770 PHE B CA 1
ATOM 4060 C C . PHE C 1 199 ? -6.962 26.852 131.419 1.00 52.22 770 PHE B C 1
ATOM 4061 O O . PHE C 1 199 ? -7.902 26.471 130.683 1.00 60.23 770 PHE B O 1
ATOM 4069 N N . SER C 1 200 ? -6.689 26.379 132.633 1.00 49.02 771 SER B N 1
ATOM 4070 C CA . SER C 1 200 ? -7.387 25.258 133.304 1.00 48.86 771 SER B CA 1
ATOM 4071 C C . SER C 1 200 ? -8.795 25.701 133.746 1.00 52.49 771 SER B C 1
ATOM 4072 O O . SER C 1 200 ? -9.155 26.866 133.453 1.00 48.37 771 SER B O 1
ATOM 4075 N N . VAL C 1 201 ? -9.557 24.804 134.406 1.00 60.44 772 VAL B N 1
ATOM 4076 C CA . VAL C 1 201 ? -10.922 25.058 134.978 1.00 59.40 772 VAL B CA 1
ATOM 4077 C C . VAL C 1 201 ? -10.936 24.813 136.502 1.00 60.16 772 VAL B C 1
ATOM 4078 O O . VAL C 1 201 ? -11.898 24.207 137.001 1.00 55.34 772 VAL B O 1
ATOM 4082 N N . ASN C 1 202 ? -9.938 25.363 137.212 1.00 67.72 773 ASN B N 1
ATOM 4083 C CA . ASN C 1 202 ? -9.695 25.217 138.676 1.00 65.06 773 ASN B CA 1
ATOM 4084 C C . ASN C 1 202 ? -10.481 26.302 139.420 1.00 63.37 773 ASN B C 1
ATOM 4085 O O . ASN C 1 202 ? -9.997 26.823 140.430 1.00 68.30 773 ASN B O 1
ATOM 4090 N N . ASP D 2 2 ? 20.222 62.277 122.230 1.00 65.76 2 ASP V N 1
ATOM 4091 C CA . ASP D 2 2 ? 20.148 61.229 121.158 1.00 68.93 2 ASP V CA 1
ATOM 4092 C C . ASP D 2 2 ? 21.456 61.190 120.353 1.00 72.26 2 ASP V C 1
ATOM 4093 O O . ASP D 2 2 ? 21.471 60.561 119.271 1.00 79.88 2 ASP V O 1
ATOM 4098 N N . SER D 2 3 ? 22.503 61.853 120.846 1.00 68.32 3 SER V N 1
ATOM 4099 C CA . SER D 2 3 ? 23.903 61.778 120.355 1.00 63.97 3 SER V CA 1
ATOM 4100 C C . SER D 2 3 ? 24.784 61.370 121.541 1.00 61.33 3 SER V C 1
ATOM 4101 O O . SER D 2 3 ? 25.665 60.503 121.388 1.00 53.08 3 SER V O 1
ATOM 4104 N N . ASP D 2 4 ? 24.500 61.984 122.690 1.00 62.01 4 ASP V N 1
ATOM 4105 C CA . ASP D 2 4 ? 25.073 61.682 124.027 1.00 63.79 4 ASP V CA 1
ATOM 4106 C C . ASP D 2 4 ? 24.469 60.372 124.542 1.00 60.36 4 ASP V C 1
ATOM 4107 O O . ASP D 2 4 ? 25.202 59.604 125.197 1.00 59.05 4 ASP V O 1
ATOM 4112 N N . LEU D 2 5 ? 23.189 60.119 124.239 1.00 57.28 5 LEU V N 1
ATOM 4113 C CA . LEU D 2 5 ? 22.478 58.876 124.647 1.00 50.06 5 LEU V CA 1
ATOM 4114 C C . LEU D 2 5 ? 22.999 57.720 123.797 1.00 46.87 5 LEU V C 1
ATOM 4115 O O . LEU D 2 5 ? 23.191 56.627 124.335 1.00 43.67 5 LEU V O 1
ATOM 4120 N N . LYS D 2 6 ? 23.209 57.962 122.508 1.00 48.93 6 LYS V N 1
ATOM 4121 C CA . LYS D 2 6 ? 23.638 56.918 121.543 1.00 52.70 6 LYS V CA 1
ATOM 4122 C C . LYS D 2 6 ? 24.937 56.274 122.051 1.00 52.98 6 LYS V C 1
ATOM 4123 O O . LYS D 2 6 ? 24.993 55.037 122.079 1.00 58.01 6 LYS V O 1
ATOM 4129 N N . ALA D 2 7 ? 25.910 57.077 122.495 1.00 51.72 7 ALA V N 1
ATOM 4130 C CA . ALA D 2 7 ? 27.253 56.647 122.954 1.00 49.06 7 ALA V CA 1
ATOM 4131 C C . ALA D 2 7 ? 27.146 55.856 124.260 1.00 47.25 7 ALA V C 1
ATOM 4132 O O . ALA D 2 7 ? 27.878 54.856 124.430 1.00 41.25 7 ALA V O 1
ATOM 4134 N N . LYS D 2 8 ? 26.305 56.349 125.170 1.00 50.04 8 LYS V N 1
ATOM 4135 C CA . LYS D 2 8 ? 25.940 55.674 126.446 1.00 52.99 8 LYS V CA 1
ATOM 4136 C C . LYS D 2 8 ? 25.479 54.250 126.120 1.00 51.71 8 LYS V C 1
ATOM 4137 O O . LYS D 2 8 ? 25.910 53.302 126.814 1.00 57.70 8 LYS V O 1
ATOM 4143 N N . VAL D 2 9 ? 24.636 54.139 125.088 1.00 46.80 9 VAL V N 1
ATOM 4144 C CA . VAL D 2 9 ? 23.961 52.895 124.626 1.00 42.87 9 VAL V CA 1
ATOM 4145 C C . VAL D 2 9 ? 24.969 51.983 123.910 1.00 43.31 9 VAL V C 1
ATOM 4146 O O . VAL D 2 9 ? 24.850 50.761 124.068 1.00 45.57 9 VAL V O 1
ATOM 4150 N N . GLU D 2 10 ? 25.913 52.517 123.133 1.00 45.79 10 GLU V N 1
ATOM 4151 C CA . GLU D 2 10 ? 26.888 51.655 122.404 1.00 48.42 10 GLU V CA 1
ATOM 4152 C C . GLU D 2 10 ? 27.901 51.119 123.413 1.00 44.14 10 GLU V C 1
ATOM 4153 O O . GLU D 2 10 ? 28.268 49.949 123.296 1.00 46.22 10 GLU V O 1
ATOM 4159 N N . SER D 2 11 ? 28.296 51.946 124.379 1.00 42.37 11 SER V N 1
ATOM 4160 C CA . SER D 2 11 ? 29.249 51.624 125.473 1.00 38.66 11 SER V CA 1
ATOM 4161 C C . SER D 2 11 ? 28.687 50.482 126.329 1.00 38.46 11 SER V C 1
ATOM 4162 O O . SER D 2 11 ? 29.434 49.546 126.666 1.00 40.94 11 SER V O 1
ATOM 4165 N N . CYS D 2 12 ? 27.398 50.575 126.650 1.00 38.31 12 CYS V N 1
ATOM 4166 C CA . CYS D 2 12 ? 26.595 49.621 127.459 1.00 37.30 12 CYS V CA 1
ATOM 4167 C C . CYS D 2 12 ? 26.554 48.237 126.793 1.00 34.36 12 CYS V C 1
ATOM 4168 O O . CYS D 2 12 ? 26.795 47.204 127.471 1.00 30.51 12 CYS V O 1
ATOM 4171 N N . ALA D 2 13 ? 26.249 48.222 125.501 1.00 33.72 13 ALA V N 1
ATOM 4172 C CA . ALA D 2 13 ? 26.122 46.998 124.684 1.00 34.89 13 ALA V CA 1
ATOM 4173 C C . ALA D 2 13 ? 27.474 46.295 124.578 1.00 35.41 13 ALA V C 1
ATOM 4174 O O . ALA D 2 13 ? 27.498 45.059 124.715 1.00 34.74 13 ALA V O 1
ATOM 4176 N N . ARG D 2 14 ? 28.558 47.036 124.333 1.00 36.83 14 ARG V N 1
ATOM 4177 C CA . ARG D 2 14 ? 29.917 46.430 124.297 1.00 38.02 14 ARG V CA 1
ATOM 4178 C C . ARG D 2 14 ? 30.150 45.745 125.648 1.00 35.51 14 ARG V C 1
ATOM 4179 O O . ARG D 2 14 ? 30.504 44.556 125.671 1.00 31.87 14 ARG V O 1
ATOM 4187 N N . THR D 2 15 ? 29.938 46.485 126.733 1.00 35.42 15 THR V N 1
ATOM 4188 C CA . THR D 2 15 ? 30.189 46.019 128.114 1.00 36.42 15 THR V CA 1
ATOM 4189 C C . THR D 2 15 ? 29.379 44.753 128.365 1.00 36.44 15 THR V C 1
ATOM 4190 O O . THR D 2 15 ? 29.980 43.766 128.760 1.00 35.75 15 THR V O 1
ATOM 4194 N N . ALA D 2 16 ? 28.070 44.803 128.108 1.00 39.44 16 ALA V N 1
ATOM 4195 C CA . ALA D 2 16 ? 27.119 43.692 128.338 1.00 39.62 16 ALA V CA 1
ATOM 4196 C C . ALA D 2 16 ? 27.609 42.420 127.637 1.00 37.54 16 ALA V C 1
ATOM 4197 O O . ALA D 2 16 ? 27.453 41.336 128.212 1.00 37.29 16 ALA V O 1
ATOM 4199 N N . ASP D 2 17 ? 28.163 42.551 126.433 1.00 38.02 17 ASP V N 1
ATOM 4200 C CA . ASP D 2 17 ? 28.704 41.411 125.645 1.00 39.97 17 ASP V CA 1
ATOM 4201 C C . ASP D 2 17 ? 29.968 40.882 126.343 1.00 36.59 17 ASP V C 1
ATOM 4202 O O . ASP D 2 17 ? 30.065 39.664 126.582 1.00 33.17 17 ASP V O 1
ATOM 4207 N N . THR D 2 18 ? 30.920 41.752 126.670 1.00 35.74 18 THR V N 1
ATOM 4208 C CA . THR D 2 18 ? 32.175 41.320 127.330 1.00 35.21 18 THR V CA 1
ATOM 4209 C C . THR D 2 18 ? 31.832 40.649 128.664 1.00 34.32 18 THR V C 1
ATOM 4210 O O . THR D 2 18 ? 32.438 39.605 128.953 1.00 35.35 18 THR V O 1
ATOM 4214 N N . PHE D 2 19 ? 30.905 41.218 129.441 1.00 34.32 19 PHE V N 1
ATOM 4215 C CA . PHE D 2 19 ? 30.488 40.701 130.775 1.00 34.38 19 PHE V CA 1
ATOM 4216 C C . PHE D 2 19 ? 29.795 39.328 130.641 1.00 35.86 19 PHE V C 1
ATOM 4217 O O . PHE D 2 19 ? 30.123 38.387 131.428 1.00 34.07 19 PHE V O 1
ATOM 4225 N N . THR D 2 20 ? 28.834 39.208 129.714 1.00 34.61 20 THR V N 1
ATOM 4226 C CA . THR D 2 20 ? 27.999 37.985 129.542 1.00 34.53 20 THR V CA 1
ATOM 4227 C C . THR D 2 20 ? 28.864 36.818 129.072 1.00 34.46 20 THR V C 1
ATOM 4228 O O . THR D 2 20 ? 28.638 35.702 129.562 1.00 31.46 20 THR V O 1
ATOM 4232 N N . ARG D 2 21 ? 29.804 37.066 128.158 1.00 36.29 21 ARG V N 1
ATOM 4233 C CA . ARG D 2 21 ? 30.698 36.008 127.622 1.00 39.00 21 ARG V CA 1
ATOM 4234 C C . ARG D 2 21 ? 31.510 35.442 128.783 1.00 36.48 21 ARG V C 1
ATOM 4235 O O . ARG D 2 21 ? 31.561 34.214 128.936 1.00 37.07 21 ARG V O 1
ATOM 4243 N N . LEU D 2 22 ? 32.063 36.323 129.607 1.00 37.01 22 LEU V N 1
ATOM 4244 C CA . LEU D 2 22 ? 32.953 35.945 130.736 1.00 37.39 22 LEU V CA 1
ATOM 4245 C C . LEU D 2 22 ? 32.143 35.307 131.874 1.00 35.37 22 LEU V C 1
ATOM 4246 O O . LEU D 2 22 ? 32.666 34.414 132.555 1.00 34.97 22 LEU V O 1
ATOM 4251 N N . TYR D 2 23 ? 30.904 35.747 132.076 1.00 36.73 23 TYR V N 1
ATOM 4252 C CA . TYR D 2 23 ? 30.023 35.246 133.157 1.00 33.28 23 TYR V CA 1
ATOM 4253 C C . TYR D 2 23 ? 29.628 33.784 132.886 1.00 32.24 23 TYR V C 1
ATOM 4254 O O . TYR D 2 23 ? 29.679 32.999 133.855 1.00 29.80 23 TYR V O 1
ATOM 4263 N N . TYR D 2 24 ? 29.238 33.430 131.647 1.00 32.86 24 TYR V N 1
ATOM 4264 C CA . TYR D 2 24 ? 28.795 32.052 131.274 1.00 32.14 24 TYR V CA 1
ATOM 4265 C C . TYR D 2 24 ? 30.002 31.115 131.129 1.00 32.66 24 TYR V C 1
ATOM 4266 O O . TYR D 2 24 ? 29.847 29.927 131.450 1.00 35.48 24 TYR V O 1
ATOM 4275 N N . ALA D 2 25 ? 31.174 31.619 130.739 1.00 31.52 25 ALA V N 1
ATOM 4276 C CA . ALA D 2 25 ? 32.444 30.866 130.814 1.00 31.41 25 ALA V CA 1
ATOM 4277 C C . ALA D 2 25 ? 32.699 30.408 132.257 1.00 34.42 25 ALA V C 1
ATOM 4278 O O . ALA D 2 25 ? 33.101 29.246 132.460 1.00 38.01 25 ALA V O 1
ATOM 4280 N N . SER D 2 26 ? 32.470 31.290 133.231 1.00 36.38 26 SER V N 1
ATOM 4281 C CA . SER D 2 26 ? 32.690 31.043 134.679 1.00 36.72 26 SER V CA 1
ATOM 4282 C C . SER D 2 26 ? 31.624 30.080 135.231 1.00 39.84 26 SER V C 1
ATOM 4283 O O . SER D 2 26 ? 32.018 29.073 135.861 1.00 43.52 26 SER V O 1
ATOM 4286 N N . VAL D 2 27 ? 30.327 30.353 135.010 1.00 39.21 27 VAL V N 1
ATOM 4287 C CA . VAL D 2 27 ? 29.221 29.511 135.567 1.00 39.93 27 VAL V CA 1
ATOM 4288 C C . VAL D 2 27 ? 29.434 28.067 135.114 1.00 36.73 27 VAL V C 1
ATOM 4289 O O . VAL D 2 27 ? 29.101 27.154 135.881 1.00 37.53 27 VAL V O 1
ATOM 4293 N N . ASP D 2 28 ? 29.940 27.893 133.898 1.00 35.01 28 ASP V N 1
ATOM 4294 C CA . ASP D 2 28 ? 30.028 26.584 133.215 1.00 36.40 28 ASP V CA 1
ATOM 4295 C C . ASP D 2 28 ? 31.431 25.974 133.312 1.00 37.50 28 ASP V C 1
ATOM 4296 O O . ASP D 2 28 ? 31.487 24.752 133.288 1.00 37.85 28 ASP V O 1
ATOM 4301 N N . ASN D 2 29 ? 32.511 26.764 133.379 1.00 38.78 29 ASN V N 1
ATOM 4302 C CA . ASN D 2 29 ? 33.894 26.229 133.236 1.00 40.22 29 ASN V CA 1
ATOM 4303 C C . ASN D 2 29 ? 34.837 26.710 134.351 1.00 42.00 29 ASN V C 1
ATOM 4304 O O . ASN D 2 29 ? 35.936 26.131 134.439 1.00 38.91 29 ASN V O 1
ATOM 4309 N N . ARG D 2 30 ? 34.486 27.732 135.141 1.00 42.42 30 ARG V N 1
ATOM 4310 C CA . ARG D 2 30 ? 35.393 28.270 136.199 1.00 44.70 30 ARG V CA 1
ATOM 4311 C C . ARG D 2 30 ? 34.612 28.615 137.469 1.00 43.80 30 ARG V C 1
ATOM 4312 O O . ARG D 2 30 ? 34.729 29.766 137.949 1.00 39.06 30 ARG V O 1
ATOM 4320 N N . ARG D 2 31 ? 33.891 27.637 138.016 1.00 44.14 31 ARG V N 1
ATOM 4321 C CA . ARG D 2 31 ? 32.977 27.813 139.171 1.00 44.10 31 ARG V CA 1
ATOM 4322 C C . ARG D 2 31 ? 33.743 28.217 140.433 1.00 48.07 31 ARG V C 1
ATOM 4323 O O . ARG D 2 31 ? 33.088 28.681 141.368 1.00 48.84 31 ARG V O 1
ATOM 4331 N N . GLN D 2 32 ? 35.069 28.068 140.478 1.00 57.04 32 GLN V N 1
ATOM 4332 C CA . GLN D 2 32 ? 35.860 28.562 141.637 1.00 59.94 32 GLN V CA 1
ATOM 4333 C C . GLN D 2 32 ? 36.108 30.070 141.472 1.00 59.30 32 GLN V C 1
ATOM 4334 O O . GLN D 2 32 ? 36.658 30.659 142.413 1.00 62.52 32 GLN V O 1
ATOM 4340 N N . GLN D 2 33 ? 35.657 30.681 140.364 1.00 56.47 33 GLN V N 1
ATOM 4341 C CA . GLN D 2 33 ? 35.885 32.117 140.040 1.00 53.42 33 GLN V CA 1
ATOM 4342 C C . GLN D 2 33 ? 34.558 32.889 139.930 1.00 51.42 33 GLN V C 1
ATOM 4343 O O . GLN D 2 33 ? 34.632 34.112 139.643 1.00 44.82 33 GLN V O 1
ATOM 4349 N N . ILE D 2 34 ? 33.391 32.254 140.121 1.00 49.21 34 ILE V N 1
ATOM 4350 C CA . ILE D 2 34 ? 32.102 32.957 139.843 1.00 49.05 34 ILE V CA 1
ATOM 4351 C C . ILE D 2 34 ? 31.877 34.058 140.885 1.00 45.42 34 ILE V C 1
ATOM 4352 O O . ILE D 2 34 ? 31.247 35.060 140.539 1.00 44.32 34 ILE V O 1
ATOM 4357 N N . GLY D 2 35 ? 32.380 33.875 142.104 1.00 44.68 35 GLY V N 1
ATOM 4358 C CA . GLY D 2 35 ? 32.258 34.859 143.195 1.00 44.38 35 GLY V CA 1
ATOM 4359 C C . GLY D 2 35 ? 32.865 36.200 142.812 1.00 45.33 35 GLY V C 1
ATOM 4360 O O . GLY D 2 35 ? 32.283 37.236 143.157 1.00 41.87 35 GLY V O 1
ATOM 4361 N N . ARG D 2 36 ? 33.995 36.174 142.101 1.00 50.38 36 ARG V N 1
ATOM 4362 C CA . ARG D 2 36 ? 34.758 37.364 141.629 1.00 51.51 36 ARG V CA 1
ATOM 4363 C C . ARG D 2 36 ? 33.796 38.382 140.991 1.00 49.23 36 ARG V C 1
ATOM 4364 O O . ARG D 2 36 ? 34.014 39.586 141.169 1.00 48.71 36 ARG V O 1
ATOM 4372 N N . LEU D 2 37 ? 32.772 37.889 140.283 1.00 46.50 37 LEU V N 1
ATOM 4373 C CA . LEU D 2 37 ? 31.840 38.656 139.417 1.00 44.48 37 LEU V CA 1
ATOM 4374 C C . LEU D 2 37 ? 30.680 39.249 140.213 1.00 41.93 37 LEU V C 1
ATOM 4375 O O . LEU D 2 37 ? 29.953 40.089 139.661 1.00 40.83 37 LEU V O 1
ATOM 4380 N N . TYR D 2 38 ? 30.478 38.798 141.440 1.00 41.47 38 TYR V N 1
ATOM 4381 C CA . TYR D 2 38 ? 29.361 39.273 142.288 1.00 43.26 38 TYR V CA 1
ATOM 4382 C C . TYR D 2 38 ? 29.921 40.315 143.256 1.00 43.53 38 TYR V C 1
ATOM 4383 O O . TYR D 2 38 ? 31.083 40.227 143.667 1.00 48.31 38 TYR V O 1
ATOM 4392 N N . LEU D 2 39 ? 29.117 41.324 143.560 1.00 42.64 39 LEU V N 1
ATOM 4393 C CA . LEU D 2 39 ? 29.426 42.295 144.629 1.00 41.10 39 LEU V CA 1
ATOM 4394 C C . LEU D 2 39 ? 29.240 41.590 145.970 1.00 44.02 39 LEU V C 1
ATOM 4395 O O . LEU D 2 39 ? 28.457 40.632 146.022 1.00 48.79 39 LEU V O 1
ATOM 4400 N N . ASP D 2 40 ? 29.957 42.033 147.002 1.00 45.30 40 ASP V N 1
ATOM 4401 C CA . ASP D 2 40 ? 29.887 41.449 148.366 1.00 46.05 40 ASP V CA 1
ATOM 4402 C C . ASP D 2 40 ? 28.431 41.325 148.840 1.00 42.81 40 ASP V C 1
ATOM 4403 O O . ASP D 2 40 ? 28.099 40.308 149.465 1.00 35.93 40 ASP V O 1
ATOM 4408 N N . ASN D 2 41 ? 27.598 42.320 148.533 1.00 44.28 41 ASN V N 1
ATOM 4409 C CA . ASN D 2 41 ? 26.239 42.507 149.110 1.00 44.13 41 ASN V CA 1
ATOM 4410 C C . ASN D 2 41 ? 25.168 42.060 148.108 1.00 39.91 41 ASN V C 1
ATOM 4411 O O . ASN D 2 41 ? 24.010 42.411 148.295 1.00 38.47 41 ASN V O 1
ATOM 4416 N N . ALA D 2 42 ? 25.535 41.274 147.101 1.00 38.60 42 ALA V N 1
ATOM 4417 C CA . ALA D 2 42 ? 24.656 40.906 145.974 1.00 37.19 42 ALA V CA 1
ATOM 4418 C C . ALA D 2 42 ? 23.462 40.047 146.417 1.00 37.06 42 ALA V C 1
ATOM 4419 O O . ALA D 2 42 ? 23.535 39.347 147.448 1.00 39.80 42 ALA V O 1
ATOM 4421 N N . THR D 2 43 ? 22.433 40.072 145.570 1.00 35.04 43 THR V N 1
ATOM 4422 C CA . THR D 2 43 ? 21.123 39.376 145.656 1.00 34.75 43 THR V CA 1
ATOM 4423 C C . THR D 2 43 ? 21.084 38.419 144.449 1.00 31.68 43 THR V C 1
ATOM 4424 O O . THR D 2 43 ? 21.552 38.817 143.375 1.00 30.59 43 THR V O 1
ATOM 4428 N N . LEU D 2 44 ? 20.664 37.168 144.612 1.00 30.46 44 LEU V N 1
ATOM 4429 C CA . LEU D 2 44 ? 20.487 36.217 143.475 1.00 30.19 44 LEU V CA 1
ATOM 4430 C C . LEU D 2 44 ? 19.119 35.592 143.636 1.00 28.01 44 LEU V C 1
ATOM 4431 O O . LEU D 2 44 ? 18.822 35.201 144.759 1.00 29.05 44 LEU V O 1
ATOM 4436 N N . SER D 2 45 ? 18.339 35.510 142.568 1.00 27.78 45 SER V N 1
ATOM 4437 C CA . SER D 2 45 ? 17.038 34.807 142.595 1.00 29.61 45 SER V CA 1
ATOM 4438 C C . SER D 2 45 ? 17.100 33.673 141.586 1.00 30.77 45 SER V C 1
ATOM 4439 O O . SER D 2 45 ? 16.791 33.902 140.395 1.00 30.39 45 SER V O 1
ATOM 4442 N N . TRP D 2 46 ? 17.504 32.498 142.049 1.00 31.48 46 TRP V N 1
ATOM 4443 C CA . TRP D 2 46 ? 17.529 31.298 141.187 1.00 33.21 46 TRP V CA 1
ATOM 4444 C C . TRP D 2 46 ? 16.166 30.607 141.276 1.00 31.56 46 TRP V C 1
ATOM 4445 O O . TRP D 2 46 ? 15.895 29.962 142.269 1.00 32.49 46 TRP V O 1
ATOM 4456 N N . ASN D 2 47 ? 15.302 30.836 140.297 1.00 33.67 47 ASN V N 1
ATOM 4457 C CA . ASN D 2 47 ? 13.928 30.289 140.239 1.00 32.58 47 ASN V CA 1
ATOM 4458 C C . ASN D 2 47 ? 13.210 30.570 141.561 1.00 35.02 47 ASN V C 1
ATOM 4459 O O . ASN D 2 47 ? 12.523 29.644 142.048 1.00 33.18 47 ASN V O 1
ATOM 4464 N N . GLY D 2 48 ? 13.398 31.778 142.126 1.00 35.70 48 GLY V N 1
ATOM 4465 C CA . GLY D 2 48 ? 12.708 32.259 143.343 1.00 33.61 48 GLY V CA 1
ATOM 4466 C C . GLY D 2 48 ? 13.427 31.856 144.609 1.00 31.84 48 GLY V C 1
ATOM 4467 O O . GLY D 2 48 ? 12.945 32.215 145.686 1.00 33.08 48 GLY V O 1
ATOM 4468 N N . ASN D 2 49 ? 14.518 31.110 144.482 1.00 30.89 49 ASN V N 1
ATOM 4469 C CA . ASN D 2 49 ? 15.398 30.739 145.614 1.00 33.24 49 ASN V CA 1
ATOM 4470 C C . ASN D 2 49 ? 16.426 31.847 145.799 1.00 32.45 49 ASN V C 1
ATOM 4471 O O . ASN D 2 49 ? 17.159 32.092 144.837 1.00 35.10 49 ASN V O 1
ATOM 4476 N N . GLY D 2 50 ? 16.478 32.467 146.979 1.00 31.62 50 GLY V N 1
ATOM 4477 C CA . GLY D 2 50 ? 17.375 33.603 147.264 1.00 32.59 50 GLY V CA 1
ATOM 4478 C C . GLY D 2 50 ? 18.744 33.161 147.747 1.00 31.78 50 GLY V C 1
ATOM 4479 O O . GLY D 2 50 ? 18.836 32.129 148.431 1.00 32.85 50 GLY V O 1
ATOM 4480 N N . ALA D 2 51 ? 19.773 33.939 147.424 1.00 31.77 51 ALA V N 1
ATOM 4481 C CA . ALA D 2 51 ? 21.134 33.816 147.994 1.00 32.19 51 ALA V CA 1
ATOM 4482 C C . ALA D 2 51 ? 21.701 35.225 148.174 1.00 32.71 51 ALA V C 1
ATOM 4483 O O . ALA D 2 51 ? 21.821 35.946 147.186 1.00 34.77 51 ALA V O 1
ATOM 4485 N N . ILE D 2 52 ? 22.042 35.608 149.395 1.00 33.49 52 ILE V N 1
ATOM 4486 C CA . ILE D 2 52 ? 22.492 36.991 149.690 1.00 34.20 52 ILE V CA 1
ATOM 4487 C C . ILE D 2 52 ? 23.957 36.957 150.113 1.00 34.36 52 ILE V C 1
ATOM 4488 O O . ILE D 2 52 ? 24.277 36.262 151.075 1.00 34.57 52 ILE V O 1
ATOM 4493 N N . GLY D 2 53 ? 24.801 37.676 149.374 1.00 36.09 53 GLY V N 1
ATOM 4494 C CA . GLY D 2 53 ? 26.244 37.802 149.621 1.00 35.29 53 GLY V CA 1
ATOM 4495 C C . GLY D 2 53 ? 27.040 36.964 148.647 1.00 36.16 53 GLY V C 1
ATOM 4496 O O . GLY D 2 53 ? 26.569 35.885 148.304 1.00 32.56 53 GLY V O 1
ATOM 4497 N N . ARG D 2 54 ? 28.218 37.457 148.253 1.00 41.25 54 ARG V N 1
ATOM 4498 C CA . ARG D 2 54 ? 29.202 36.782 147.360 1.00 44.59 54 ARG V CA 1
ATOM 4499 C C . ARG D 2 54 ? 29.437 35.330 147.801 1.00 48.52 54 ARG V C 1
ATOM 4500 O O . ARG D 2 54 ? 29.447 34.453 146.920 1.00 56.47 54 ARG V O 1
ATOM 4508 N N . GLN D 2 55 ? 29.658 35.093 149.096 1.00 52.68 55 GLN V N 1
ATOM 4509 C CA . GLN D 2 55 ? 29.982 33.748 149.664 1.00 56.14 55 GLN V CA 1
ATOM 4510 C C . GLN D 2 55 ? 28.803 32.780 149.430 1.00 54.67 55 GLN V C 1
ATOM 4511 O O . GLN D 2 55 ? 29.036 31.696 148.845 1.00 53.24 55 GLN V O 1
ATOM 4517 N N . MET D 2 56 ? 27.579 33.181 149.783 1.00 51.84 56 MET V N 1
ATOM 4518 C CA . MET D 2 56 ? 26.350 32.352 149.664 1.00 51.77 56 MET V CA 1
ATOM 4519 C C . MET D 2 56 ? 26.043 32.045 148.192 1.00 47.67 56 MET V C 1
ATOM 4520 O O . MET D 2 56 ? 25.515 30.946 147.930 1.00 52.61 56 MET V O 1
ATOM 4525 N N . ILE D 2 57 ? 26.290 33.001 147.290 1.00 42.47 57 ILE V N 1
ATOM 4526 C CA . ILE D 2 57 ? 25.942 32.921 145.836 1.00 42.21 57 ILE V CA 1
ATOM 4527 C C . ILE D 2 57 ? 26.872 31.912 145.163 1.00 41.78 57 ILE V C 1
ATOM 4528 O O . ILE D 2 57 ? 26.371 31.034 144.449 1.00 41.64 57 ILE V O 1
ATOM 4533 N N . GLU D 2 58 ? 28.180 32.073 145.357 1.00 42.80 58 GLU V N 1
ATOM 4534 C CA . GLU D 2 58 ? 29.230 31.159 144.840 1.00 40.34 58 GLU V CA 1
ATOM 4535 C C . GLU D 2 58 ? 28.943 29.740 145.327 1.00 36.41 58 GLU V C 1
ATOM 4536 O O . GLU D 2 58 ? 28.865 28.823 144.510 1.00 33.02 58 GLU V O 1
ATOM 4542 N N . SER D 2 59 ? 28.783 29.589 146.632 1.00 36.41 59 SER V N 1
ATOM 4543 C CA . SER D 2 59 ? 28.386 28.312 147.263 1.00 38.62 59 SER V CA 1
ATOM 4544 C C . SER D 2 59 ? 27.136 27.753 146.569 1.00 38.43 59 SER V C 1
ATOM 4545 O O . SER D 2 59 ? 27.065 26.535 146.446 1.00 43.43 59 SER V O 1
ATOM 4548 N N . TYR D 2 60 ? 26.209 28.593 146.099 1.00 35.32 60 TYR V N 1
ATOM 4549 C CA . TYR D 2 60 ? 24.941 28.140 145.469 1.00 33.38 60 TYR V CA 1
ATOM 4550 C C . TYR D 2 60 ? 25.190 27.589 144.061 1.00 33.49 60 TYR V C 1
ATOM 4551 O O . TYR D 2 60 ? 24.611 26.566 143.674 1.00 34.77 60 TYR V O 1
ATOM 4560 N N . PHE D 2 61 ? 25.998 28.286 143.275 1.00 35.40 61 PHE V N 1
ATOM 4561 C CA . PHE D 2 61 ? 26.302 27.926 141.868 1.00 36.18 61 PHE V CA 1
ATOM 4562 C C . PHE D 2 61 ? 27.106 26.620 141.836 1.00 39.63 61 PHE V C 1
ATOM 4563 O O . PHE D 2 61 ? 26.973 25.833 140.874 1.00 42.69 61 PHE V O 1
ATOM 4571 N N . GLN D 2 62 ? 27.897 26.392 142.886 1.00 40.01 62 GLN V N 1
ATOM 4572 C CA . GLN D 2 62 ? 28.815 25.237 143.026 1.00 38.31 62 GLN V CA 1
ATOM 4573 C C . GLN D 2 62 ? 28.095 23.999 143.547 1.00 42.05 62 GLN V C 1
ATOM 4574 O O . GLN D 2 62 ? 28.704 22.906 143.431 1.00 44.50 62 GLN V O 1
ATOM 4580 N N . GLU D 2 63 ? 26.887 24.166 144.103 1.00 41.57 63 GLU V N 1
ATOM 4581 C CA . GLU D 2 63 ? 25.998 23.043 144.500 1.00 40.96 63 GLU V CA 1
ATOM 4582 C C . GLU D 2 63 ? 25.178 22.571 143.295 1.00 40.75 63 GLU V C 1
ATOM 4583 O O . GLU D 2 63 ? 24.320 21.698 143.483 1.00 52.30 63 GLU V O 1
ATOM 4589 N N . LEU D 2 64 ? 25.415 23.107 142.101 1.00 38.97 64 LEU V N 1
ATOM 4590 C CA . LEU D 2 64 ? 24.551 22.837 140.920 1.00 39.01 64 LEU V CA 1
ATOM 4591 C C . LEU D 2 64 ? 25.164 21.755 140.034 1.00 39.34 64 LEU V C 1
ATOM 4592 O O . LEU D 2 64 ? 26.376 21.566 140.017 1.00 40.39 64 LEU V O 1
ATOM 4597 N N . PRO D 2 65 ? 24.349 21.001 139.259 1.00 37.02 65 PRO V N 1
ATOM 4598 C CA . PRO D 2 65 ? 24.889 20.074 138.271 1.00 35.01 65 PRO V CA 1
ATOM 4599 C C . PRO D 2 65 ? 25.758 20.839 137.266 1.00 34.65 65 PRO V C 1
ATOM 4600 O O . PRO D 2 65 ? 25.620 22.026 137.173 1.00 36.45 65 PRO V O 1
ATOM 4604 N N . SER D 2 66 ? 26.610 20.136 136.526 1.00 37.52 66 SER V N 1
ATOM 4605 C CA . SER D 2 66 ? 27.389 20.701 135.397 1.00 40.11 66 SER V CA 1
ATOM 4606 C C . SER D 2 66 ? 26.407 21.369 134.431 1.00 42.59 66 SER V C 1
ATOM 4607 O O . SER D 2 66 ? 25.307 20.804 134.208 1.00 42.56 66 SER V O 1
ATOM 4610 N N . SER D 2 67 ? 26.788 22.519 133.878 1.00 41.85 67 SER V N 1
ATOM 4611 C CA . SER D 2 67 ? 25.915 23.310 132.985 1.00 39.72 67 SER V CA 1
ATOM 4612 C C . SER D 2 67 ? 26.671 23.712 131.724 1.00 37.23 67 SER V C 1
ATOM 4613 O O . SER D 2 67 ? 27.881 23.925 131.787 1.00 33.53 67 SER V O 1
ATOM 4616 N N . ASN D 2 68 ? 25.936 23.793 130.620 1.00 37.90 68 ASN V N 1
ATOM 4617 C CA . ASN D 2 68 ? 26.408 24.379 129.345 1.00 37.01 68 ASN V CA 1
ATOM 4618 C C . ASN D 2 68 ? 25.334 25.346 128.826 1.00 36.04 68 ASN V C 1
ATOM 4619 O O . ASN D 2 68 ? 24.340 24.878 128.220 1.00 37.44 68 ASN V O 1
ATOM 4624 N N . HIS D 2 69 ? 25.534 26.643 129.070 1.00 33.31 69 HIS V N 1
ATOM 4625 C CA . HIS D 2 69 ? 24.643 27.746 128.627 1.00 33.34 69 HIS V CA 1
ATOM 4626 C C . HIS D 2 69 ? 24.970 28.151 127.183 1.00 34.06 69 HIS V C 1
ATOM 4627 O O . HIS D 2 69 ? 26.145 28.401 126.883 1.00 35.35 69 HIS V O 1
ATOM 4634 N N . GLN D 2 70 ? 23.966 28.210 126.310 1.00 36.02 70 GLN V N 1
ATOM 4635 C CA . GLN D 2 70 ? 24.133 28.723 124.925 1.00 38.69 70 GLN V CA 1
ATOM 4636 C C . GLN D 2 70 ? 23.136 29.868 124.745 1.00 37.78 70 GLN V C 1
ATOM 4637 O O . GLN D 2 70 ? 21.921 29.640 124.905 1.00 35.01 70 GLN V O 1
ATOM 4643 N N . LEU D 2 71 ? 23.652 31.057 124.454 1.00 36.28 71 LEU V N 1
ATOM 4644 C CA . LEU D 2 71 ? 22.840 32.278 124.269 1.00 36.77 71 LEU V CA 1
ATOM 4645 C C . LEU D 2 71 ? 22.378 32.351 122.825 1.00 34.37 71 LEU V C 1
ATOM 4646 O O . LEU D 2 71 ? 23.216 32.131 121.938 1.00 35.13 71 LEU V O 1
ATOM 4651 N N . ASN D 2 72 ? 21.132 32.750 122.605 1.00 31.45 72 ASN V N 1
ATOM 4652 C CA . ASN D 2 72 ? 20.701 33.194 121.259 1.00 30.68 72 ASN V CA 1
ATOM 4653 C C . ASN D 2 72 ? 20.309 34.680 121.317 1.00 32.99 72 ASN V C 1
ATOM 4654 O O . ASN D 2 72 ? 20.130 35.265 120.225 1.00 35.33 72 ASN V O 1
ATOM 4659 N N . THR D 2 73 ? 20.234 35.295 122.510 1.00 31.58 73 THR V N 1
ATOM 4660 C CA . THR D 2 73 ? 19.788 36.703 122.692 1.00 30.14 73 THR V CA 1
ATOM 4661 C C . THR D 2 73 ? 20.619 37.414 123.759 1.00 29.19 73 THR V C 1
ATOM 4662 O O . THR D 2 73 ? 20.983 36.806 124.773 1.00 29.50 73 THR V O 1
ATOM 4666 N N . LEU D 2 74 ? 20.829 38.705 123.556 1.00 28.55 74 LEU V N 1
ATOM 4667 C CA . LEU D 2 74 ? 21.537 39.569 124.520 1.00 29.01 74 LEU V CA 1
ATOM 4668 C C . LEU D 2 74 ? 20.885 40.942 124.476 1.00 28.12 74 LEU V C 1
ATOM 4669 O O . LEU D 2 74 ? 20.481 41.377 123.399 1.00 28.57 74 LEU V O 1
ATOM 4674 N N . ASP D 2 75 ? 20.763 41.588 125.619 1.00 29.22 75 ASP V N 1
ATOM 4675 C CA . ASP D 2 75 ? 20.157 42.934 125.671 1.00 29.11 75 ASP V CA 1
ATOM 4676 C C . ASP D 2 75 ? 20.686 43.661 126.903 1.00 28.40 75 ASP V C 1
ATOM 4677 O O . ASP D 2 75 ? 20.703 43.081 128.002 1.00 28.52 75 ASP V O 1
ATOM 4682 N N . ALA D 2 76 ? 21.117 44.894 126.704 1.00 27.44 76 ALA V N 1
ATOM 4683 C CA . ALA D 2 76 ? 21.591 45.767 127.789 1.00 28.09 76 ALA V CA 1
ATOM 4684 C C . ALA D 2 76 ? 20.862 47.113 127.703 1.00 28.24 76 ALA V C 1
ATOM 4685 O O . ALA D 2 76 ? 20.602 47.601 126.583 1.00 28.78 76 ALA V O 1
ATOM 4687 N N . GLN D 2 77 ? 20.508 47.658 128.865 1.00 28.14 77 GLN V N 1
ATOM 4688 C CA . GLN D 2 77 ? 19.881 48.989 129.025 1.00 28.50 77 GLN V CA 1
ATOM 4689 C C . GLN D 2 77 ? 20.710 49.793 130.017 1.00 29.40 77 GLN V C 1
ATOM 4690 O O . GLN D 2 77 ? 21.130 49.279 131.040 1.00 29.98 77 GLN V O 1
ATOM 4696 N N . PRO D 2 78 ? 20.961 51.087 129.755 1.00 32.34 78 PRO V N 1
ATOM 4697 C CA . PRO D 2 78 ? 21.517 51.991 130.756 1.00 32.13 78 PRO V CA 1
ATOM 4698 C C . PRO D 2 78 ? 20.389 52.368 131.716 1.00 33.67 78 PRO V C 1
ATOM 4699 O O . PRO D 2 78 ? 19.375 52.835 131.253 1.00 35.73 78 PRO V O 1
ATOM 4703 N N . ILE D 2 79 ? 20.558 52.122 133.007 1.00 35.32 79 ILE V N 1
ATOM 4704 C CA . ILE D 2 79 ? 19.575 52.571 134.028 1.00 36.66 79 ILE V CA 1
ATOM 4705 C C . ILE D 2 79 ? 19.934 54.009 134.385 1.00 46.41 79 ILE V C 1
ATOM 4706 O O . ILE D 2 79 ? 21.090 54.235 134.841 1.00 53.79 79 ILE V O 1
ATOM 4711 N N . VAL D 2 80 ? 19.013 54.949 134.188 1.00 51.64 80 VAL V N 1
ATOM 4712 C CA . VAL D 2 80 ? 19.323 56.384 134.453 1.00 57.47 80 VAL V CA 1
ATOM 4713 C C . VAL D 2 80 ? 18.233 56.966 135.363 1.00 63.19 80 VAL V C 1
ATOM 4714 O O . VAL D 2 80 ? 17.015 56.692 135.123 1.00 63.44 80 VAL V O 1
ATOM 4718 N N . ASP D 2 81 ? 18.674 57.687 136.402 1.00 59.94 81 ASP V N 1
ATOM 4719 C CA . ASP D 2 81 ? 17.810 58.511 137.283 1.00 62.95 81 ASP V CA 1
ATOM 4720 C C . ASP D 2 81 ? 18.699 59.490 138.057 1.00 62.90 81 ASP V C 1
ATOM 4721 O O . ASP D 2 81 ? 18.870 59.257 139.268 1.00 68.75 81 ASP V O 1
ATOM 4726 N N . SER D 2 85 ? 20.766 53.006 142.587 1.00 70.73 85 SER V N 1
ATOM 4727 C CA . SER D 2 85 ? 20.321 53.886 141.466 1.00 67.13 85 SER V CA 1
ATOM 4728 C C . SER D 2 85 ? 21.290 55.074 141.234 1.00 67.06 85 SER V C 1
ATOM 4729 O O . SER D 2 85 ? 21.287 55.608 140.102 1.00 63.37 85 SER V O 1
ATOM 4732 N N . ASN D 2 86 ? 22.075 55.485 142.247 1.00 66.40 86 ASN V N 1
ATOM 4733 C CA . ASN D 2 86 ? 22.947 56.701 142.248 1.00 68.16 86 ASN V CA 1
ATOM 4734 C C . ASN D 2 86 ? 24.150 56.534 141.304 1.00 66.64 86 ASN V C 1
ATOM 4735 O O . ASN D 2 86 ? 24.338 57.450 140.466 1.00 63.69 86 ASN V O 1
ATOM 4740 N N . GLN D 2 87 ? 24.945 55.454 141.439 1.00 64.51 87 GLN V N 1
ATOM 4741 C CA . GLN D 2 87 ? 26.050 55.136 140.477 1.00 62.98 87 GLN V CA 1
ATOM 4742 C C . GLN D 2 87 ? 25.420 54.660 139.160 1.00 60.08 87 GLN V C 1
ATOM 4743 O O . GLN D 2 87 ? 24.222 54.277 139.173 1.00 63.18 87 GLN V O 1
ATOM 4749 N N . LEU D 2 88 ? 26.188 54.646 138.071 1.00 52.93 88 LEU V N 1
ATOM 4750 C CA . LEU D 2 88 ? 25.680 54.200 136.738 1.00 51.58 88 LEU V CA 1
ATOM 4751 C C . LEU D 2 88 ? 25.494 52.670 136.737 1.00 49.01 88 LEU V C 1
ATOM 4752 O O . LEU D 2 88 ? 26.424 51.944 137.164 1.00 45.60 88 LEU V O 1
ATOM 4757 N N . ALA D 2 89 ? 24.325 52.200 136.286 1.00 45.83 89 ALA V N 1
ATOM 4758 C CA . ALA D 2 89 ? 23.961 50.769 136.264 1.00 41.68 89 ALA V CA 1
ATOM 4759 C C . ALA D 2 89 ? 23.357 50.410 134.917 1.00 39.72 89 ALA V C 1
ATOM 4760 O O . ALA D 2 89 ? 22.785 51.293 134.265 1.00 40.56 89 ALA V O 1
ATOM 4762 N N . TYR D 2 90 ? 23.518 49.145 134.539 1.00 39.45 90 TYR V N 1
ATOM 4763 C CA . TYR D 2 90 ? 22.966 48.542 133.305 1.00 36.48 90 TYR V CA 1
ATOM 4764 C C . TYR D 2 90 ? 22.023 47.395 133.667 1.00 32.06 90 TYR V C 1
ATOM 4765 O O . TYR D 2 90 ? 22.376 46.606 134.548 1.00 31.13 90 TYR V O 1
ATOM 4774 N N . LEU D 2 91 ? 20.888 47.310 132.970 1.00 29.78 91 LEU V N 1
ATOM 4775 C CA . LEU D 2 91 ? 19.908 46.198 133.013 1.00 27.24 91 LEU V CA 1
ATOM 4776 C C . LEU D 2 91 ? 20.143 45.270 131.811 1.00 28.95 91 LEU V C 1
ATOM 4777 O O . LEU D 2 91 ? 19.612 45.556 130.726 1.00 29.33 91 LEU V O 1
ATOM 4782 N N . ILE D 2 92 ? 20.880 44.180 132.012 1.00 30.08 92 ILE V N 1
ATOM 4783 C CA . ILE D 2 92 ? 21.243 43.178 130.971 1.00 30.93 92 ILE V CA 1
ATOM 4784 C C . ILE D 2 92 ? 20.281 41.998 131.059 1.00 32.14 92 ILE V C 1
ATOM 4785 O O . ILE D 2 92 ? 20.107 41.503 132.172 1.00 36.70 92 ILE V O 1
ATOM 4790 N N . MET D 2 93 ? 19.770 41.498 129.936 1.00 33.53 93 MET V N 1
ATOM 4791 C CA . MET D 2 93 ? 19.061 40.190 129.887 1.00 34.64 93 MET V CA 1
ATOM 4792 C C . MET D 2 93 ? 19.732 39.275 128.862 1.00 32.30 93 MET V C 1
ATOM 4793 O O . MET D 2 93 ? 19.773 39.652 127.688 1.00 32.67 93 MET V O 1
ATOM 4798 N N . ALA D 2 94 ? 20.220 38.112 129.290 1.00 31.42 94 ALA V N 1
ATOM 4799 C CA . ALA D 2 94 ? 20.764 37.059 128.399 1.00 31.57 94 ALA V CA 1
ATOM 4800 C C . ALA D 2 94 ? 19.754 35.914 128.346 1.00 29.60 94 ALA V C 1
ATOM 4801 O O . ALA D 2 94 ? 19.230 35.561 129.408 1.00 32.36 94 ALA V O 1
ATOM 4803 N N . SER D 2 95 ? 19.460 35.373 127.171 1.00 26.99 95 SER V N 1
ATOM 4804 C CA . SER D 2 95 ? 18.458 34.290 127.030 1.00 29.34 95 SER V CA 1
ATOM 4805 C C . SER D 2 95 ? 19.051 33.165 126.173 1.00 30.36 95 SER V C 1
ATOM 4806 O O . SER D 2 95 ? 19.982 33.450 125.405 1.00 32.93 95 SER V O 1
ATOM 4809 N N . GLY D 2 96 ? 18.535 31.937 126.269 1.00 29.29 96 GLY V N 1
ATOM 4810 C CA . GLY D 2 96 ? 19.003 30.845 125.395 1.00 28.62 96 GLY V CA 1
ATOM 4811 C C . GLY D 2 96 ? 18.662 29.474 125.940 1.00 28.49 96 GLY V C 1
ATOM 4812 O O . GLY D 2 96 ? 17.581 29.302 126.520 1.00 28.29 96 GLY V O 1
ATOM 4813 N N . SER D 2 97 ? 19.564 28.519 125.750 1.00 30.26 97 SER V N 1
ATOM 4814 C CA . SER D 2 97 ? 19.367 27.107 126.154 1.00 32.81 97 SER V CA 1
ATOM 4815 C C . SER D 2 97 ? 20.411 26.749 127.207 1.00 32.71 97 SER V C 1
ATOM 4816 O O . SER D 2 97 ? 21.567 27.239 127.112 1.00 30.83 97 SER V O 1
ATOM 4819 N N . VAL D 2 98 ? 20.003 25.949 128.184 1.00 32.75 98 VAL V N 1
ATOM 4820 C CA . VAL D 2 98 ? 20.944 25.429 129.203 1.00 33.81 98 VAL V CA 1
ATOM 4821 C C . VAL D 2 98 ? 20.737 23.927 129.317 1.00 34.12 98 VAL V C 1
ATOM 4822 O O . VAL D 2 98 ? 19.564 23.469 129.357 1.00 29.28 98 VAL V O 1
ATOM 4826 N N . LYS D 2 99 ? 21.857 23.209 129.337 1.00 38.88 99 LYS V N 1
ATOM 4827 C CA . LYS D 2 99 ? 21.900 21.747 129.577 1.00 43.75 99 LYS V CA 1
ATOM 4828 C C . LYS D 2 99 ? 22.538 21.547 130.944 1.00 43.29 99 LYS V C 1
ATOM 4829 O O . LYS D 2 99 ? 23.731 21.892 131.079 1.00 42.91 99 LYS V O 1
ATOM 4835 N N . PHE D 2 100 ? 21.760 21.064 131.912 1.00 44.84 100 PHE V N 1
ATOM 4836 C CA . PHE D 2 100 ? 22.265 20.612 133.233 1.00 47.15 100 PHE V CA 1
ATOM 4837 C C . PHE D 2 100 ? 22.456 19.094 133.174 1.00 46.94 100 PHE V C 1
ATOM 4838 O O . PHE D 2 100 ? 21.487 18.389 132.818 1.00 46.32 100 PHE V O 1
ATOM 4846 N N . ALA D 2 101 ? 23.661 18.619 133.497 1.00 46.05 101 ALA V N 1
ATOM 4847 C CA . ALA D 2 101 ? 24.036 17.184 133.477 1.00 48.25 101 ALA V CA 1
ATOM 4848 C C . ALA D 2 101 ? 22.820 16.319 133.854 1.00 52.27 101 ALA V C 1
ATOM 4849 O O . ALA D 2 101 ? 22.212 16.565 134.912 1.00 52.55 101 ALA V O 1
ATOM 4851 N N . ASP D 2 102 ? 22.436 15.384 132.977 1.00 60.06 102 ASP V N 1
ATOM 4852 C CA . ASP D 2 102 ? 21.430 14.310 133.233 1.00 64.25 102 ASP V CA 1
ATOM 4853 C C . ASP D 2 102 ? 20.031 14.904 133.496 1.00 67.34 102 ASP V C 1
ATOM 4854 O O . ASP D 2 102 ? 19.272 14.304 134.299 1.00 66.65 102 ASP V O 1
ATOM 4859 N N . GLN D 2 103 ? 19.714 16.040 132.855 1.00 67.74 103 GLN V N 1
ATOM 4860 C CA . GLN D 2 103 ? 18.360 16.650 132.738 1.00 61.21 103 GLN V CA 1
ATOM 4861 C C . GLN D 2 103 ? 18.140 16.973 131.254 1.00 57.78 103 GLN V C 1
ATOM 4862 O O . GLN D 2 103 ? 19.138 17.009 130.495 1.00 49.43 103 GLN V O 1
ATOM 4868 N N . GLN D 2 104 ? 16.892 17.203 130.850 1.00 55.13 104 GLN V N 1
ATOM 4869 C CA . GLN D 2 104 ? 16.534 17.501 129.443 1.00 54.11 104 GLN V CA 1
ATOM 4870 C C . GLN D 2 104 ? 17.075 18.925 129.169 1.00 51.62 104 GLN V C 1
ATOM 4871 O O . GLN D 2 104 ? 17.286 19.675 130.149 1.00 52.29 104 GLN V O 1
ATOM 4877 N N . LEU D 2 105 ? 17.373 19.283 127.917 1.00 45.90 105 LEU V N 1
ATOM 4878 C CA . LEU D 2 105 ? 17.728 20.674 127.512 1.00 43.17 105 LEU V CA 1
ATOM 4879 C C . LEU D 2 105 ? 16.585 21.628 127.866 1.00 41.43 105 LEU V C 1
ATOM 4880 O O . LEU D 2 105 ? 15.423 21.230 127.678 1.00 40.14 105 LEU V O 1
ATOM 4885 N N . ARG D 2 106 ? 16.884 22.838 128.344 1.00 41.02 106 ARG V N 1
ATOM 4886 C CA . ARG D 2 106 ? 15.842 23.748 128.894 1.00 40.65 106 ARG V CA 1
ATOM 4887 C C . ARG D 2 106 ? 16.097 25.164 128.391 1.00 36.91 106 ARG V C 1
ATOM 4888 O O . ARG D 2 106 ? 17.245 25.458 128.027 1.00 29.90 106 ARG V O 1
ATOM 4896 N N . LYS D 2 107 ? 15.061 26.006 128.399 1.00 37.18 107 LYS V N 1
ATOM 4897 C CA . LYS D 2 107 ? 15.200 27.444 128.064 1.00 36.79 107 LYS V CA 1
ATOM 4898 C C . LYS D 2 107 ? 15.478 28.222 129.344 1.00 33.34 107 LYS V C 1
ATOM 4899 O O . LYS D 2 107 ? 14.988 27.795 130.403 1.00 31.15 107 LYS V O 1
ATOM 4905 N N . PHE D 2 108 ? 16.277 29.287 129.251 1.00 31.33 108 PHE V N 1
ATOM 4906 C CA . PHE D 2 108 ? 16.564 30.186 130.395 1.00 29.51 108 PHE V CA 1
ATOM 4907 C C . PHE D 2 108 ? 16.554 31.642 129.925 1.00 29.37 108 PHE V C 1
ATOM 4908 O O . PHE D 2 108 ? 16.763 31.909 128.725 1.00 27.41 108 PHE V O 1
ATOM 4916 N N . GLN D 2 109 ? 16.178 32.520 130.854 1.00 31.31 109 GLN V N 1
ATOM 4917 C CA . GLN D 2 109 ? 16.313 33.993 130.806 1.00 33.41 109 GLN V CA 1
ATOM 4918 C C . GLN D 2 109 ? 17.049 34.400 132.077 1.00 31.40 109 GLN V C 1
ATOM 4919 O O . GLN D 2 109 ? 16.636 33.948 133.155 1.00 30.94 109 GLN V O 1
ATOM 4925 N N . GLN D 2 110 ? 18.090 35.213 131.976 1.00 29.53 110 GLN V N 1
ATOM 4926 C CA . GLN D 2 110 ? 18.775 35.728 133.181 1.00 29.44 110 GLN V CA 1
ATOM 4927 C C . GLN D 2 110 ? 18.915 37.241 133.059 1.00 29.43 110 GLN V C 1
ATOM 4928 O O . GLN D 2 110 ? 19.655 37.672 132.173 1.00 31.48 110 GLN V O 1
ATOM 4934 N N . THR D 2 111 ? 18.205 37.998 133.901 1.00 28.69 111 THR V N 1
ATOM 4935 C CA . THR D 2 111 ? 18.277 39.481 133.968 1.00 28.33 111 THR V CA 1
ATOM 4936 C C . THR D 2 111 ? 19.248 39.899 135.069 1.00 26.78 111 THR V C 1
ATOM 4937 O O . THR D 2 111 ? 18.995 39.541 136.207 1.00 27.84 111 THR V O 1
ATOM 4941 N N . PHE D 2 112 ? 20.299 40.651 134.757 1.00 26.49 112 PHE V N 1
ATOM 4942 C CA . PHE D 2 112 ? 21.212 41.199 135.793 1.00 28.49 112 PHE V CA 1
ATOM 4943 C C . PHE D 2 112 ? 21.082 42.717 135.888 1.00 29.12 112 PHE V C 1
ATOM 4944 O O . PHE D 2 112 ? 20.703 43.377 134.912 1.00 28.15 112 PHE V O 1
ATOM 4952 N N . ILE D 2 113 ? 21.457 43.250 137.043 1.00 31.96 113 ILE V N 1
ATOM 4953 C CA . ILE D 2 113 ? 21.867 44.671 137.205 1.00 34.07 113 ILE V CA 1
ATOM 4954 C C . ILE D 2 113 ? 23.352 44.666 137.548 1.00 33.74 113 ILE V C 1
ATOM 4955 O O . ILE D 2 113 ? 23.705 44.009 138.548 1.00 32.35 113 ILE V O 1
ATOM 4960 N N . VAL D 2 114 ? 24.166 45.337 136.727 1.00 36.42 114 VAL V N 1
ATOM 4961 C CA . VAL D 2 114 ? 25.633 45.522 136.951 1.00 37.65 114 VAL V CA 1
ATOM 4962 C C . VAL D 2 114 ? 25.947 47.005 137.150 1.00 36.04 114 VAL V C 1
ATOM 4963 O O . VAL D 2 114 ? 25.226 47.857 136.605 1.00 31.23 114 VAL V O 1
ATOM 4967 N N . THR D 2 115 ? 27.025 47.264 137.891 1.00 39.83 115 THR V N 1
ATOM 4968 C CA . THR D 2 115 ? 27.555 48.604 138.258 1.00 40.73 115 THR V CA 1
ATOM 4969 C C . THR D 2 115 ? 29.080 48.448 138.335 1.00 39.00 115 THR V C 1
ATOM 4970 O O . THR D 2 115 ? 29.526 47.300 138.391 1.00 34.73 115 THR V O 1
ATOM 4974 N N . ALA D 2 116 ? 29.851 49.537 138.305 1.00 43.50 116 ALA V N 1
ATOM 4975 C CA . ALA D 2 116 ? 31.334 49.501 138.347 1.00 42.45 116 ALA V CA 1
ATOM 4976 C C . ALA D 2 116 ? 31.846 50.145 139.635 1.00 40.98 116 ALA V C 1
ATOM 4977 O O . ALA D 2 116 ? 32.573 49.426 140.336 1.00 43.72 116 ALA V O 1
ATOM 4979 N N . ASP D 2 119 ? 36.136 50.048 138.742 1.00 62.63 119 ASP V N 1
ATOM 4980 C CA . ASP D 2 119 ? 36.704 49.964 137.362 1.00 65.35 119 ASP V CA 1
ATOM 4981 C C . ASP D 2 119 ? 36.128 48.750 136.591 1.00 62.80 119 ASP V C 1
ATOM 4982 O O . ASP D 2 119 ? 35.985 48.835 135.344 1.00 57.52 119 ASP V O 1
ATOM 4987 N N . LYS D 2 120 ? 35.822 47.638 137.265 1.00 57.52 120 LYS V N 1
ATOM 4988 C CA . LYS D 2 120 ? 35.263 46.430 136.602 1.00 54.23 120 LYS V CA 1
ATOM 4989 C C . LYS D 2 120 ? 33.763 46.370 136.898 1.00 49.69 120 LYS V C 1
ATOM 4990 O O . LYS D 2 120 ? 33.285 47.170 137.718 1.00 48.92 120 LYS V O 1
ATOM 4996 N N . TRP D 2 121 ? 33.057 45.464 136.226 1.00 47.89 121 TRP V N 1
ATOM 4997 C CA . TRP D 2 121 ? 31.579 45.315 136.287 1.00 44.42 121 TRP V CA 1
ATOM 4998 C C . TRP D 2 121 ? 31.208 44.098 137.122 1.00 40.97 121 TRP V C 1
ATOM 4999 O O . TRP D 2 121 ? 31.619 42.980 136.750 1.00 36.51 121 TRP V O 1
ATOM 5010 N N . LYS D 2 122 ? 30.462 44.319 138.203 1.00 39.95 122 LYS V N 1
ATOM 5011 C CA . LYS D 2 122 ? 29.999 43.219 139.080 1.00 43.10 122 LYS V CA 1
ATOM 5012 C C . LYS D 2 122 ? 28.464 43.243 139.151 1.00 40.23 122 LYS V C 1
ATOM 5013 O O . LYS D 2 122 ? 27.827 44.205 138.642 1.00 39.92 122 LYS V O 1
ATOM 5019 N N . VAL D 2 123 ? 27.899 42.186 139.726 1.00 34.95 123 VAL V N 1
ATOM 5020 C CA . VAL D 2 123 ? 26.436 41.941 139.781 1.00 32.89 123 VAL V CA 1
ATOM 5021 C C . VAL D 2 123 ? 25.900 42.494 141.101 1.00 33.16 123 VAL V C 1
ATOM 5022 O O . VAL D 2 123 ? 26.343 42.050 142.171 1.00 31.75 123 VAL V O 1
ATOM 5026 N N . VAL D 2 124 ? 24.948 43.413 141.005 1.00 34.01 124 VAL V N 1
ATOM 5027 C CA . VAL D 2 124 ? 24.189 43.961 142.159 1.00 34.19 124 VAL V CA 1
ATOM 5028 C C . VAL D 2 124 ? 23.075 42.959 142.455 1.00 34.25 124 VAL V C 1
ATOM 5029 O O . VAL D 2 124 ? 22.907 42.549 143.600 1.00 37.38 124 VAL V O 1
ATOM 5033 N N . SER D 2 125 ? 22.321 42.592 141.434 1.00 33.45 125 SER V N 1
ATOM 5034 C CA . SER D 2 125 ? 21.192 41.651 141.568 1.00 33.26 125 SER V CA 1
ATOM 5035 C C . SER D 2 125 ? 21.219 40.745 140.345 1.00 32.06 125 SER V C 1
ATOM 5036 O O . SER D 2 125 ? 21.702 41.184 139.306 1.00 29.53 125 SER V O 1
ATOM 5039 N N . ASP D 2 126 ? 20.758 39.512 140.505 1.00 34.11 126 ASP V N 1
ATOM 5040 C CA . ASP D 2 126 ? 20.746 38.485 139.437 1.00 32.29 126 ASP V CA 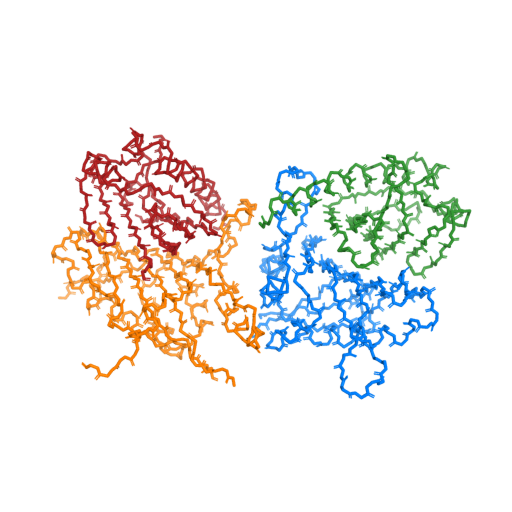1
ATOM 5041 C C . ASP D 2 126 ? 19.462 37.680 139.578 1.00 28.75 126 ASP V C 1
ATOM 5042 O O . ASP D 2 126 ? 19.256 37.095 140.642 1.00 28.91 126 ASP V O 1
ATOM 5047 N N . CYS D 2 127 ? 18.615 37.700 138.557 1.00 26.58 127 CYS V N 1
ATOM 5048 C CA . CYS D 2 127 ? 17.390 36.881 138.517 1.00 25.69 127 CYS V CA 1
ATOM 5049 C C . CYS D 2 127 ? 17.546 35.873 137.384 1.00 26.16 127 CYS V C 1
ATOM 5050 O O . CYS D 2 127 ? 17.563 36.288 136.227 1.00 26.59 127 CYS V O 1
ATOM 5053 N N . TYR D 2 128 ? 17.688 34.599 137.739 1.00 27.69 128 TYR V N 1
ATOM 5054 C CA . TYR D 2 128 ? 17.804 33.451 136.806 1.00 28.67 128 TYR V CA 1
ATOM 5055 C C . TYR D 2 128 ? 16.501 32.646 136.814 1.00 27.90 128 TYR V C 1
ATOM 5056 O O . TYR D 2 128 ? 16.037 32.312 137.893 1.00 28.69 128 TYR V O 1
ATOM 5065 N N . ARG D 2 129 ? 15.950 32.318 135.652 1.00 27.72 129 ARG V N 1
ATOM 5066 C CA . ARG D 2 129 ? 14.708 31.518 135.551 1.00 28.65 129 ARG V CA 1
ATOM 5067 C C . ARG D 2 129 ? 14.906 30.466 134.466 1.00 30.00 129 ARG V C 1
ATOM 5068 O O . ARG D 2 129 ? 15.291 30.836 133.373 1.00 30.35 129 ARG V O 1
ATOM 5076 N N . MET D 2 130 ? 14.622 29.210 134.797 1.00 34.72 130 MET V N 1
ATOM 5077 C CA . MET D 2 130 ? 14.584 28.021 133.898 1.00 36.62 130 MET V CA 1
ATOM 5078 C C . MET D 2 130 ? 13.132 27.648 133.566 1.00 36.39 130 MET V C 1
ATOM 5079 O O . MET D 2 130 ? 12.315 27.600 134.485 1.00 37.14 130 MET V O 1
ATOM 5084 N N . GLN D 2 131 ? 12.839 27.322 132.314 1.00 40.67 131 GLN V N 1
ATOM 5085 C CA . GLN D 2 131 ? 11.594 26.599 131.926 1.00 44.63 131 GLN V CA 1
ATOM 5086 C C . GLN D 2 131 ? 11.713 25.147 132.407 1.00 47.56 131 GLN V C 1
ATOM 5087 O O . GLN D 2 131 ? 12.857 24.630 132.427 1.00 44.68 131 GLN V O 1
ATOM 5093 N N . GLU D 2 132 ? 10.590 24.515 132.770 1.00 53.25 132 GLU V N 1
ATOM 5094 C CA . GLU D 2 132 ? 10.556 23.079 133.168 1.00 60.81 132 GLU V CA 1
ATOM 5095 C C . GLU D 2 132 ? 9.352 22.410 132.506 1.00 60.57 132 GLU V C 1
ATOM 5096 O O . GLU D 2 132 ? 9.580 22.019 131.361 1.00 59.31 132 GLU V O 1
#

Secondary structure (DSSP, 8-state):
---EES-TTSHHHIIIIIHHHHHHHHSGGGGGGGGGG--TT-EEEEEE------HHHHHHHHHHHHTT----TT--GGGGGTT-EESHHHHHHHHTTSPEEEE-GGG-EEEEEEESSSEEEEEEEEEEEEE-----EEEEEEEEEEEEEEE---TT----EEEEEEEEEEEEEPPPHHHHHH-/----EES-GGGTHIIIIIIHHHHHHHH-SSGGGGGGGGEEEEEEEEEEE-----SSTTHHHHHHHTHHHHTT----TTS-GGGTTTT-EESHHHHHHHHHTSPPEEEEEEEEEEEEEEESSSEEEEEEEEEEEE-------EEEEEEEEEEEEEEE-----EEEEEEEEEEEEEPPPHHHHHHTT---/--TTHHHHHHHHHHHHHHHHHHHHHHHHH-GGGGGGGEEEEEEEEETTEEEESHHHHTTTSTTSPPEEEEEEEEEEEE--GGGSTTS--EEEEEEEEEEETTS--EEEEEEEEEEEETTEEEEEEEEEEE--/--HHHHHHHHHHHHHHHHHHHHHHHHHH-TTSGGGGEEEEEEEEETTEEEESHHHHHHHHTTSPPEEEEEEEEEEEEE----S-EEEEEEEEEEEETTS--EEEEEEEEEE----EEEEEEEEE--

GO terms:
  GO:0005634 nucleus (C, IDA)
  GO:0005654 nucleoplasm (C, IDA)
  GO:0005737 cytoplasm (C, IDA)
  GO:0140463 chromatin-protein adaptor activity (F, IDA)
  GO:1990139 protein localization to nuclear periphery (P, IMP)
  GO:0141006 transposable element silencing by piRNA-mediated heterochromatin formation (P, IMP)
  GO:0090571 RNA polymerase II transcription repressor complex (C, IPI)
  GO:0003727 single-stranded RNA binding (F, IDA)
  GO:0017053 transcription repressor complex (C, IDA)
  GO:0005737 cytoplasm (C, EXP)
  GO:0005515 protein binding (F, IPI)

InterPro domains:
  IPR001611 Leucine-rich repeat [PS51450] (200-221)
  IPR002075 Nuclear transport factor 2 domain [PF22602] (586-758)
  IPR005637 TAP C-terminal (TAP-C) domain [PF03943] (797-840)
  IPR005637 TAP C-terminal (TAP-C) domain [PS51281] (788-841)
  IPR005637 TAP C-terminal (TAP-C) domain [SM00804] (779-841)
  IPR009060 UBA-like superfamily [SSF46934] (792-840)
  IPR018222 Nuclear transport factor 2, eukaryote [PS50177] (585-758)
  IPR030217 Nuclear RNA export factor [PTHR10662] (304-840)
  IPR032675 Leucine-rich repeat domain superfamily [G3DSA:3.80.10.10] (143-287)
  IPR032675 Leucine-rich repeat domain superfamily [G3DSA:3.80.10.10] (417-567)
  IPR032710 NTF2-like domain superfamily [SSF54427] (572-776)
  IPR057125 NXF1/2/3/5-like, leucine-rich repeat domain [PF24048] (430-561)